Protein AF-A0A9W8CWB1-F1 (afdb_monomer)

Foldseek 3Di:
DKDKDWDWDQDPVRDIDIDIDIAAADALQAPQAPPQPDPSLVVQQVVQVVVDPPQDVPARLSHLADLQADAFPQQGAEAEEEALVCLVQQVVLCPPLNQARYEYEPLSLVVCVVVPPPSSVSVVVCSVPSSRSYHYGDQCRHNQLNFDDDPPHDPVRRSLSSSLSSQLVSCVSCVVSSYAYEYEDPPPVSQVVSVVVVHHYDYVLVVCVRVVVCCVSNVSSPCPPPPPDDPPPPVDPDADAFDDPVVLVVCVVVQQKWKFFWAADPVANQWIWGFTQHPVRDTAIAIQGGPRQCRPADHGFIFIWFWAPLLPAAQDPDDHDDPPCPVPDPDPPDDDDDDDDDDDDDDDDDDDDDDDDDDDDDDDDDDDDDDDDDDDDDDDPDDPDPDDDDRPTDRSVVDDPPPNSHHIYIGGNGTPGGPPDDDPPDDDPPVPDPVVDDDDDDDDDD

Organism: NCBI:txid1286918

Sequence (446 aa):
MLRNKSFVKRTRKGNVVRTVKEHYLRDDIACGYECCPHKVCAQARKDAEEQGPSAVNGICPAAPLSAAPRDSTAWGPHYLVPDTNAFVNQIDIFERPIIGNVVVLSTVLDELRGLSMAVYSRVRAVVRDSERRWFVFSNEHHRDTFVERAASESPNDRNDRAIRTAVKWLKNHLEAASIAPVLVTNDEGNLRRARDDGISACRMDECLNVYSEHPELLDMMGSVNITDRNADDPAWSGYPEHLSSVQVQAGLKGGALLQGTLQIAPFNYLEGSIFASFPDGKERRVLVLGRSDMNRAIQGDRVAVQLLPKSQWRKAPSEALVDEDEDAVPDVDKNPKAEAAPAVPDAGAGPAGGESPAGERARKRARTAGGQSAAPAGVAIETDAEGAEPAEYANPADIADEASDGEPTGRVVGIIRRNWKSYCAFLDPNFVSRSARASSAPTTVN

Secondary structure (DSSP, 8-state):
-EEEEEEEEE-TTS-EEEEEEEEE-BS-----BTT--SHHHHHHHHHHHHTSS--BTTB-TTS-B-SS----TTTSSEEEEE-HHHHHHHHHHHTSTT--SBEEEHHHHHHHHHH-HHHHHHHHHHTT-GGGT-EEE-GGGBTTT--PPPTT--HHHHHHHHHHHHHHHHHHHHGGGT-EEEEE---HHHHHHHHHTT--EE-HHHHHTT-TT-THHHHTT----TTSS-SS-SS---PPPPPPHHHHHHHHHTTSSEEEE-EEETTEEEEEEEEEE-TTS-EEEEEEEHHHHHTT--TT-EEEEEEPPGGGSB-SS------TTGGG---S---PPP-----------------------------------------------TT-----PBPGGG--S--TT-B-BEEEEEEEE------TT---GGGS-GGG----------

Structure (mmCIF, N/CA/C/O backbone):
data_AF-A0A9W8CWB1-F1
#
_entry.id   AF-A0A9W8CWB1-F1
#
loop_
_atom_site.group_PDB
_atom_site.id
_atom_site.type_symbol
_atom_site.label_atom_id
_atom_site.label_alt_id
_atom_site.label_comp_id
_atom_site.label_asym_id
_atom_site.label_entity_id
_atom_site.label_seq_id
_atom_site.pdbx_PDB_ins_code
_atom_site.Cartn_x
_atom_site.Cartn_y
_atom_site.Cartn_z
_atom_site.occupancy
_atom_site.B_iso_or_equiv
_atom_site.auth_seq_id
_atom_site.auth_comp_id
_atom_site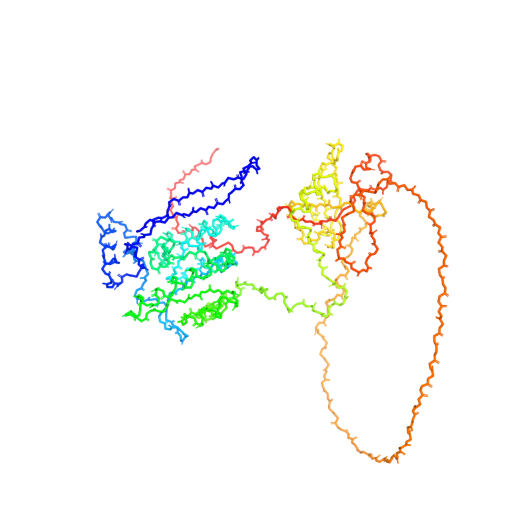.auth_asym_id
_atom_site.auth_atom_id
_atom_site.pdbx_PDB_model_num
ATOM 1 N N . MET A 1 1 ? -6.534 -4.845 -27.618 1.00 81.38 1 MET A N 1
ATOM 2 C CA . MET A 1 1 ? -7.455 -6.011 -27.532 1.00 81.38 1 MET A CA 1
ATOM 3 C C . MET A 1 1 ? -8.573 -5.710 -26.539 1.00 81.38 1 MET A C 1
ATOM 5 O O . MET A 1 1 ? -8.296 -5.067 -25.538 1.00 81.38 1 MET A O 1
ATOM 9 N N . LEU A 1 2 ? -9.807 -6.163 -26.783 1.00 83.81 2 LEU A N 1
ATOM 10 C CA . LEU A 1 2 ? -10.944 -5.968 -25.869 1.00 83.81 2 LEU A CA 1
ATOM 11 C C . LEU A 1 2 ? -11.206 -7.237 -25.036 1.00 83.81 2 LEU A C 1
ATOM 13 O O . LEU A 1 2 ? -11.209 -8.343 -25.575 1.00 83.81 2 LEU A O 1
ATOM 17 N N . ARG A 1 3 ? -11.433 -7.075 -23.729 1.00 83.12 3 ARG A N 1
ATOM 18 C CA . ARG A 1 3 ? -11.861 -8.115 -22.777 1.00 83.12 3 ARG A CA 1
ATOM 19 C C . ARG A 1 3 ? -13.087 -7.632 -21.996 1.00 83.12 3 ARG A C 1
ATOM 21 O O . ARG A 1 3 ? -13.289 -6.432 -21.848 1.00 83.12 3 ARG A O 1
ATOM 28 N N . ASN A 1 4 ? -13.883 -8.555 -21.455 1.00 84.56 4 ASN A N 1
ATOM 29 C CA . ASN A 1 4 ? -15.066 -8.229 -20.648 1.00 84.56 4 ASN A CA 1
ATOM 30 C C . ASN A 1 4 ? -14.866 -8.658 -19.187 1.00 84.56 4 ASN A C 1
ATOM 32 O O . ASN A 1 4 ? -14.896 -9.846 -18.869 1.00 84.56 4 ASN A O 1
ATOM 36 N N . LYS A 1 5 ? -14.716 -7.690 -18.276 1.00 80.12 5 LYS A N 1
ATOM 37 C CA . LYS A 1 5 ? -14.582 -7.921 -16.830 1.00 80.12 5 LYS A CA 1
ATOM 38 C C . LYS A 1 5 ? -15.974 -7.909 -16.193 1.00 80.12 5 LYS A C 1
ATOM 40 O O . LYS A 1 5 ? -16.562 -6.847 -15.983 1.00 80.12 5 LYS A O 1
ATOM 45 N N . SER A 1 6 ? -16.527 -9.090 -15.898 1.00 81.12 6 SER A N 1
ATOM 46 C CA . SER A 1 6 ? -17.810 -9.214 -15.185 1.00 81.12 6 SER A CA 1
ATOM 47 C C . SER A 1 6 ? -17.599 -9.482 -13.697 1.00 81.12 6 SER A C 1
ATOM 49 O O . SER A 1 6 ? -16.877 -10.410 -13.343 1.00 81.12 6 SER A O 1
ATOM 51 N N . PHE A 1 7 ? -18.251 -8.707 -12.834 1.00 82.31 7 PHE A N 1
ATOM 52 C CA . PHE A 1 7 ? -18.198 -8.870 -11.381 1.00 82.31 7 PHE A CA 1
ATOM 53 C C . PHE A 1 7 ? -19.568 -8.619 -10.748 1.00 82.31 7 PHE A C 1
ATOM 55 O O . PHE A 1 7 ? -20.420 -7.923 -11.302 1.00 82.31 7 PHE A O 1
ATOM 62 N N . VAL A 1 8 ? -19.792 -9.198 -9.573 1.00 84.00 8 VAL A N 1
ATOM 63 C CA . VAL A 1 8 ? -21.033 -9.037 -8.812 1.00 84.00 8 VAL A CA 1
ATOM 64 C C . VAL A 1 8 ? -20.818 -7.969 -7.745 1.00 84.00 8 VAL A C 1
ATOM 66 O O . VAL A 1 8 ? -19.825 -8.011 -7.025 1.00 84.00 8 VAL A O 1
ATOM 69 N N . LYS A 1 9 ? -21.739 -7.006 -7.635 1.00 83.88 9 LYS A N 1
ATOM 70 C CA . LYS A 1 9 ? -21.723 -5.981 -6.581 1.00 83.88 9 LYS A CA 1
ATOM 71 C C . LYS A 1 9 ? -23.039 -5.979 -5.814 1.00 83.88 9 LYS A C 1
ATOM 73 O O . LYS A 1 9 ? -24.111 -6.068 -6.416 1.00 83.88 9 LYS A O 1
ATOM 78 N N . ARG A 1 10 ? -22.969 -5.815 -4.493 1.00 84.25 10 ARG A N 1
ATOM 79 C CA . ARG A 1 10 ? -24.144 -5.518 -3.668 1.00 84.25 10 ARG A CA 1
ATOM 80 C C . ARG A 1 10 ? -24.383 -4.010 -3.687 1.00 84.25 10 ARG A C 1
ATOM 82 O O . ARG A 1 10 ? -23.470 -3.223 -3.459 1.00 84.25 10 ARG A O 1
ATOM 89 N N . THR A 1 11 ? -25.595 -3.594 -4.024 1.00 83.44 11 THR A N 1
ATOM 90 C CA . THR A 1 11 ? -25.987 -2.177 -4.041 1.00 83.44 11 THR A CA 1
ATOM 91 C C . THR A 1 11 ? -26.290 -1.674 -2.626 1.00 83.44 11 THR A C 1
ATOM 93 O O . THR A 1 11 ? -26.566 -2.469 -1.728 1.00 83.44 11 THR A O 1
ATOM 96 N N . ARG A 1 12 ? -26.334 -0.346 -2.427 1.00 80.50 12 ARG A N 1
ATOM 97 C CA . ARG A 1 12 ? -26.750 0.267 -1.144 1.00 80.50 12 ARG A CA 1
ATOM 98 C C . ARG A 1 12 ? -28.153 -0.163 -0.677 1.00 80.50 12 ARG A C 1
ATOM 100 O O . ARG A 1 12 ? -28.429 -0.094 0.510 1.00 80.50 12 ARG A O 1
ATOM 107 N N . LYS A 1 13 ? -29.018 -0.625 -1.592 1.00 82.56 13 LYS A N 1
ATOM 108 C CA . LYS A 1 13 ? -30.358 -1.168 -1.295 1.00 82.56 13 LYS A CA 1
ATOM 109 C C . LYS A 1 13 ? -30.359 -2.687 -1.041 1.00 82.56 13 LYS A C 1
ATOM 111 O O . LYS A 1 13 ? -31.410 -3.308 -1.062 1.00 82.56 13 LYS A O 1
ATOM 116 N N . GLY A 1 14 ? -29.194 -3.315 -0.873 1.00 81.88 14 GLY A N 1
ATOM 117 C CA . GLY A 1 14 ? -29.058 -4.752 -0.615 1.00 81.88 14 GLY A CA 1
ATOM 118 C C . GLY A 1 14 ? -29.092 -5.648 -1.859 1.00 81.88 14 GLY A C 1
ATOM 119 O O . GLY A 1 14 ? -28.521 -6.737 -1.800 1.00 81.88 14 GLY A O 1
ATOM 120 N N . ASN A 1 15 ? -29.671 -5.187 -2.977 1.00 84.62 15 ASN A N 1
ATOM 121 C CA . ASN A 1 15 ? -29.781 -5.947 -4.230 1.00 84.62 15 ASN A CA 1
ATOM 122 C C . ASN A 1 15 ? -28.410 -6.327 -4.801 1.00 84.62 15 ASN A C 1
ATOM 124 O O . ASN A 1 15 ? -27.502 -5.490 -4.854 1.00 84.62 15 ASN A O 1
ATOM 128 N N . VAL A 1 16 ? -28.299 -7.560 -5.289 1.00 87.38 16 VAL A N 1
ATOM 129 C CA . VAL A 1 16 ? -27.104 -8.123 -5.926 1.00 87.38 16 VAL A CA 1
ATOM 130 C C . VAL A 1 16 ? -27.187 -7.901 -7.439 1.00 87.38 16 VAL A C 1
ATOM 132 O O . VAL A 1 16 ? -28.149 -8.322 -8.073 1.00 87.38 16 VAL A O 1
ATOM 135 N N . VAL A 1 17 ? -26.199 -7.221 -8.026 1.00 88.25 17 VAL A N 1
ATOM 136 C CA . VAL A 1 17 ? -26.194 -6.847 -9.452 1.00 88.25 17 VAL A CA 1
ATOM 137 C C . VAL A 1 17 ? -24.902 -7.308 -10.119 1.00 88.25 17 VAL A C 1
ATOM 139 O O . VAL A 1 17 ? -23.807 -6.915 -9.707 1.00 88.25 17 VAL A O 1
ATOM 142 N N . ARG A 1 18 ? -25.018 -8.090 -11.198 1.00 88.19 18 ARG A N 1
ATOM 143 C CA . ARG A 1 18 ? -23.892 -8.399 -12.089 1.00 88.19 18 ARG A CA 1
ATOM 144 C C . ARG A 1 18 ? -23.591 -7.171 -12.948 1.00 88.19 18 ARG A C 1
ATOM 146 O O . ARG A 1 18 ? -24.434 -6.724 -13.715 1.00 88.19 18 ARG A O 1
ATOM 153 N N . THR A 1 19 ? -22.395 -6.615 -12.805 1.00 86.31 19 THR A N 1
ATOM 154 C CA . THR A 1 19 ? -21.881 -5.532 -13.651 1.00 86.31 19 THR A CA 1
ATOM 155 C C . THR A 1 19 ? -20.895 -6.131 -14.646 1.00 86.31 19 THR A C 1
ATOM 157 O O . THR A 1 19 ? -19.961 -6.819 -14.240 1.00 86.31 19 THR A O 1
ATOM 160 N N . VAL A 1 20 ? -21.085 -5.866 -15.936 1.00 87.56 20 VAL A N 1
ATOM 161 C CA . VAL A 1 20 ? -20.081 -6.130 -16.975 1.00 87.56 20 VAL A CA 1
ATOM 162 C C . VAL A 1 20 ? -19.433 -4.796 -17.327 1.00 87.56 20 VAL A C 1
ATOM 164 O O . VAL A 1 20 ? -20.137 -3.801 -17.493 1.00 87.56 20 VAL A O 1
ATOM 167 N N . LYS A 1 21 ? -18.103 -4.763 -17.395 1.00 87.50 21 LYS A N 1
ATOM 168 C CA . LYS A 1 21 ? -17.343 -3.637 -17.935 1.00 87.50 21 LYS A CA 1
ATOM 169 C C . LYS A 1 21 ? -16.436 -4.126 -19.052 1.00 87.50 21 LYS A C 1
ATOM 171 O O . LYS A 1 21 ? -15.788 -5.162 -18.911 1.00 87.50 21 LYS A O 1
ATOM 176 N N . GLU A 1 22 ? -16.364 -3.342 -20.113 1.00 90.62 22 GLU A N 1
ATOM 177 C CA . GLU A 1 22 ? -15.310 -3.460 -21.109 1.00 90.62 22 GLU A CA 1
ATOM 178 C C . GLU A 1 22 ? -13.955 -3.127 -20.478 1.00 90.62 22 GLU A C 1
ATOM 180 O O . GLU A 1 22 ? -13.839 -2.234 -19.633 1.00 90.62 22 GLU A O 1
ATOM 185 N N . HIS 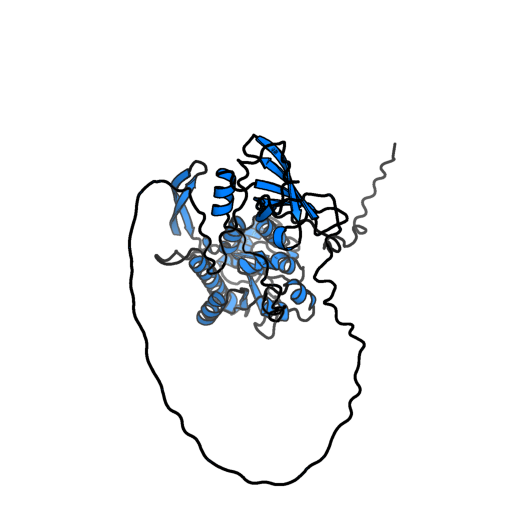A 1 23 ? -12.927 -3.866 -20.877 1.00 89.38 23 HIS A N 1
ATOM 186 C CA . HIS A 1 23 ? -11.556 -3.685 -20.433 1.00 89.38 23 HIS A CA 1
ATOM 187 C C . HIS A 1 23 ? -10.634 -3.742 -21.648 1.00 89.38 23 HIS A C 1
ATOM 189 O O . HIS A 1 23 ? -10.471 -4.777 -22.295 1.00 89.38 23 HIS A O 1
ATOM 195 N N . TYR A 1 24 ? -10.063 -2.589 -21.976 1.00 93.62 24 TYR A N 1
ATOM 196 C CA . TYR A 1 24 ? -9.176 -2.413 -23.114 1.00 93.62 24 TYR A CA 1
ATOM 197 C C . TYR A 1 24 ? -7.735 -2.716 -22.693 1.00 93.62 24 TYR A C 1
ATOM 199 O O . TYR A 1 24 ? -7.218 -2.111 -21.752 1.00 93.62 24 TYR A O 1
ATOM 207 N N . LEU A 1 25 ? -7.117 -3.661 -23.401 1.00 94.38 25 LEU A N 1
ATOM 208 C CA . LEU A 1 25 ? -5.702 -4.002 -23.308 1.00 94.38 25 LEU A CA 1
ATOM 209 C C . LEU A 1 25 ? -4.937 -3.311 -24.438 1.00 94.38 25 LEU A C 1
ATOM 211 O O . LEU A 1 25 ? -5.279 -3.474 -25.615 1.00 94.38 25 LEU A O 1
ATOM 215 N N . ARG A 1 26 ? -3.912 -2.568 -24.047 1.00 94.75 26 ARG A N 1
ATOM 216 C CA . ARG A 1 26 ? -3.082 -1.651 -24.822 1.00 94.75 26 ARG A CA 1
ATOM 217 C C . ARG A 1 26 ? -1.659 -2.187 -24.949 1.00 94.75 26 ARG A C 1
ATOM 219 O O . ARG A 1 26 ? -1.165 -2.861 -24.048 1.00 94.75 26 ARG A O 1
ATOM 226 N N . ASP A 1 27 ? -1.015 -1.872 -26.057 1.00 92.94 27 ASP A N 1
ATOM 227 C CA . ASP A 1 27 ? 0.387 -2.155 -26.383 1.00 92.94 27 ASP A CA 1
ATOM 228 C C . ASP A 1 27 ? 1.238 -0.871 -26.484 1.00 92.94 27 ASP A C 1
ATOM 230 O O . ASP A 1 27 ? 2.450 -0.942 -26.657 1.00 92.94 27 ASP A O 1
ATOM 234 N N . ASP A 1 28 ? 0.622 0.298 -26.295 1.00 92.69 28 ASP A N 1
ATOM 235 C CA . ASP A 1 28 ? 1.218 1.637 -26.346 1.00 92.69 28 ASP A CA 1
ATOM 236 C C . ASP A 1 28 ? 1.513 2.240 -24.950 1.00 92.69 28 ASP A C 1
ATOM 238 O O . ASP A 1 28 ? 1.604 3.455 -24.784 1.00 92.69 28 ASP A O 1
ATOM 242 N N . ILE A 1 29 ? 1.654 1.403 -23.915 1.00 94.50 29 ILE A N 1
ATOM 243 C CA . ILE A 1 29 ? 1.957 1.843 -22.542 1.00 94.50 29 ILE A CA 1
ATOM 244 C C . ILE A 1 29 ? 3.476 1.840 -22.312 1.00 94.50 29 ILE A C 1
ATOM 246 O O . ILE A 1 29 ? 4.130 0.803 -22.403 1.00 94.50 29 ILE A O 1
ATOM 250 N N . ALA A 1 30 ? 4.036 3.005 -21.979 1.00 95.31 30 ALA A N 1
ATOM 251 C CA . ALA A 1 30 ? 5.463 3.174 -21.706 1.00 95.31 30 ALA A CA 1
ATOM 252 C C . ALA A 1 30 ? 5.909 2.564 -20.361 1.00 95.31 30 ALA A C 1
ATOM 254 O O . ALA A 1 30 ? 5.133 2.469 -19.409 1.00 95.31 30 ALA A O 1
ATOM 255 N N . CYS A 1 31 ? 7.194 2.206 -20.270 1.00 94.75 31 CYS A N 1
ATOM 256 C CA . CYS A 1 31 ? 7.819 1.646 -19.065 1.00 94.75 31 CYS A CA 1
ATOM 257 C C . CYS A 1 31 ? 8.281 2.692 -18.031 1.00 94.75 31 CYS A C 1
ATOM 259 O O . CYS A 1 31 ? 8.624 2.319 -16.914 1.00 94.75 31 CYS A O 1
ATOM 261 N N . GLY A 1 32 ? 8.310 3.981 -18.389 1.00 94.69 32 GLY A N 1
ATOM 262 C CA . GLY A 1 32 ? 8.727 5.072 -17.501 1.00 94.69 32 GLY A CA 1
ATOM 263 C C . GLY A 1 32 ? 10.231 5.384 -17.479 1.00 94.69 32 GLY A C 1
ATOM 264 O O . GLY A 1 32 ? 10.621 6.348 -16.828 1.00 94.69 32 GLY A O 1
ATOM 265 N N . TYR A 1 33 ? 11.073 4.618 -18.181 1.00 96.12 33 TYR A N 1
ATOM 266 C CA . TYR A 1 33 ? 12.530 4.809 -18.205 1.00 96.12 33 TYR A CA 1
ATOM 267 C C . TYR A 1 33 ? 12.982 5.866 -19.233 1.00 96.12 33 TYR A C 1
ATOM 269 O O . TYR A 1 33 ? 12.713 5.733 -20.436 1.00 96.12 33 TYR A O 1
ATOM 277 N N . GLU A 1 34 ? 13.695 6.902 -18.766 1.00 93.81 34 GLU A N 1
ATOM 278 C CA . GLU A 1 34 ? 14.086 8.079 -19.563 1.00 93.81 34 GLU A CA 1
ATOM 279 C C . GLU A 1 34 ? 14.902 7.719 -20.820 1.00 93.81 34 GLU A C 1
ATOM 281 O O . GLU A 1 34 ? 14.581 8.191 -21.912 1.00 93.81 34 GLU A O 1
ATOM 286 N N . CYS A 1 35 ? 15.842 6.773 -20.722 1.00 93.75 35 CYS A N 1
ATOM 287 C CA . CYS A 1 35 ? 16.685 6.333 -21.845 1.00 93.75 35 CYS A CA 1
ATOM 288 C C . CYS A 1 35 ? 16.192 5.051 -22.550 1.00 93.75 35 CYS A C 1
ATOM 290 O O . CYS A 1 35 ? 16.938 4.446 -23.319 1.00 93.75 35 CYS A O 1
ATOM 292 N N . CYS A 1 36 ? 14.942 4.616 -22.337 1.00 94.69 36 CYS A N 1
ATOM 293 C CA . CYS A 1 36 ? 14.444 3.378 -22.946 1.00 94.69 36 CYS A CA 1
ATOM 294 C C . CYS A 1 36 ? 14.495 3.421 -24.496 1.00 94.69 36 CYS A C 1
ATOM 296 O O . CYS A 1 36 ? 13.895 4.334 -25.080 1.00 94.69 36 CYS A O 1
ATOM 298 N N . PRO A 1 37 ? 15.124 2.436 -25.175 1.00 91.94 37 PRO A N 1
ATOM 299 C CA . PRO A 1 37 ? 15.218 2.387 -26.638 1.00 91.94 37 PRO A CA 1
ATOM 300 C C . PRO A 1 37 ? 13.979 1.781 -27.322 1.00 91.94 37 PRO A C 1
ATOM 302 O O . PRO A 1 37 ? 13.870 1.814 -28.548 1.00 91.94 37 PRO A O 1
ATOM 305 N N . HIS A 1 38 ? 13.041 1.200 -26.564 1.00 94.06 38 HIS A N 1
ATOM 306 C CA . HIS A 1 38 ? 11.861 0.546 -27.128 1.00 94.06 38 HIS A CA 1
ATOM 307 C C . HIS A 1 38 ? 10.940 1.556 -27.832 1.00 94.06 38 HIS A C 1
ATOM 309 O O . HIS A 1 38 ? 10.630 2.612 -27.278 1.00 94.06 38 HIS A O 1
ATOM 315 N N . LYS A 1 39 ? 10.458 1.216 -29.038 1.00 94.12 39 LYS A N 1
ATOM 316 C CA . LYS A 1 39 ? 9.715 2.139 -29.923 1.00 94.12 39 LYS A CA 1
ATOM 317 C C . LYS A 1 39 ? 8.514 2.803 -29.244 1.00 94.12 39 LYS A C 1
ATOM 319 O O . LYS A 1 39 ? 8.335 4.005 -29.393 1.00 94.12 39 LYS A O 1
ATOM 324 N N . VAL A 1 40 ? 7.737 2.037 -28.476 1.00 93.75 40 VAL A N 1
ATOM 325 C CA . VAL A 1 40 ? 6.572 2.538 -27.720 1.00 93.75 40 VAL A CA 1
ATOM 326 C C . VAL A 1 40 ? 6.985 3.598 -26.699 1.00 93.75 40 VAL A C 1
ATOM 328 O O . VAL A 1 40 ? 6.388 4.665 -26.633 1.00 93.75 40 VAL A O 1
ATOM 331 N N . CYS A 1 41 ? 8.047 3.336 -25.939 1.00 94.69 41 CYS A N 1
ATOM 332 C CA . CYS A 1 41 ? 8.536 4.239 -24.902 1.00 94.69 41 CYS A CA 1
ATOM 333 C C . CYS A 1 41 ? 9.154 5.503 -25.517 1.00 94.69 41 CYS A C 1
ATOM 335 O O . CYS A 1 41 ? 8.932 6.603 -25.022 1.00 94.69 41 CYS A O 1
ATOM 337 N N . ALA A 1 42 ? 9.872 5.357 -26.634 1.00 92.69 42 ALA A N 1
ATOM 338 C CA . ALA A 1 42 ? 10.404 6.482 -27.394 1.00 92.69 42 ALA A CA 1
ATOM 339 C C . ALA A 1 42 ? 9.302 7.357 -28.017 1.00 92.69 42 ALA A C 1
ATOM 341 O O . ALA A 1 42 ? 9.453 8.575 -28.033 1.00 92.69 42 ALA A O 1
ATOM 342 N N . GLN A 1 43 ? 8.200 6.766 -28.495 1.00 92.88 43 GLN A N 1
ATOM 343 C CA . GLN A 1 43 ? 7.055 7.527 -28.998 1.00 92.88 43 GLN A CA 1
ATOM 344 C C . GLN A 1 43 ? 6.328 8.251 -27.860 1.00 92.88 43 GLN A C 1
ATOM 346 O O . GLN A 1 43 ? 6.136 9.454 -27.952 1.00 92.88 43 GLN A O 1
ATOM 351 N N . ALA A 1 44 ? 6.051 7.575 -26.742 1.00 91.44 44 ALA A N 1
ATOM 352 C CA . ALA A 1 44 ? 5.391 8.190 -25.590 1.00 91.44 44 ALA A CA 1
ATOM 353 C C . ALA A 1 44 ? 6.163 9.390 -25.001 1.00 91.44 44 ALA A C 1
ATOM 355 O O . ALA A 1 44 ? 5.542 10.324 -24.496 1.00 91.44 44 ALA A O 1
ATOM 356 N N . ARG A 1 45 ? 7.507 9.398 -25.079 1.00 90.69 45 ARG A N 1
ATOM 357 C CA . ARG A 1 45 ? 8.317 10.582 -24.733 1.00 90.69 45 ARG A CA 1
ATOM 358 C C . ARG A 1 45 ? 8.068 11.747 -25.697 1.00 90.69 45 ARG A C 1
ATOM 360 O O . ARG A 1 45 ? 7.789 12.844 -25.228 1.00 90.69 45 ARG A O 1
ATOM 367 N N . LYS A 1 46 ? 8.075 11.499 -27.013 1.00 89.88 46 LYS A N 1
ATOM 368 C CA . LYS A 1 46 ? 7.755 12.519 -28.032 1.00 89.88 46 LYS A CA 1
ATOM 369 C C . LYS A 1 46 ? 6.338 13.062 -27.875 1.00 89.88 46 LYS A C 1
ATOM 371 O O . LYS A 1 46 ? 6.156 14.270 -27.844 1.00 89.88 46 LYS A O 1
ATOM 376 N N . ASP A 1 47 ? 5.352 12.186 -27.689 1.00 89.50 47 ASP A N 1
ATOM 377 C CA . ASP A 1 47 ? 3.952 12.584 -27.504 1.00 89.50 47 ASP A CA 1
ATOM 378 C C . ASP A 1 47 ? 3.783 13.504 -26.276 1.00 89.50 47 ASP A C 1
ATOM 380 O O . ASP A 1 47 ? 2.940 14.401 -26.278 1.00 89.50 47 ASP A O 1
ATOM 384 N N . ALA A 1 48 ? 4.590 13.298 -25.226 1.00 85.94 48 ALA A N 1
ATOM 385 C CA . ALA A 1 48 ? 4.610 14.135 -24.025 1.00 85.94 48 ALA A CA 1
ATOM 386 C C . ALA A 1 48 ? 5.366 15.467 -24.206 1.00 85.94 48 ALA A C 1
ATOM 388 O O . ALA A 1 48 ? 5.034 16.436 -23.524 1.00 85.94 48 ALA A O 1
ATOM 389 N N . GLU A 1 49 ? 6.347 15.529 -25.111 1.00 83.56 49 GLU A N 1
ATOM 390 C CA . GLU A 1 49 ? 7.032 16.764 -25.529 1.00 83.56 49 GLU A CA 1
ATOM 391 C C . GLU A 1 49 ? 6.134 17.619 -26.448 1.00 83.56 49 GLU A C 1
ATOM 393 O O . GLU A 1 49 ? 6.047 18.836 -26.287 1.00 83.56 49 GLU A O 1
ATOM 398 N N . GLU A 1 50 ? 5.403 16.986 -27.373 1.00 82.81 50 GLU A N 1
ATOM 399 C CA . GLU A 1 50 ? 4.476 17.648 -28.304 1.00 82.81 50 GLU A CA 1
ATOM 400 C C . GLU A 1 50 ? 3.245 18.251 -27.600 1.00 82.81 50 GLU A C 1
ATOM 402 O O . GLU A 1 50 ? 2.698 19.258 -28.051 1.00 82.81 50 GLU A O 1
ATOM 407 N N . GLN A 1 51 ? 2.831 17.692 -26.457 1.00 76.12 51 GLN A N 1
ATOM 408 C CA . GLN A 1 51 ? 1.712 18.196 -25.643 1.00 76.12 51 GLN A CA 1
ATOM 409 C C . GLN A 1 51 ? 2.056 19.439 -24.790 1.00 76.12 51 GLN A C 1
ATOM 411 O O . GLN A 1 51 ? 1.231 19.888 -23.989 1.00 76.12 51 GLN A O 1
ATOM 416 N N . GLY A 1 52 ? 3.240 20.034 -24.980 1.00 60.94 52 GLY A N 1
ATOM 417 C CA . GLY A 1 52 ? 3.680 21.282 -24.350 1.00 60.94 52 GLY A CA 1
ATOM 418 C C . GLY A 1 52 ? 4.793 21.081 -23.313 1.00 60.94 52 GLY A C 1
ATOM 419 O O . GLY A 1 52 ? 5.326 19.981 -23.183 1.00 60.94 52 GLY A O 1
ATOM 420 N N . PRO A 1 53 ? 5.165 22.124 -22.540 1.00 55.22 53 PRO A N 1
ATOM 421 C CA . PRO A 1 53 ? 6.225 22.053 -21.530 1.00 55.22 53 PRO A CA 1
ATOM 422 C C . PRO A 1 53 ? 5.761 21.283 -20.279 1.00 55.22 53 PRO A C 1
ATOM 424 O O . PRO A 1 53 ? 5.641 21.827 -19.185 1.00 55.22 53 PRO A O 1
ATOM 427 N N . SER A 1 54 ? 5.492 19.991 -20.459 1.00 58.75 54 SER A N 1
ATOM 428 C CA . SER A 1 54 ? 5.106 19.032 -19.420 1.00 58.75 54 SER A CA 1
ATOM 429 C C . SER A 1 54 ? 6.310 18.523 -18.611 1.00 58.75 54 SER A C 1
ATOM 431 O O . SER A 1 54 ? 6.139 17.848 -17.598 1.00 58.75 54 SER A O 1
ATOM 433 N N . ALA A 1 55 ? 7.534 18.848 -19.045 1.00 64.38 55 ALA A N 1
ATOM 434 C CA . ALA A 1 55 ? 8.775 18.485 -18.372 1.00 64.38 55 ALA A CA 1
ATOM 435 C C . ALA A 1 55 ? 9.025 19.367 -17.135 1.00 64.38 55 ALA A C 1
ATOM 437 O O . ALA A 1 55 ? 9.758 20.359 -17.190 1.00 64.38 55 ALA A O 1
ATOM 438 N N . VAL A 1 56 ? 8.420 19.007 -16.001 1.00 67.75 56 VAL A N 1
ATOM 439 C CA . VAL A 1 56 ? 8.689 19.670 -14.717 1.00 67.75 56 VAL A CA 1
ATOM 440 C C . VAL A 1 56 ? 10.144 19.395 -14.327 1.00 67.75 56 VAL A C 1
ATOM 442 O O . VAL A 1 56 ? 10.580 18.247 -14.305 1.00 67.75 56 VAL A O 1
ATOM 445 N N . ASN A 1 57 ? 10.918 20.455 -14.085 1.00 72.88 57 ASN A N 1
ATOM 446 C CA . ASN A 1 57 ? 12.353 20.401 -13.768 1.00 72.88 57 ASN A CA 1
ATOM 447 C C . ASN A 1 57 ? 13.194 19.594 -14.788 1.00 72.88 57 ASN A C 1
ATOM 449 O O . ASN A 1 57 ? 14.211 19.002 -14.436 1.00 72.88 57 ASN A O 1
ATOM 453 N N . GLY A 1 58 ? 12.772 19.566 -16.061 1.00 79.12 58 GLY A N 1
ATOM 454 C CA . GLY A 1 58 ? 13.441 18.815 -17.133 1.00 79.12 58 GLY A CA 1
ATOM 455 C C . GLY A 1 58 ? 13.141 17.310 -17.157 1.00 79.12 58 GLY A C 1
ATOM 456 O O . GLY A 1 58 ? 13.723 16.591 -17.963 1.00 79.12 58 GLY A O 1
ATOM 457 N N . ILE A 1 59 ? 12.229 16.824 -16.309 1.00 84.88 59 ILE A N 1
ATOM 458 C CA . ILE A 1 59 ? 11.875 15.404 -16.190 1.00 84.88 59 ILE A CA 1
ATOM 459 C C . ILE A 1 59 ? 10.622 15.123 -17.029 1.00 84.88 59 ILE A C 1
ATOM 461 O O . ILE A 1 59 ? 9.554 15.674 -16.769 1.00 84.88 59 ILE A O 1
ATOM 465 N N . CYS A 1 60 ? 10.731 14.255 -18.040 1.00 86.31 60 CYS A N 1
ATOM 466 C CA . CYS A 1 60 ? 9.599 13.882 -18.893 1.00 86.31 60 CYS A CA 1
ATOM 467 C C . CYS A 1 60 ? 8.546 13.086 -18.089 1.00 86.31 60 CYS A C 1
ATOM 469 O O . CYS A 1 60 ? 8.879 12.030 -17.549 1.00 86.31 60 CYS A O 1
ATOM 471 N N . PRO A 1 61 ? 7.261 13.491 -18.039 1.00 86.12 61 PRO A N 1
ATOM 472 C CA . PRO A 1 61 ? 6.253 12.787 -17.238 1.00 86.12 61 PRO A CA 1
ATOM 473 C C . PRO A 1 61 ? 5.887 11.402 -17.797 1.00 86.12 61 PRO A C 1
ATOM 475 O O . PRO A 1 61 ? 5.402 10.549 -17.054 1.00 86.12 61 PRO A O 1
ATOM 478 N N . ALA A 1 62 ? 6.140 11.147 -19.086 1.00 88.56 62 ALA A N 1
ATOM 479 C CA . ALA A 1 62 ? 6.012 9.816 -19.685 1.00 88.56 62 ALA A CA 1
ATOM 480 C C . ALA A 1 62 ? 7.215 8.900 -19.385 1.00 88.56 62 ALA A C 1
ATOM 482 O O . ALA A 1 62 ? 7.117 7.684 -19.567 1.00 88.56 62 ALA A O 1
ATOM 483 N N . ALA A 1 63 ? 8.340 9.465 -18.933 1.00 92.19 63 ALA A N 1
ATOM 484 C CA . ALA A 1 63 ? 9.549 8.720 -18.613 1.00 92.19 63 ALA A CA 1
ATOM 485 C C . ALA A 1 63 ? 10.383 9.375 -17.485 1.00 92.19 63 ALA A C 1
ATOM 487 O O . ALA A 1 63 ? 11.469 9.887 -17.757 1.00 92.19 63 ALA A O 1
ATOM 488 N N . PRO A 1 64 ? 9.887 9.395 -16.229 1.00 93.69 64 PRO A N 1
ATOM 489 C CA . PRO A 1 64 ? 10.550 10.101 -15.133 1.00 93.69 64 PRO A CA 1
ATOM 490 C C . PRO A 1 64 ? 11.673 9.301 -14.444 1.00 93.69 64 PRO A C 1
ATOM 492 O O . PRO A 1 64 ? 12.467 9.887 -13.703 1.00 93.69 64 PRO A O 1
ATOM 495 N N . LEU A 1 65 ? 11.742 7.977 -14.644 1.00 95.94 65 LEU A N 1
ATOM 496 C CA . LEU A 1 65 ? 12.708 7.100 -13.972 1.00 95.94 65 LEU A CA 1
ATOM 497 C C . LEU A 1 65 ? 14.124 7.336 -14.522 1.00 95.94 65 LEU A C 1
ATOM 499 O O . LEU A 1 65 ? 14.347 7.238 -15.732 1.00 95.94 65 LEU A O 1
ATOM 503 N N . SER A 1 66 ? 15.065 7.605 -13.613 1.00 94.88 66 SER A N 1
ATOM 504 C CA . SER A 1 66 ? 16.467 7.937 -13.902 1.00 94.88 66 SER A CA 1
ATOM 505 C C . SER A 1 66 ? 17.222 6.793 -14.584 1.00 94.88 66 SER A C 1
ATOM 507 O O . SER A 1 66 ? 17.022 5.623 -14.246 1.00 94.88 66 SER A O 1
ATOM 509 N N . ALA A 1 67 ? 18.156 7.125 -15.476 1.00 94.12 67 ALA A N 1
ATOM 510 C CA . ALA A 1 67 ? 19.176 6.213 -15.996 1.00 94.12 67 ALA A CA 1
ATOM 511 C C . ALA A 1 67 ? 20.328 5.952 -15.019 1.00 94.12 67 ALA A C 1
ATOM 513 O O . ALA A 1 67 ? 21.031 4.958 -15.167 1.00 94.12 67 ALA A O 1
ATOM 514 N N . ALA A 1 68 ? 20.470 6.797 -14.000 1.00 93.56 68 ALA A N 1
ATOM 515 C CA . ALA A 1 68 ? 21.286 6.543 -12.821 1.00 93.56 68 ALA A CA 1
ATOM 516 C C . ALA A 1 68 ? 20.362 6.463 -11.589 1.00 93.56 68 ALA A C 1
ATOM 518 O O . ALA A 1 68 ? 20.177 7.469 -10.892 1.00 93.56 68 ALA A O 1
ATOM 519 N N . PRO A 1 69 ? 19.679 5.326 -11.354 1.00 94.44 69 PRO A N 1
ATOM 520 C CA . PRO A 1 69 ? 19.041 5.067 -10.070 1.00 94.44 69 PRO A CA 1
ATOM 521 C C . PRO A 1 69 ? 20.092 4.795 -8.984 1.00 94.44 69 PRO A C 1
ATOM 523 O O . PRO A 1 69 ? 21.293 4.772 -9.251 1.00 94.44 69 PRO A O 1
ATOM 526 N N . ARG A 1 70 ? 19.637 4.568 -7.746 1.00 92.75 70 ARG A N 1
ATOM 527 C CA . ARG A 1 70 ? 20.518 4.092 -6.674 1.00 92.75 70 ARG A CA 1
ATOM 528 C C . ARG A 1 70 ? 21.104 2.729 -7.057 1.00 92.75 70 ARG A C 1
ATOM 530 O O . ARG A 1 70 ? 20.393 1.864 -7.564 1.00 92.75 70 ARG A O 1
ATOM 537 N N . ASP A 1 71 ? 22.392 2.567 -6.786 1.00 93.12 71 ASP A N 1
ATOM 538 C CA . ASP A 1 71 ? 23.128 1.312 -6.912 1.00 93.12 71 ASP A CA 1
ATOM 539 C C . ASP A 1 71 ? 23.230 0.628 -5.535 1.00 93.12 71 ASP A C 1
ATOM 541 O O . ASP A 1 71 ? 23.180 1.297 -4.498 1.00 93.12 71 ASP A O 1
ATOM 545 N N . SER A 1 72 ? 23.324 -0.699 -5.504 1.00 92.19 72 SER A N 1
ATOM 546 C CA . SER A 1 72 ? 23.472 -1.487 -4.280 1.00 92.19 72 SER A CA 1
ATOM 547 C C . SER A 1 72 ? 24.221 -2.790 -4.532 1.00 92.19 72 SER A C 1
ATOM 549 O O . SER A 1 72 ? 24.055 -3.440 -5.562 1.00 92.19 72 SER A O 1
ATOM 551 N N . THR A 1 73 ? 24.978 -3.254 -3.537 1.00 89.88 73 THR A N 1
ATOM 552 C CA . THR A 1 73 ? 25.697 -4.539 -3.603 1.00 89.88 73 THR A CA 1
ATOM 553 C C . THR A 1 73 ? 24.765 -5.741 -3.821 1.00 89.88 73 THR A C 1
ATOM 555 O O . THR A 1 73 ? 25.207 -6.777 -4.309 1.00 89.88 73 THR A O 1
ATOM 558 N N . ALA A 1 74 ? 23.482 -5.622 -3.458 1.00 89.19 74 ALA A N 1
ATOM 559 C CA . ALA A 1 74 ? 22.500 -6.700 -3.562 1.00 89.19 74 ALA A CA 1
ATOM 560 C C . ALA A 1 74 ? 21.847 -6.814 -4.952 1.00 89.19 74 ALA A C 1
ATOM 562 O O . ALA A 1 74 ? 21.555 -7.928 -5.390 1.00 89.19 74 ALA A O 1
ATOM 563 N N . TRP A 1 75 ? 21.593 -5.688 -5.634 1.00 94.19 75 TRP A N 1
ATOM 564 C CA . TRP A 1 75 ? 20.768 -5.654 -6.856 1.00 94.19 75 TRP A CA 1
ATOM 565 C C . TRP A 1 75 ? 21.371 -4.858 -8.019 1.00 94.19 75 TRP A C 1
ATOM 567 O O . TRP A 1 75 ? 20.796 -4.872 -9.107 1.00 94.19 75 TRP A O 1
ATOM 577 N N . GLY A 1 76 ? 22.508 -4.188 -7.818 1.00 95.06 76 GLY A N 1
ATOM 578 C CA . GLY A 1 76 ? 23.042 -3.216 -8.766 1.00 95.06 76 GLY A CA 1
ATOM 579 C C . GLY A 1 76 ? 22.185 -1.939 -8.822 1.00 95.06 76 GLY A C 1
ATOM 580 O O . GLY A 1 76 ? 21.430 -1.650 -7.882 1.00 95.06 76 GLY A O 1
ATOM 581 N N . PRO A 1 77 ? 22.237 -1.185 -9.934 1.00 96.75 77 PRO A N 1
ATOM 582 C CA . PRO A 1 77 ? 21.294 -0.109 -10.228 1.00 96.75 77 PRO A CA 1
ATOM 583 C C . PRO A 1 77 ? 19.854 -0.642 -10.232 1.00 96.75 77 PRO A C 1
ATOM 585 O O . PRO A 1 77 ? 19.540 -1.568 -10.982 1.00 96.75 77 PRO A O 1
ATOM 588 N N . HIS A 1 78 ? 18.959 -0.085 -9.410 1.00 96.81 78 HIS A N 1
ATOM 589 C CA . HIS A 1 78 ? 17.628 -0.675 -9.213 1.00 96.81 78 HIS A CA 1
ATOM 590 C C . HIS A 1 78 ? 16.472 0.326 -9.095 1.00 96.81 78 HIS A C 1
ATOM 592 O O . HIS A 1 78 ? 16.623 1.456 -8.636 1.00 96.81 78 HIS A O 1
ATOM 598 N N . TYR A 1 79 ? 15.278 -0.125 -9.483 1.00 97.81 79 TYR A N 1
ATOM 599 C CA . TYR A 1 79 ? 14.005 0.557 -9.236 1.00 97.81 79 TYR A CA 1
ATOM 600 C C . TYR A 1 79 ? 13.195 -0.224 -8.204 1.00 97.81 79 TYR A C 1
ATOM 602 O O . TYR A 1 79 ? 13.129 -1.451 -8.275 1.00 97.81 79 TYR A O 1
ATOM 610 N N . LEU A 1 80 ? 12.527 0.468 -7.284 1.00 97.94 80 LEU A N 1
ATOM 611 C CA . LEU A 1 80 ? 11.659 -0.184 -6.300 1.00 97.94 80 LEU A CA 1
ATOM 612 C C . LEU A 1 80 ? 10.251 -0.370 -6.872 1.00 97.94 80 LEU A C 1
ATOM 614 O O . LEU A 1 80 ? 9.685 0.559 -7.449 1.00 97.94 80 LEU A O 1
ATOM 618 N N . VAL A 1 81 ? 9.662 -1.547 -6.672 1.00 98.38 81 VAL A N 1
ATOM 619 C CA . VAL A 1 81 ? 8.271 -1.860 -7.032 1.00 98.38 81 VAL A CA 1
ATOM 620 C C . VAL A 1 81 ? 7.542 -2.369 -5.783 1.00 98.38 81 VAL A C 1
ATOM 622 O O . VAL A 1 81 ? 7.517 -3.577 -5.547 1.00 98.38 81 VAL A O 1
ATOM 625 N N . PRO A 1 82 ? 6.995 -1.484 -4.931 1.00 97.81 82 PRO A N 1
ATOM 626 C CA . PRO A 1 82 ? 6.352 -1.900 -3.691 1.00 97.81 82 PRO A CA 1
ATOM 627 C C . PRO A 1 82 ? 4.979 -2.531 -3.935 1.00 97.81 82 PRO A C 1
ATOM 629 O O . PRO A 1 82 ? 4.236 -2.120 -4.834 1.00 97.81 82 PRO A O 1
ATOM 632 N N . ASP A 1 83 ? 4.636 -3.512 -3.105 1.00 96.12 83 ASP A N 1
ATOM 633 C CA . ASP A 1 83 ? 3.289 -4.067 -3.032 1.00 96.12 83 ASP A CA 1
ATOM 634 C C . ASP A 1 83 ? 2.307 -3.137 -2.287 1.00 96.12 83 ASP A C 1
ATOM 636 O O . ASP A 1 83 ? 2.637 -2.036 -1.835 1.00 96.12 83 ASP A O 1
ATOM 640 N N . THR A 1 84 ? 1.055 -3.577 -2.162 1.00 94.31 84 THR A N 1
ATOM 641 C CA . THR A 1 84 ? 0.020 -2.832 -1.436 1.00 94.31 84 THR A CA 1
ATOM 642 C C . THR A 1 84 ? 0.337 -2.690 0.053 1.00 94.31 84 THR A C 1
ATOM 644 O O . THR A 1 84 ? 0.110 -1.622 0.624 1.00 94.31 84 THR A O 1
ATOM 647 N N . ASN A 1 85 ? 0.876 -3.732 0.690 1.00 91.06 85 ASN A N 1
ATOM 648 C CA . ASN A 1 85 ? 1.105 -3.766 2.135 1.00 91.06 85 ASN A CA 1
ATOM 649 C C . ASN A 1 85 ? 2.259 -2.850 2.565 1.00 91.06 85 ASN A C 1
ATOM 651 O O . ASN A 1 85 ? 2.156 -2.195 3.602 1.00 91.06 85 ASN A O 1
ATOM 655 N N . ALA A 1 86 ? 3.308 -2.731 1.750 1.00 93.38 86 ALA A N 1
ATOM 656 C CA . ALA A 1 86 ? 4.396 -1.779 1.935 1.00 93.38 86 ALA A CA 1
ATOM 657 C C . ALA A 1 86 ? 3.858 -0.337 1.988 1.00 93.38 86 ALA A C 1
ATOM 659 O O . ALA A 1 86 ? 4.194 0.421 2.896 1.00 93.38 86 ALA A O 1
ATOM 660 N N . PHE A 1 87 ? 2.936 0.040 1.096 1.00 94.69 87 PHE A N 1
ATOM 661 C CA . PHE A 1 87 ? 2.291 1.355 1.184 1.00 94.69 87 PHE A CA 1
ATOM 662 C C . PHE A 1 87 ? 1.320 1.477 2.365 1.00 94.69 87 PHE A C 1
ATOM 664 O O . PHE A 1 87 ? 1.309 2.515 3.020 1.00 94.69 87 PHE A O 1
ATOM 671 N N . VAL A 1 88 ? 0.497 0.463 2.657 1.00 90.25 88 VAL A N 1
ATOM 672 C CA . VAL A 1 88 ? -0.470 0.531 3.773 1.00 90.25 88 VAL A CA 1
ATOM 673 C C . VAL A 1 88 ? 0.235 0.723 5.116 1.00 90.25 88 VAL A C 1
ATOM 675 O O . VAL A 1 88 ? -0.220 1.539 5.916 1.00 90.25 88 VAL A O 1
ATOM 678 N N . ASN A 1 89 ? 1.342 0.014 5.340 1.00 87.81 89 ASN A N 1
ATOM 679 C CA . ASN A 1 89 ? 2.035 -0.003 6.626 1.00 87.81 89 ASN A CA 1
ATOM 680 C C . ASN A 1 89 ? 3.132 1.069 6.740 1.00 87.81 89 ASN A C 1
ATOM 682 O O . ASN A 1 89 ? 3.388 1.548 7.837 1.00 87.81 89 ASN A O 1
ATOM 686 N N . GLN A 1 90 ? 3.804 1.425 5.637 1.00 90.38 90 GLN A N 1
ATOM 687 C CA . GLN A 1 90 ? 5.086 2.152 5.666 1.00 90.38 90 GLN A CA 1
ATOM 688 C C . GLN A 1 90 ? 5.123 3.380 4.728 1.00 90.38 90 GLN A C 1
ATOM 690 O O . GLN A 1 90 ? 6.200 3.861 4.370 1.00 90.38 90 GLN A O 1
ATOM 695 N N . ILE A 1 91 ? 3.966 3.948 4.349 1.00 92.44 91 ILE A N 1
ATOM 696 C CA . ILE A 1 91 ? 3.886 5.180 3.528 1.00 92.44 91 ILE A CA 1
ATOM 697 C C . ILE A 1 91 ? 4.714 6.351 4.089 1.00 92.44 91 ILE A C 1
ATOM 699 O O . ILE A 1 91 ? 5.286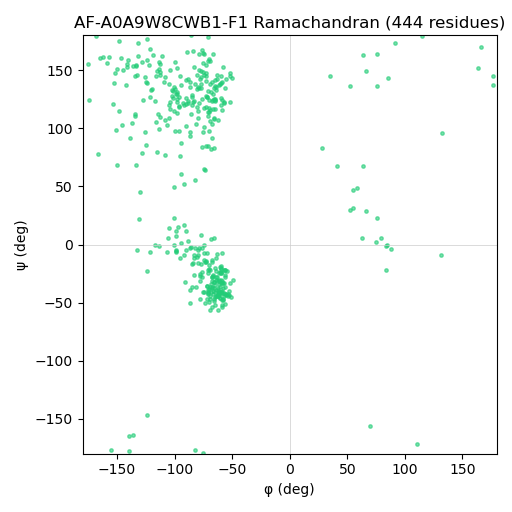 7.111 3.312 1.00 92.44 91 ILE A O 1
ATOM 703 N N . ASP A 1 92 ? 4.838 6.471 5.414 1.00 91.44 92 ASP A N 1
ATOM 704 C CA . ASP A 1 92 ? 5.626 7.528 6.067 1.00 91.44 92 ASP A CA 1
ATOM 705 C C . ASP A 1 92 ? 7.125 7.437 5.721 1.00 91.44 92 ASP A C 1
ATOM 707 O O . ASP A 1 92 ? 7.804 8.460 5.615 1.00 91.44 92 ASP A O 1
ATOM 711 N N . ILE A 1 93 ? 7.630 6.217 5.494 1.00 92.56 93 ILE A N 1
ATOM 712 C CA . ILE A 1 93 ? 8.997 5.954 5.026 1.00 92.56 93 ILE A CA 1
ATOM 713 C C . ILE A 1 93 ? 9.106 6.335 3.553 1.00 92.56 93 ILE A C 1
ATOM 715 O O . ILE A 1 93 ? 9.975 7.117 3.180 1.00 92.56 93 ILE A O 1
ATOM 719 N N . PHE A 1 94 ? 8.180 5.856 2.716 1.00 93.75 94 PHE A N 1
ATOM 720 C CA . PHE A 1 94 ? 8.154 6.175 1.286 1.00 93.75 94 PHE A CA 1
ATOM 721 C C . PHE A 1 94 ? 8.017 7.678 0.988 1.00 93.75 94 PHE A C 1
ATOM 723 O O . PHE A 1 94 ? 8.458 8.138 -0.065 1.00 93.75 94 PHE A O 1
ATOM 730 N N . GLU A 1 95 ? 7.455 8.478 1.895 1.00 93.12 95 GLU A N 1
ATOM 731 C CA . GLU A 1 95 ? 7.419 9.937 1.762 1.00 93.12 95 GLU A CA 1
ATOM 732 C C . GLU A 1 95 ? 8.779 10.622 1.986 1.00 93.12 95 GLU A C 1
ATOM 734 O O . GLU A 1 95 ? 8.936 11.771 1.570 1.00 93.12 95 GLU A O 1
ATOM 739 N N . ARG A 1 96 ? 9.797 9.949 2.542 1.00 92.00 96 ARG A N 1
ATOM 740 C CA . ARG A 1 96 ? 11.146 10.520 2.727 1.00 92.00 96 ARG A CA 1
ATOM 741 C C . ARG A 1 96 ? 11.825 10.801 1.374 1.00 92.00 96 ARG A C 1
ATOM 743 O O . ARG A 1 96 ? 11.960 9.866 0.586 1.00 92.00 96 ARG A O 1
ATOM 750 N N . PRO A 1 97 ? 12.301 12.038 1.094 1.00 90.00 97 PRO A N 1
ATOM 751 C CA . PRO A 1 97 ? 12.825 12.450 -0.219 1.00 90.00 97 PRO A CA 1
ATOM 752 C C . PRO A 1 97 ? 13.862 11.521 -0.861 1.00 90.00 97 PRO A C 1
ATOM 754 O O . PRO A 1 97 ? 13.900 11.403 -2.082 1.00 90.00 97 PRO A O 1
ATOM 757 N N . ILE A 1 98 ? 14.660 10.831 -0.045 1.00 91.88 98 ILE A N 1
ATOM 758 C CA . ILE A 1 98 ? 15.705 9.905 -0.490 1.00 91.88 98 ILE A CA 1
ATOM 759 C C . ILE A 1 98 ? 15.188 8.667 -1.248 1.00 91.88 98 ILE A C 1
ATOM 761 O O . ILE A 1 98 ? 15.926 8.076 -2.041 1.00 91.88 98 ILE A O 1
ATOM 765 N N . ILE A 1 99 ? 13.922 8.281 -1.055 1.00 92.94 99 ILE A N 1
ATOM 766 C CA . ILE A 1 99 ? 13.304 7.176 -1.795 1.00 92.94 99 ILE A CA 1
ATOM 767 C C . ILE A 1 99 ? 12.727 7.716 -3.111 1.00 92.94 99 ILE A C 1
ATOM 769 O O . ILE A 1 99 ? 11.616 8.259 -3.169 1.00 92.94 99 ILE A O 1
ATOM 773 N N . GLY A 1 100 ? 13.505 7.570 -4.181 1.00 93.69 100 GLY A N 1
ATOM 774 C CA . GLY A 1 100 ? 13.119 7.904 -5.553 1.00 93.69 100 GLY A CA 1
ATOM 775 C C . GLY A 1 100 ? 13.252 6.722 -6.515 1.00 93.69 100 GLY A C 1
ATOM 776 O O . GLY A 1 100 ? 13.725 5.656 -6.130 1.00 93.69 100 GLY A O 1
ATOM 777 N N . ASN A 1 101 ? 12.852 6.917 -7.776 1.00 95.88 101 ASN A N 1
ATOM 778 C CA . ASN A 1 101 ? 12.823 5.870 -8.815 1.00 95.88 101 ASN A CA 1
ATOM 779 C C . ASN A 1 101 ? 11.940 4.660 -8.437 1.00 95.88 101 ASN A C 1
ATOM 781 O O . ASN A 1 101 ? 12.346 3.500 -8.532 1.00 95.88 101 ASN A O 1
ATOM 785 N N . VAL A 1 102 ? 10.715 4.953 -7.992 1.00 97.75 102 VAL A N 1
ATOM 786 C CA . VAL A 1 102 ? 9.717 3.955 -7.579 1.00 97.75 102 VAL A CA 1
ATOM 787 C C . VAL A 1 102 ? 8.681 3.757 -8.686 1.00 97.75 102 VAL A C 1
ATOM 789 O O . VAL A 1 102 ? 8.113 4.725 -9.199 1.00 97.75 102 VAL A O 1
ATOM 792 N N . VAL A 1 103 ? 8.386 2.503 -9.026 1.00 98.38 103 VAL A N 1
ATOM 793 C CA . VAL A 1 103 ? 7.308 2.132 -9.949 1.00 98.38 103 VAL A CA 1
ATOM 794 C C . VAL A 1 103 ? 6.098 1.665 -9.149 1.00 98.38 103 VAL A C 1
ATOM 796 O O . VAL A 1 103 ? 6.125 0.630 -8.491 1.00 98.38 103 VAL A O 1
ATOM 799 N N . VAL A 1 104 ? 5.001 2.412 -9.237 1.00 98.19 104 VAL A N 1
ATOM 800 C CA . VAL A 1 104 ? 3.726 2.064 -8.606 1.00 98.19 104 VAL A CA 1
ATOM 801 C C . VAL A 1 104 ? 2.821 1.399 -9.640 1.00 98.19 104 VAL A C 1
ATOM 803 O O . VAL A 1 104 ? 2.510 1.977 -10.683 1.00 98.19 104 VAL A O 1
ATOM 806 N N . LEU A 1 105 ? 2.373 0.178 -9.362 1.00 98.50 105 LEU A N 1
ATOM 807 C CA . LEU A 1 105 ? 1.513 -0.574 -10.277 1.00 98.50 105 LEU A CA 1
ATOM 808 C C . LEU A 1 105 ? 0.044 -0.140 -10.166 1.00 98.50 105 LEU A C 1
ATOM 810 O O . LEU A 1 105 ? -0.455 0.170 -9.082 1.00 98.50 105 LEU A O 1
ATOM 814 N N . SER A 1 106 ? -0.687 -0.162 -11.283 1.00 96.62 106 SER A N 1
ATOM 815 C CA . SER A 1 106 ? -2.122 0.165 -11.285 1.00 96.62 106 SER A CA 1
ATOM 816 C C . SER A 1 106 ? -2.971 -0.781 -10.426 1.00 96.62 106 SER A C 1
ATOM 818 O O . SER A 1 106 ? -3.904 -0.309 -9.779 1.00 96.62 106 SER A O 1
ATOM 820 N N . THR A 1 107 ? -2.614 -2.069 -10.334 1.00 96.75 107 THR A N 1
ATOM 821 C CA . THR A 1 107 ? -3.255 -3.026 -9.409 1.00 96.75 107 THR A CA 1
ATOM 822 C C . THR A 1 107 ? -3.147 -2.555 -7.952 1.00 96.75 107 THR A C 1
ATOM 824 O O . THR A 1 107 ? -4.159 -2.472 -7.259 1.00 96.75 107 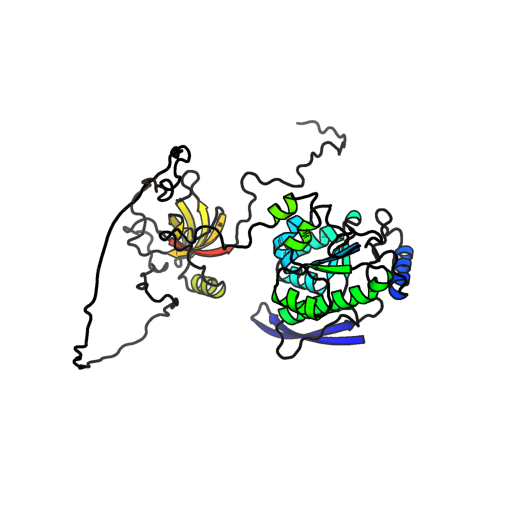THR A O 1
ATOM 827 N N . VAL A 1 108 ? -1.947 -2.137 -7.531 1.00 97.56 108 VAL A N 1
ATOM 828 C CA . VAL A 1 108 ? -1.662 -1.627 -6.178 1.00 97.56 108 VAL A CA 1
ATOM 829 C C . VAL A 1 108 ? -2.434 -0.331 -5.898 1.00 97.56 108 VAL A C 1
ATOM 831 O O . VAL A 1 108 ? -3.064 -0.192 -4.854 1.00 97.56 108 VAL A O 1
ATOM 834 N N . LEU A 1 109 ? -2.478 0.612 -6.848 1.00 97.25 109 LEU A N 1
ATOM 835 C CA . LEU A 1 109 ? -3.278 1.838 -6.698 1.00 97.25 109 LEU A CA 1
ATOM 836 C C . LEU A 1 109 ? -4.785 1.569 -6.575 1.00 97.25 109 LEU A C 1
ATOM 838 O O . LEU A 1 109 ? -5.474 2.281 -5.840 1.00 97.25 109 LEU A O 1
ATOM 842 N N . ASP A 1 110 ? -5.312 0.582 -7.298 1.00 95.12 110 ASP A N 1
ATOM 843 C CA . ASP A 1 110 ? -6.726 0.217 -7.231 1.00 95.12 110 ASP A CA 1
ATOM 844 C C . ASP A 1 110 ? -7.079 -0.483 -5.907 1.00 95.12 110 ASP A C 1
ATOM 846 O O . ASP A 1 110 ? -8.147 -0.209 -5.350 1.00 95.12 110 ASP A O 1
ATOM 850 N N . GLU A 1 111 ? -6.177 -1.299 -5.354 1.00 94.75 111 GLU A N 1
ATOM 851 C CA . GLU A 1 111 ? -6.306 -1.857 -4.001 1.00 94.75 111 GLU A CA 1
ATOM 852 C C . GLU A 1 111 ? -6.234 -0.787 -2.916 1.00 94.75 111 GLU A C 1
ATOM 854 O O . GLU A 1 111 ? -7.125 -0.722 -2.069 1.00 94.75 111 GLU A O 1
ATOM 859 N N . LEU A 1 112 ? -5.241 0.107 -2.970 1.00 94.94 112 LEU A N 1
ATOM 860 C CA . LEU A 1 112 ? -5.123 1.225 -2.030 1.00 94.94 112 LEU A CA 1
ATOM 861 C C . LEU A 1 112 ? -6.387 2.091 -2.029 1.00 94.94 112 LEU A C 1
ATOM 863 O O . LEU A 1 112 ? -6.831 2.524 -0.968 1.00 94.94 112 LEU A O 1
ATOM 867 N N . ARG A 1 113 ? -7.028 2.295 -3.188 1.00 94.00 113 ARG A N 1
ATOM 868 C CA . ARG A 1 113 ? -8.316 3.005 -3.275 1.00 94.00 113 ARG A CA 1
ATOM 869 C C . ARG A 1 113 ? -9.454 2.272 -2.548 1.00 94.00 113 ARG A C 1
ATOM 871 O O . ARG A 1 113 ? -10.380 2.924 -2.070 1.00 94.00 113 ARG A O 1
ATOM 878 N N . GLY A 1 114 ? -9.407 0.941 -2.487 1.00 87.94 114 GLY A N 1
ATOM 879 C CA . GLY A 1 114 ? -10.365 0.104 -1.761 1.00 87.94 114 GLY A CA 1
ATOM 880 C C . GLY A 1 114 ? -10.085 -0.012 -0.258 1.00 87.94 114 GLY A C 1
ATOM 881 O O . GLY A 1 114 ? -11.032 -0.029 0.524 1.00 87.94 114 GLY A O 1
ATOM 882 N N . LEU A 1 115 ? -8.808 -0.065 0.135 1.00 88.06 115 LEU A N 1
ATOM 883 C CA . LEU A 1 115 ? -8.357 -0.250 1.520 1.00 88.06 115 LEU A CA 1
ATOM 884 C C . LEU A 1 115 ? -8.249 1.071 2.296 1.00 88.06 115 LEU A C 1
ATOM 886 O O . LEU A 1 115 ? -8.787 1.193 3.393 1.00 88.06 115 LEU A O 1
ATOM 890 N N . SER A 1 116 ? -7.566 2.076 1.738 1.00 88.62 116 SER A N 1
ATOM 891 C CA . SER A 1 116 ? -7.322 3.362 2.398 1.00 88.62 116 SER A CA 1
ATOM 892 C C . SER A 1 116 ? -7.178 4.507 1.394 1.00 88.62 116 SER A C 1
ATOM 894 O O . SER A 1 116 ? -6.100 4.798 0.869 1.00 88.62 116 SER A O 1
ATOM 896 N N . MET A 1 117 ? -8.272 5.250 1.198 1.00 90.25 117 MET A N 1
ATOM 897 C CA . MET A 1 117 ? -8.280 6.484 0.400 1.00 90.25 117 MET A CA 1
ATOM 898 C C . MET A 1 117 ? -7.259 7.531 0.880 1.00 90.25 117 MET A C 1
ATOM 900 O O . MET A 1 117 ? -6.813 8.347 0.072 1.00 90.25 117 MET A O 1
ATOM 904 N N . ALA A 1 118 ? -6.876 7.513 2.162 1.00 89.88 118 ALA A N 1
ATOM 905 C CA . ALA A 1 118 ? -5.834 8.383 2.700 1.00 89.88 118 ALA A CA 1
ATOM 906 C C . ALA A 1 118 ? -4.455 8.012 2.130 1.00 89.88 118 ALA A C 1
ATOM 908 O O . ALA A 1 118 ? -3.809 8.858 1.514 1.00 89.88 118 ALA A O 1
ATOM 909 N N . VAL A 1 119 ? -4.050 6.739 2.237 1.00 92.94 119 VAL A N 1
ATOM 910 C CA . VAL A 1 119 ? -2.775 6.239 1.683 1.00 92.94 119 VAL A CA 1
ATOM 911 C C . VAL A 1 119 ? -2.744 6.395 0.161 1.00 92.94 119 VAL A C 1
ATOM 913 O O . VAL A 1 119 ? -1.772 6.916 -0.378 1.00 92.94 119 VAL A O 1
ATOM 916 N N . TYR A 1 120 ? -3.838 6.068 -0.538 1.00 96.25 120 TYR A N 1
ATOM 917 C CA . TYR A 1 120 ? -3.971 6.325 -1.978 1.00 96.25 120 TYR A CA 1
ATOM 918 C C . TYR A 1 120 ? -3.706 7.796 -2.342 1.00 96.25 120 TYR A C 1
ATOM 920 O O . TYR A 1 120 ? -3.003 8.085 -3.311 1.00 96.25 120 TYR A O 1
ATOM 928 N N . SER A 1 121 ? -4.256 8.738 -1.569 1.00 95.50 121 SER A N 1
ATOM 929 C CA . SER A 1 121 ? -4.087 10.173 -1.828 1.00 95.50 121 SER A CA 1
ATOM 930 C C . SER A 1 121 ? -2.650 10.636 -1.576 1.00 95.50 121 SER A C 1
ATOM 932 O O . SER A 1 121 ? -2.143 11.443 -2.353 1.00 95.50 121 SER A O 1
ATOM 934 N N . ARG A 1 122 ? -1.985 10.081 -0.552 1.00 96.06 122 ARG A N 1
ATOM 935 C CA . ARG A 1 122 ? -0.565 10.310 -0.234 1.00 96.06 122 ARG A CA 1
ATOM 936 C C . ARG A 1 122 ? 0.357 9.786 -1.336 1.00 96.06 122 ARG A C 1
ATOM 938 O O . ARG A 1 122 ? 1.097 10.566 -1.926 1.00 96.06 122 ARG A O 1
ATOM 945 N N . VAL A 1 123 ? 0.207 8.522 -1.744 1.00 96.62 123 VAL A N 1
ATOM 946 C CA . VAL A 1 123 ? 0.942 7.938 -2.886 1.00 96.62 123 VAL A CA 1
ATOM 947 C C . VAL A 1 123 ? 0.743 8.770 -4.160 1.00 96.62 123 VAL A C 1
ATOM 949 O O . VAL A 1 123 ? 1.700 9.079 -4.866 1.00 96.62 123 VAL A O 1
ATOM 952 N N . ARG A 1 124 ? -0.491 9.208 -4.451 1.00 95.75 124 ARG A N 1
ATOM 953 C CA . ARG A 1 124 ? -0.777 10.084 -5.603 1.00 95.75 124 ARG A CA 1
ATOM 954 C C . ARG A 1 124 ? -0.233 11.510 -5.460 1.00 95.75 124 ARG A C 1
ATOM 956 O O . ARG A 1 124 ? -0.143 12.186 -6.483 1.00 95.75 124 ARG A O 1
ATOM 963 N N . ALA A 1 125 ? 0.105 11.972 -4.256 1.00 94.94 125 ALA A N 1
ATOM 964 C CA . ALA A 1 125 ? 0.823 13.225 -4.044 1.00 94.94 125 ALA A CA 1
ATOM 965 C C . ALA A 1 125 ? 2.319 13.050 -4.345 1.00 94.94 125 ALA A C 1
ATOM 967 O O . ALA A 1 125 ? 2.844 13.817 -5.145 1.00 94.94 125 ALA A O 1
ATOM 968 N N . VAL A 1 126 ? 2.961 11.991 -3.832 1.00 93.94 126 VAL A N 1
ATOM 969 C CA . VAL A 1 126 ? 4.376 11.676 -4.127 1.00 93.94 126 VAL A CA 1
ATOM 970 C C . VAL A 1 126 ? 4.601 11.444 -5.628 1.00 93.94 126 VAL A C 1
ATOM 972 O O . VAL A 1 126 ? 5.542 11.977 -6.197 1.00 93.94 126 VAL A O 1
ATOM 975 N N . VAL A 1 127 ? 3.683 10.755 -6.317 1.00 93.31 127 VAL A N 1
ATOM 976 C CA . VAL A 1 127 ? 3.725 10.567 -7.787 1.00 93.31 127 VAL A CA 1
ATOM 977 C C . VAL A 1 127 ? 3.654 11.882 -8.584 1.00 93.31 127 VAL A C 1
ATOM 979 O O . VAL A 1 127 ? 4.071 11.916 -9.738 1.00 93.31 127 VAL A O 1
ATOM 982 N N . ARG A 1 128 ? 3.091 12.959 -8.021 1.00 91.12 128 ARG A N 1
ATOM 983 C CA . ARG A 1 128 ? 3.036 14.277 -8.687 1.00 91.12 128 ARG A CA 1
ATOM 984 C C . ARG A 1 128 ? 4.304 15.099 -8.483 1.00 91.12 128 ARG A C 1
ATOM 986 O O . ARG A 1 128 ? 4.488 16.077 -9.200 1.00 91.12 128 ARG A O 1
ATOM 993 N N . ASP A 1 129 ? 5.132 14.732 -7.512 1.00 89.88 129 ASP A N 1
ATOM 994 C CA . ASP A 1 129 ? 6.427 15.351 -7.288 1.00 89.88 129 ASP A CA 1
ATOM 995 C C . ASP A 1 129 ? 7.447 14.737 -8.258 1.00 89.88 129 ASP A C 1
ATOM 997 O O . ASP A 1 129 ? 7.904 13.602 -8.102 1.00 89.88 129 ASP A O 1
ATOM 1001 N N . SER A 1 130 ? 7.775 15.493 -9.306 1.00 85.25 130 SER A N 1
ATOM 1002 C CA . SER A 1 130 ? 8.696 15.062 -10.358 1.00 85.25 130 SER A CA 1
ATOM 1003 C C . SER A 1 130 ? 10.102 14.775 -9.834 1.00 85.25 130 SER A C 1
ATOM 1005 O O . SER A 1 130 ? 10.767 13.892 -10.373 1.00 85.25 130 SER A O 1
ATOM 1007 N N . GLU A 1 131 ? 10.553 15.461 -8.777 1.00 87.69 131 GLU A N 1
ATOM 1008 C CA . GLU A 1 131 ? 11.910 15.289 -8.233 1.00 87.69 131 GLU A CA 1
ATOM 1009 C C . GLU A 1 131 ? 12.097 13.903 -7.611 1.00 87.69 131 GLU A C 1
ATOM 1011 O O . GLU A 1 131 ? 13.185 13.330 -7.659 1.00 87.69 131 GLU A O 1
ATOM 1016 N N . ARG A 1 132 ? 11.005 13.306 -7.118 1.00 90.25 132 ARG A N 1
ATOM 1017 C CA . ARG A 1 132 ? 10.987 11.935 -6.592 1.00 90.25 132 ARG A CA 1
ATOM 1018 C C . ARG A 1 132 ? 11.179 10.888 -7.682 1.00 90.25 132 ARG A C 1
ATOM 1020 O O . ARG A 1 132 ? 11.593 9.771 -7.373 1.00 90.25 132 ARG A O 1
ATOM 1027 N N . ARG A 1 133 ? 10.894 11.217 -8.948 1.00 93.81 133 ARG A N 1
ATOM 1028 C CA . ARG A 1 133 ? 10.979 10.289 -10.089 1.00 93.81 133 ARG A CA 1
ATOM 1029 C C . ARG A 1 133 ? 10.145 9.024 -9.875 1.00 93.81 133 ARG A C 1
ATOM 1031 O O . ARG A 1 133 ? 10.622 7.909 -10.048 1.00 93.81 133 ARG A O 1
ATOM 1038 N N . TRP A 1 134 ? 8.901 9.188 -9.435 1.00 96.06 134 TRP A N 1
ATOM 1039 C CA . TRP A 1 134 ? 7.955 8.078 -9.307 1.00 96.06 134 TRP A CA 1
ATOM 1040 C C . TRP A 1 134 ? 7.155 7.907 -10.601 1.00 96.06 134 TRP A C 1
ATOM 1042 O O . TRP A 1 134 ? 6.752 8.887 -11.226 1.00 96.06 134 TRP A O 1
ATOM 1052 N N . PHE A 1 135 ? 6.885 6.663 -10.993 1.00 96.88 135 PHE A N 1
ATOM 1053 C CA . PHE A 1 135 ? 6.130 6.342 -12.205 1.00 96.88 135 PHE A CA 1
ATOM 1054 C C . PHE A 1 135 ? 4.941 5.430 -11.903 1.00 96.88 135 PHE A C 1
ATOM 1056 O O . PHE A 1 135 ? 5.034 4.542 -11.061 1.00 96.88 135 PHE A O 1
ATOM 1063 N N . VAL A 1 136 ? 3.821 5.616 -12.610 1.00 97.50 136 VAL A N 1
ATOM 1064 C CA . VAL A 1 136 ? 2.643 4.742 -12.485 1.00 97.50 136 VAL A CA 1
ATOM 1065 C C . VAL A 1 136 ? 2.518 3.858 -13.716 1.00 97.50 136 VAL A C 1
ATOM 1067 O O . VAL A 1 136 ? 2.032 4.294 -14.761 1.00 97.50 136 VAL A O 1
ATOM 1070 N N . PHE A 1 137 ? 2.910 2.593 -13.582 1.00 97.94 137 PHE A N 1
ATOM 1071 C CA . PHE A 1 137 ? 2.809 1.627 -14.669 1.00 97.94 137 PHE A CA 1
ATOM 1072 C C . PHE A 1 137 ? 1.409 0.997 -14.707 1.00 97.94 137 PHE A C 1
ATOM 1074 O O . PHE A 1 137 ? 0.948 0.354 -13.760 1.00 97.94 137 PHE A O 1
ATOM 1081 N N . SER A 1 138 ? 0.716 1.186 -15.832 1.00 97.19 138 SER A N 1
ATOM 1082 C CA . SER A 1 138 ? -0.682 0.775 -16.026 1.00 97.19 138 SER A CA 1
ATOM 1083 C C . SER A 1 138 ? -0.819 -0.708 -16.401 1.00 97.19 138 SER A C 1
ATOM 1085 O O . SER A 1 138 ? -1.406 -1.046 -17.428 1.00 97.19 138 SER A O 1
ATOM 1087 N N . ASN A 1 139 ? -0.270 -1.597 -15.568 1.00 97.19 139 ASN A N 1
ATOM 1088 C CA . ASN A 1 139 ? -0.205 -3.043 -15.803 1.00 97.19 139 ASN A CA 1
ATOM 1089 C C . ASN A 1 139 ? -1.573 -3.720 -16.039 1.00 97.19 139 ASN A C 1
ATOM 1091 O O . ASN A 1 139 ? -1.666 -4.623 -16.862 1.00 97.19 139 ASN A O 1
ATOM 1095 N N . GLU A 1 140 ? -2.663 -3.256 -15.413 1.00 95.19 140 GLU A N 1
ATOM 1096 C CA . GLU A 1 140 ? -4.012 -3.779 -15.701 1.00 95.19 140 GLU A CA 1
ATOM 1097 C C . GLU A 1 140 ? -4.443 -3.517 -17.150 1.00 95.19 140 GLU A C 1
ATOM 1099 O O . GLU A 1 140 ? -5.254 -4.258 -17.697 1.00 95.19 140 GLU A O 1
ATOM 1104 N N . HIS A 1 141 ? -3.939 -2.453 -17.774 1.00 95.38 141 HIS A N 1
ATOM 1105 C CA . HIS A 1 141 ? -4.261 -2.079 -19.148 1.00 95.38 141 HIS A CA 1
ATOM 1106 C C . HIS A 1 141 ? -3.200 -2.521 -20.155 1.00 95.38 141 HIS A C 1
ATOM 1108 O O . HIS A 1 141 ? -3.437 -2.382 -21.348 1.00 95.38 141 HIS A O 1
ATOM 1114 N N . HIS A 1 142 ? -2.059 -3.059 -19.726 1.00 96.31 142 HIS A N 1
ATOM 1115 C CA . HIS A 1 142 ? -0.967 -3.446 -20.615 1.00 96.31 142 HIS A CA 1
ATOM 1116 C C . HIS A 1 142 ? -1.127 -4.901 -21.076 1.00 96.31 142 HIS A C 1
ATOM 1118 O O . HIS A 1 142 ? -1.234 -5.821 -20.266 1.00 96.31 142 HIS A O 1
ATOM 1124 N N . ARG A 1 143 ? -1.111 -5.126 -22.395 1.00 94.56 143 ARG A N 1
ATOM 1125 C CA . ARG A 1 143 ? -1.408 -6.416 -23.041 1.00 94.56 143 ARG A CA 1
ATOM 1126 C C . ARG A 1 143 ? -0.621 -7.590 -22.462 1.00 94.56 143 ARG A C 1
ATOM 1128 O O . ARG A 1 143 ? -1.219 -8.628 -22.203 1.00 94.56 143 ARG A O 1
ATOM 1135 N N . ASP A 1 144 ? 0.680 -7.409 -22.251 1.00 94.69 144 ASP A N 1
ATOM 1136 C CA . ASP A 1 144 ? 1.575 -8.499 -21.836 1.00 94.69 144 ASP A CA 1
ATOM 1137 C C . ASP A 1 144 ? 1.705 -8.662 -20.307 1.00 94.69 144 ASP A C 1
ATOM 1139 O O . ASP A 1 144 ? 2.359 -9.597 -19.854 1.00 94.69 144 ASP A O 1
ATOM 1143 N N . THR A 1 145 ? 1.104 -7.772 -19.502 1.00 96.62 145 THR A N 1
ATOM 1144 C CA . THR A 1 145 ? 1.159 -7.841 -18.022 1.00 96.62 145 THR A CA 1
ATOM 1145 C C . THR A 1 145 ? -0.212 -7.946 -17.357 1.00 96.62 145 THR A C 1
ATOM 1147 O O . THR A 1 145 ? -0.297 -8.208 -16.157 1.00 96.62 145 THR A O 1
ATOM 1150 N N . PHE A 1 146 ? -1.295 -7.825 -18.129 1.00 95.75 146 PHE A N 1
ATOM 1151 C CA . PHE A 1 146 ? -2.643 -8.107 -17.661 1.00 95.75 146 PHE A CA 1
ATOM 1152 C C . PHE A 1 146 ? -2.839 -9.597 -17.350 1.00 95.75 146 PHE A C 1
ATOM 1154 O O . PHE A 1 146 ? -2.603 -10.473 -18.183 1.00 95.75 146 PHE A O 1
ATOM 1161 N N . VAL A 1 147 ? -3.359 -9.873 -16.153 1.00 93.69 147 VAL A N 1
ATOM 1162 C CA . VAL A 1 147 ? -3.597 -11.227 -15.647 1.00 93.69 147 VAL A CA 1
ATOM 1163 C C . VAL A 1 147 ? -5.090 -11.473 -15.414 1.00 93.69 147 VAL A C 1
ATOM 1165 O O . VAL A 1 147 ? -5.728 -10.777 -14.618 1.00 93.69 147 VAL A O 1
ATOM 1168 N N . GLU A 1 148 ? -5.647 -12.505 -16.051 1.00 90.12 148 GLU A N 1
ATOM 1169 C CA . GLU A 1 148 ? -6.996 -13.005 -15.751 1.00 90.12 148 GLU A CA 1
ATOM 1170 C C . GLU A 1 148 ? -6.992 -13.868 -14.474 1.00 90.12 148 GLU A C 1
ATOM 1172 O O . GLU A 1 148 ? -6.041 -14.608 -14.200 1.00 90.12 148 GLU A O 1
ATOM 1177 N N . ARG A 1 149 ? -8.062 -13.753 -13.674 1.00 88.44 149 ARG A N 1
ATOM 1178 C CA . ARG A 1 149 ? -8.249 -14.512 -12.427 1.00 88.44 149 ARG A CA 1
ATOM 1179 C C . ARG A 1 149 ? -8.549 -15.978 -12.742 1.00 88.44 149 ARG A C 1
ATOM 1181 O O . ARG A 1 149 ? -9.496 -16.252 -13.479 1.00 88.44 149 ARG A O 1
ATOM 1188 N N . ALA A 1 150 ? -7.793 -16.903 -12.158 1.00 88.62 150 ALA A N 1
ATOM 1189 C CA . ALA A 1 150 ? -8.058 -18.333 -12.289 1.00 88.62 150 ALA A CA 1
ATOM 1190 C C . ALA A 1 150 ? -9.263 -18.770 -11.428 1.00 88.62 150 ALA A C 1
ATOM 1192 O O . ALA A 1 150 ? -9.622 -18.118 -10.448 1.00 88.62 150 ALA A O 1
ATOM 1193 N N . ALA A 1 151 ? -9.909 -19.881 -11.798 1.00 82.00 151 ALA A N 1
ATOM 1194 C CA . ALA A 1 151 ? -11.213 -20.277 -11.250 1.00 82.00 151 ALA A CA 1
ATOM 1195 C C . ALA A 1 151 ? -11.238 -20.483 -9.720 1.00 82.00 151 ALA A C 1
ATOM 1197 O O . ALA A 1 151 ? -12.248 -20.189 -9.084 1.00 82.00 151 ALA A O 1
ATOM 1198 N N . SER A 1 152 ? -10.133 -20.956 -9.138 1.00 86.62 152 SER A N 1
ATOM 1199 C CA . SER A 1 152 ? -9.966 -21.234 -7.702 1.00 86.62 152 SER A CA 1
ATOM 1200 C C . SER A 1 152 ? -9.097 -20.206 -6.963 1.00 86.62 152 SER A C 1
ATOM 1202 O O . SER A 1 152 ? -8.771 -20.401 -5.798 1.00 86.62 152 SER A O 1
ATOM 1204 N N . GLU A 1 153 ? -8.683 -19.129 -7.628 1.00 91.06 153 GLU A N 1
ATOM 1205 C CA . GLU A 1 153 ? -7.709 -18.164 -7.107 1.00 91.06 153 GLU A CA 1
ATOM 1206 C C . GLU A 1 153 ? -8.393 -17.074 -6.271 1.00 91.06 153 GLU A C 1
ATOM 1208 O O . GLU A 1 153 ? -9.463 -16.576 -6.649 1.00 91.06 153 GLU A O 1
ATOM 1213 N N . SER A 1 154 ? -7.798 -16.663 -5.148 1.00 90.12 154 SER A N 1
ATOM 1214 C CA . SER A 1 154 ? -8.307 -15.526 -4.372 1.00 90.12 154 SER A CA 1
ATOM 1215 C C . SER A 1 154 ? -8.085 -14.196 -5.123 1.00 90.12 154 SER A C 1
ATOM 1217 O O . SER A 1 154 ? -7.253 -14.120 -6.030 1.00 90.12 154 SER A O 1
ATOM 1219 N N . PRO A 1 155 ? -8.818 -13.113 -4.800 1.00 89.25 155 PRO A N 1
ATOM 1220 C CA . PRO A 1 155 ? -8.506 -11.795 -5.351 1.00 89.25 155 PRO A CA 1
ATOM 1221 C C . PRO A 1 155 ? -7.077 -11.331 -5.022 1.00 89.25 155 PRO A C 1
ATOM 1223 O O . PRO A 1 155 ? -6.476 -10.672 -5.864 1.00 89.25 155 PRO A O 1
ATOM 1226 N N . ASN A 1 156 ? -6.543 -11.713 -3.853 1.00 91.00 156 ASN A N 1
ATOM 1227 C CA . ASN A 1 156 ? -5.187 -11.374 -3.415 1.00 91.00 156 ASN A CA 1
ATOM 1228 C C . ASN A 1 156 ? -4.136 -12.104 -4.257 1.00 91.00 156 ASN A C 1
ATOM 1230 O O . ASN A 1 156 ? -3.376 -11.450 -4.958 1.00 91.00 156 ASN A O 1
ATOM 1234 N N . ASP A 1 157 ? -4.199 -13.443 -4.324 1.00 91.69 157 ASP A N 1
ATOM 1235 C CA . ASP A 1 157 ? -3.269 -14.268 -5.116 1.00 91.69 157 ASP A CA 1
ATOM 1236 C C . ASP A 1 157 ? -3.190 -13.807 -6.579 1.00 91.69 157 ASP A C 1
ATOM 1238 O O . ASP A 1 157 ? -2.110 -13.761 -7.175 1.00 91.69 157 ASP A O 1
ATOM 1242 N N . ARG A 1 158 ? -4.341 -13.434 -7.164 1.00 94.12 158 ARG A N 1
ATOM 1243 C CA . ARG A 1 158 ? -4.405 -12.891 -8.525 1.00 94.12 158 ARG A CA 1
ATOM 1244 C C . ARG A 1 158 ? -3.618 -11.593 -8.642 1.00 94.12 158 ARG A C 1
ATOM 1246 O O . ARG A 1 158 ? -2.980 -11.366 -9.670 1.00 94.12 158 ARG A O 1
ATOM 1253 N N . ASN A 1 159 ? -3.726 -10.716 -7.652 1.00 94.94 159 ASN A N 1
ATOM 1254 C CA . ASN A 1 159 ? -3.071 -9.420 -7.669 1.00 94.94 159 ASN A CA 1
ATOM 1255 C C . ASN A 1 159 ? -1.572 -9.556 -7.381 1.00 94.94 159 ASN A C 1
ATOM 1257 O O . ASN A 1 159 ? -0.788 -8.999 -8.141 1.00 94.94 159 ASN A O 1
ATOM 1261 N N . ASP A 1 160 ? -1.162 -10.409 -6.439 1.00 94.69 160 ASP A N 1
ATOM 1262 C CA . ASP A 1 160 ? 0.243 -10.792 -6.226 1.00 94.69 160 ASP A CA 1
ATOM 1263 C C . ASP A 1 160 ? 0.870 -11.341 -7.517 1.00 94.69 160 ASP A C 1
ATOM 1265 O O . ASP A 1 160 ? 1.983 -10.986 -7.910 1.00 94.69 160 ASP A O 1
ATOM 1269 N N . ARG A 1 161 ? 0.122 -12.183 -8.244 1.00 95.38 161 ARG A N 1
ATOM 1270 C CA . ARG A 1 161 ? 0.532 -12.703 -9.555 1.00 95.38 161 ARG A CA 1
ATOM 1271 C C . ARG A 1 161 ? 0.573 -11.613 -10.629 1.00 95.38 161 ARG A C 1
ATOM 1273 O O . ARG A 1 161 ? 1.477 -11.643 -11.462 1.00 95.38 161 ARG A O 1
ATOM 1280 N N . ALA A 1 162 ? -0.342 -10.642 -10.618 1.00 96.94 162 ALA A N 1
ATOM 1281 C CA . ALA A 1 162 ? -0.316 -9.493 -11.530 1.00 96.94 162 ALA A CA 1
ATOM 1282 C C . ALA A 1 162 ? 0.880 -8.562 -11.254 1.00 96.94 162 ALA A C 1
ATOM 1284 O O . ALA A 1 162 ? 1.510 -8.083 -12.198 1.00 96.94 162 ALA A O 1
ATOM 1285 N N . ILE A 1 163 ? 1.232 -8.369 -9.978 1.00 97.81 163 ILE A N 1
ATOM 1286 C CA . ILE A 1 163 ? 2.422 -7.640 -9.526 1.00 97.81 163 ILE A CA 1
ATOM 1287 C C . ILE A 1 163 ? 3.683 -8.353 -10.026 1.00 97.81 163 ILE A C 1
ATOM 1289 O O . ILE A 1 163 ? 4.442 -7.765 -10.796 1.00 97.81 163 ILE A O 1
ATOM 1293 N N . ARG A 1 164 ? 3.865 -9.644 -9.707 1.00 97.50 164 ARG A N 1
ATOM 1294 C CA . ARG A 1 164 ? 5.008 -10.440 -10.197 1.00 97.50 164 ARG A CA 1
ATOM 1295 C C . ARG A 1 164 ? 5.112 -10.451 -11.724 1.00 97.50 164 ARG A C 1
ATOM 1297 O O . ARG A 1 164 ? 6.200 -10.260 -12.258 1.00 97.50 164 ARG A O 1
ATOM 1304 N N . THR A 1 165 ? 3.995 -10.593 -12.441 1.00 97.81 165 THR A N 1
ATOM 1305 C CA . THR A 1 165 ? 3.981 -10.553 -13.918 1.00 97.81 165 THR A CA 1
ATOM 1306 C C . THR A 1 165 ? 4.463 -9.198 -14.453 1.00 97.81 165 THR A C 1
ATOM 1308 O O . THR A 1 165 ? 5.261 -9.157 -15.389 1.00 97.81 165 THR A O 1
ATOM 1311 N N . ALA A 1 166 ? 4.043 -8.086 -13.839 1.00 98.12 166 ALA A N 1
ATOM 1312 C CA . ALA A 1 166 ? 4.503 -6.751 -14.212 1.00 98.12 166 ALA A CA 1
ATOM 1313 C C . ALA A 1 166 ? 5.997 -6.532 -13.913 1.00 98.12 166 ALA A C 1
ATOM 1315 O O . ALA A 1 166 ? 6.712 -6.016 -14.770 1.00 98.12 166 ALA A O 1
ATOM 1316 N N . VAL A 1 167 ? 6.494 -6.974 -12.750 1.00 98.19 167 VAL A N 1
ATOM 1317 C CA . VAL A 1 167 ? 7.925 -6.883 -12.401 1.00 98.19 167 VAL A CA 1
ATOM 1318 C C . VAL A 1 167 ? 8.781 -7.747 -13.338 1.00 98.19 167 VAL A C 1
ATOM 1320 O O . VAL A 1 167 ? 9.816 -7.291 -13.815 1.00 98.19 167 VAL A O 1
ATOM 1323 N N . LYS A 1 168 ? 8.326 -8.957 -13.686 1.00 98.19 168 LYS A N 1
ATOM 1324 C CA . LYS A 1 168 ? 8.993 -9.847 -14.655 1.00 98.19 168 LYS A CA 1
ATOM 1325 C C . LYS A 1 168 ? 9.080 -9.231 -16.052 1.00 98.19 168 LYS A C 1
ATOM 1327 O O . LYS A 1 168 ? 10.121 -9.321 -16.697 1.00 98.19 168 LYS A O 1
ATOM 1332 N N . TRP A 1 169 ? 8.021 -8.556 -16.501 1.00 97.81 169 TRP A N 1
ATOM 1333 C CA . TRP A 1 169 ? 8.043 -7.797 -17.754 1.00 97.81 169 TRP A CA 1
ATOM 1334 C C . TRP A 1 169 ? 9.016 -6.615 -17.685 1.00 97.81 169 TRP A C 1
ATOM 1336 O O . TRP A 1 169 ? 9.828 -6.461 -18.593 1.00 97.81 169 TRP A O 1
ATOM 1346 N N . LEU A 1 170 ? 9.001 -5.835 -16.595 1.00 97.69 170 LEU A N 1
ATOM 1347 C CA . LEU A 1 170 ? 9.952 -4.737 -16.386 1.00 97.69 170 LEU A CA 1
ATOM 1348 C C . LEU A 1 170 ? 11.401 -5.241 -16.398 1.00 97.69 170 LEU A C 1
ATOM 1350 O O . LEU A 1 170 ? 12.239 -4.613 -17.035 1.00 97.69 170 LEU A O 1
ATOM 1354 N N . LYS A 1 171 ? 11.687 -6.390 -15.771 1.00 97.19 171 LYS A N 1
ATOM 1355 C CA . LYS A 1 171 ? 13.030 -6.990 -15.739 1.00 97.19 171 LYS A CA 1
ATOM 1356 C C . LYS A 1 171 ? 13.535 -7.262 -17.155 1.00 97.19 171 LYS A C 1
ATOM 1358 O O . LYS A 1 171 ? 14.607 -6.800 -17.522 1.00 97.19 171 LYS A O 1
ATOM 1363 N N . ASN A 1 172 ? 12.730 -7.950 -17.963 1.00 96.62 172 ASN A N 1
ATOM 1364 C CA . ASN A 1 172 ? 13.080 -8.271 -19.347 1.00 96.62 172 ASN A CA 1
ATOM 1365 C C . ASN A 1 172 ? 13.169 -7.007 -20.227 1.00 96.62 172 ASN A C 1
ATOM 1367 O O . ASN A 1 172 ? 13.959 -6.947 -21.162 1.00 96.62 172 ASN A O 1
ATOM 1371 N N . HIS A 1 173 ? 12.362 -5.981 -19.940 1.00 96.19 173 HIS A N 1
ATOM 1372 C CA . HIS A 1 173 ? 12.347 -4.723 -20.691 1.00 96.19 173 HIS A CA 1
ATOM 1373 C C . HIS A 1 173 ? 13.536 -3.800 -20.360 1.00 96.19 173 HIS A C 1
ATOM 1375 O O . HIS A 1 173 ? 13.950 -3.004 -21.204 1.00 96.19 173 HIS A O 1
ATOM 1381 N N . LEU A 1 174 ? 14.076 -3.890 -19.140 1.00 96.00 174 LEU A N 1
ATOM 1382 C CA . LEU A 1 174 ? 15.195 -3.083 -18.637 1.00 96.00 174 LEU A CA 1
ATOM 1383 C C . LEU A 1 174 ? 16.545 -3.820 -18.666 1.00 96.00 174 LEU A C 1
ATOM 1385 O O . LEU A 1 174 ? 17.564 -3.223 -18.328 1.00 96.00 174 LEU A O 1
ATOM 1389 N N . GLU A 1 175 ? 16.581 -5.077 -19.121 1.00 94.31 175 GLU A N 1
ATOM 1390 C CA . GLU A 1 175 ? 17.792 -5.907 -19.203 1.00 94.31 175 GLU A CA 1
ATOM 1391 C C . GLU A 1 175 ? 18.934 -5.210 -19.964 1.00 94.31 175 GLU A C 1
ATOM 1393 O O . GLU A 1 175 ? 20.061 -5.159 -19.482 1.00 94.31 175 GLU A O 1
ATOM 1398 N N . ALA A 1 176 ? 18.631 -4.565 -21.096 1.00 92.38 176 ALA A N 1
ATOM 1399 C CA . ALA A 1 176 ? 19.609 -3.812 -21.890 1.00 92.38 176 ALA A CA 1
ATOM 1400 C C . ALA A 1 176 ? 20.149 -2.535 -21.206 1.00 92.38 176 ALA A C 1
ATOM 1402 O O . ALA A 1 176 ? 21.122 -1.957 -21.685 1.00 92.38 176 ALA A O 1
ATOM 1403 N N . ALA A 1 177 ? 19.515 -2.080 -20.122 1.00 93.56 177 ALA A N 1
ATOM 1404 C CA . ALA A 1 177 ? 19.968 -0.959 -19.297 1.00 93.56 177 ALA A CA 1
ATOM 1405 C C . ALA A 1 177 ? 20.707 -1.415 -18.026 1.00 93.56 177 ALA A C 1
ATOM 1407 O O . ALA A 1 177 ? 21.207 -0.569 -17.290 1.00 93.56 177 ALA A O 1
ATOM 1408 N N . SER A 1 178 ? 20.760 -2.725 -17.751 1.00 95.06 178 SER A N 1
ATOM 1409 C CA . SER A 1 178 ? 21.289 -3.299 -16.506 1.00 95.06 178 SER A CA 1
ATOM 1410 C C . SER A 1 178 ? 20.626 -2.752 -15.229 1.00 95.06 178 SER A C 1
ATOM 1412 O O . SER A 1 178 ? 21.274 -2.677 -14.188 1.00 95.06 178 SER A O 1
ATOM 1414 N N . ILE A 1 179 ? 19.338 -2.378 -15.296 1.00 96.56 179 ILE A N 1
ATOM 1415 C CA . ILE A 1 179 ? 18.567 -1.886 -14.141 1.00 96.56 179 ILE A CA 1
ATOM 1416 C C . ILE A 1 179 ? 17.615 -2.978 -13.641 1.00 96.56 179 ILE A C 1
ATOM 1418 O O . ILE A 1 179 ? 16.751 -3.451 -14.384 1.00 96.56 179 ILE A O 1
ATOM 1422 N N . ALA A 1 180 ? 17.732 -3.353 -12.367 1.00 96.81 180 ALA A N 1
ATOM 1423 C CA . ALA A 1 180 ? 16.890 -4.365 -11.737 1.00 96.81 180 ALA A CA 1
ATOM 1424 C C . ALA A 1 180 ? 15.605 -3.755 -11.132 1.00 96.81 180 ALA A C 1
ATOM 1426 O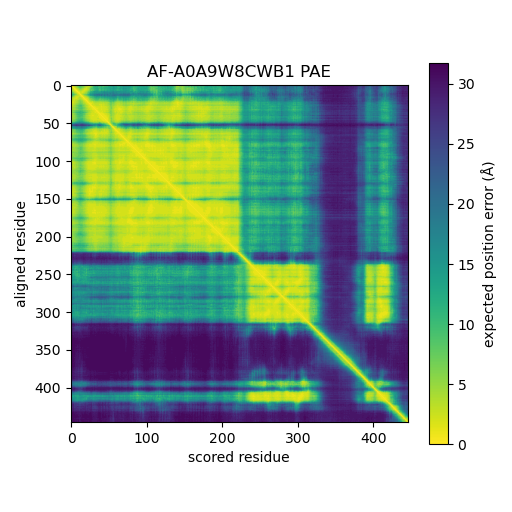 O . ALA A 1 180 ? 15.691 -2.918 -10.234 1.00 96.81 180 ALA A O 1
ATOM 1427 N N . PRO A 1 181 ? 14.392 -4.176 -11.536 1.00 97.56 181 PRO A N 1
ATOM 1428 C CA . PRO A 1 181 ? 13.183 -3.857 -10.787 1.00 97.56 181 PRO A CA 1
ATOM 1429 C C . PRO A 1 181 ? 13.053 -4.820 -9.598 1.00 97.56 181 PRO A C 1
ATOM 1431 O O . PRO A 1 181 ? 12.946 -6.035 -9.777 1.00 97.56 181 PRO A O 1
ATOM 1434 N N . VAL A 1 182 ? 13.073 -4.271 -8.385 1.00 98.12 182 VAL A N 1
ATOM 1435 C CA . VAL A 1 182 ? 13.047 -5.013 -7.121 1.00 98.12 182 VAL A CA 1
ATOM 1436 C C . VAL A 1 182 ? 11.651 -4.929 -6.510 1.00 98.12 182 VAL A C 1
ATOM 1438 O O . VAL A 1 182 ? 11.180 -3.846 -6.165 1.00 98.12 182 VAL A O 1
ATOM 1441 N N . LEU A 1 183 ? 10.981 -6.074 -6.378 1.00 98.25 183 LEU A N 1
ATOM 1442 C CA . LEU A 1 183 ? 9.695 -6.183 -5.689 1.00 98.25 183 LEU A CA 1
ATOM 1443 C C . LEU A 1 183 ? 9.904 -6.045 -4.176 1.00 98.25 183 LEU A C 1
ATOM 1445 O O . LEU A 1 183 ? 10.563 -6.891 -3.576 1.00 98.25 183 LEU A O 1
ATOM 1449 N N . VAL A 1 184 ? 9.310 -5.018 -3.566 1.00 97.31 184 VAL A N 1
ATOM 1450 C CA . VAL A 1 184 ? 9.330 -4.833 -2.106 1.00 97.31 184 VAL A CA 1
ATOM 1451 C C . VAL A 1 184 ? 8.021 -5.363 -1.530 1.00 97.31 184 VAL A C 1
ATOM 1453 O O . VAL A 1 184 ? 6.952 -4.819 -1.812 1.00 97.31 184 VAL A O 1
ATOM 1456 N N . THR A 1 185 ? 8.091 -6.446 -0.758 1.00 95.00 185 THR A N 1
ATOM 1457 C CA . THR A 1 185 ? 6.922 -7.096 -0.148 1.00 95.00 185 THR A CA 1
ATOM 1458 C C . THR A 1 185 ? 7.314 -7.817 1.137 1.00 95.00 185 THR A C 1
ATOM 1460 O O . THR A 1 185 ? 8.348 -8.475 1.205 1.00 95.00 185 THR A O 1
ATOM 1463 N N . ASN A 1 186 ? 6.471 -7.707 2.166 1.00 91.31 186 ASN A N 1
ATOM 1464 C CA . ASN A 1 186 ? 6.647 -8.439 3.425 1.00 91.31 186 ASN A CA 1
ATOM 1465 C C . ASN A 1 186 ? 5.846 -9.760 3.449 1.00 91.31 186 ASN A C 1
ATOM 1467 O O . ASN A 1 186 ? 5.871 -10.468 4.454 1.00 91.31 186 ASN A O 1
ATOM 1471 N N . ASP A 1 187 ? 5.138 -10.101 2.363 1.00 90.62 187 ASP A N 1
ATOM 1472 C CA . ASP A 1 187 ? 4.464 -11.393 2.222 1.00 90.62 187 ASP A CA 1
ATOM 1473 C C . ASP A 1 187 ? 5.480 -12.473 1.819 1.00 90.62 187 ASP A C 1
ATOM 1475 O O . ASP A 1 187 ? 5.976 -12.526 0.691 1.00 90.62 187 ASP A O 1
ATOM 1479 N N . GLU A 1 188 ? 5.778 -13.362 2.763 1.00 90.25 188 GLU A N 1
ATOM 1480 C CA . GLU A 1 188 ? 6.724 -14.468 2.603 1.00 90.25 188 GLU A CA 1
ATOM 1481 C C . GLU A 1 188 ? 6.330 -15.447 1.474 1.00 90.25 188 GLU A C 1
ATOM 1483 O O . GLU A 1 188 ? 7.192 -16.032 0.813 1.00 90.25 188 GLU A O 1
ATOM 1488 N N . GLY A 1 189 ? 5.032 -15.612 1.204 1.00 91.12 189 GLY A N 1
ATOM 1489 C CA . GLY A 1 189 ? 4.536 -16.408 0.084 1.00 91.12 189 GLY A CA 1
ATOM 1490 C C . GLY A 1 189 ? 4.796 -15.731 -1.262 1.00 91.12 189 GLY A C 1
ATOM 1491 O O . GLY A 1 189 ? 5.211 -16.395 -2.217 1.00 91.12 189 GLY A O 1
ATOM 1492 N N . ASN A 1 190 ? 4.606 -14.414 -1.343 1.00 92.94 190 ASN A N 1
ATOM 1493 C CA . ASN A 1 190 ? 4.900 -13.627 -2.536 1.00 92.94 190 ASN A CA 1
ATOM 1494 C C . ASN A 1 190 ? 6.414 -13.544 -2.801 1.00 92.94 190 ASN A C 1
ATOM 1496 O O . ASN A 1 190 ? 6.830 -13.741 -3.942 1.00 92.94 190 ASN A O 1
ATOM 1500 N N . LEU A 1 191 ? 7.243 -13.372 -1.759 1.00 93.12 191 LEU A N 1
ATOM 1501 C CA . LEU A 1 191 ? 8.712 -13.411 -1.853 1.00 93.12 191 LEU A CA 1
ATOM 1502 C C . LEU A 1 191 ? 9.219 -14.720 -2.463 1.00 93.12 191 LEU A C 1
ATOM 1504 O O . LEU A 1 191 ? 9.991 -14.692 -3.423 1.00 93.12 191 LEU A O 1
ATOM 1508 N N . ARG A 1 192 ? 8.769 -15.869 -1.940 1.00 95.69 192 ARG A N 1
ATOM 1509 C CA . ARG A 1 192 ? 9.155 -17.195 -2.457 1.00 95.69 192 ARG A CA 1
ATOM 1510 C C . ARG A 1 192 ? 8.766 -17.346 -3.924 1.00 95.69 192 ARG A C 1
ATOM 1512 O O . ARG A 1 192 ? 9.633 -17.565 -4.764 1.00 95.69 192 ARG A O 1
ATOM 1519 N N . ARG A 1 193 ? 7.490 -17.100 -4.248 1.00 95.50 193 ARG A N 1
ATOM 1520 C CA . ARG A 1 193 ? 6.974 -17.196 -5.624 1.00 95.50 193 ARG A CA 1
ATOM 1521 C C . ARG A 1 193 ? 7.666 -16.218 -6.588 1.00 95.50 193 ARG A C 1
ATOM 1523 O O . ARG A 1 193 ? 7.787 -16.524 -7.769 1.00 95.50 193 ARG A O 1
ATOM 1530 N N . ALA A 1 194 ? 8.111 -15.048 -6.122 1.00 95.44 194 ALA A N 1
ATOM 1531 C CA . ALA A 1 194 ? 8.874 -14.094 -6.928 1.00 95.44 194 ALA A CA 1
ATOM 1532 C C . ALA A 1 194 ? 10.300 -14.595 -7.212 1.00 95.44 194 ALA A C 1
ATOM 1534 O O . ALA A 1 194 ? 10.753 -14.527 -8.356 1.00 95.44 194 ALA A O 1
ATOM 1535 N N . ARG A 1 195 ? 10.978 -15.161 -6.204 1.00 94.31 195 ARG A N 1
ATOM 1536 C CA . ARG A 1 195 ? 12.298 -15.793 -6.365 1.00 94.31 195 ARG A CA 1
ATOM 1537 C C . ARG A 1 195 ? 12.224 -16.991 -7.324 1.00 94.31 195 ARG A C 1
ATOM 1539 O O . ARG A 1 195 ? 13.048 -17.068 -8.232 1.00 94.31 195 ARG A O 1
ATOM 1546 N N . ASP A 1 196 ? 11.189 -17.829 -7.216 1.00 95.56 196 ASP A N 1
ATOM 1547 C CA . ASP A 1 196 ? 10.915 -18.938 -8.151 1.00 95.56 196 ASP A CA 1
ATOM 1548 C C . ASP A 1 196 ? 10.682 -18.446 -9.595 1.00 95.56 196 ASP A C 1
ATOM 1550 O O . ASP A 1 196 ? 11.112 -19.073 -10.564 1.00 95.56 196 ASP A O 1
ATOM 1554 N N . ASP A 1 197 ? 10.037 -17.286 -9.759 1.00 93.81 197 ASP A N 1
ATOM 1555 C CA . ASP A 1 197 ? 9.844 -16.621 -11.052 1.00 93.81 197 ASP A CA 1
ATOM 1556 C C . ASP A 1 197 ? 11.129 -16.000 -11.639 1.00 93.81 197 ASP A C 1
ATOM 1558 O O . ASP A 1 197 ? 11.098 -15.518 -12.780 1.00 93.81 197 ASP A O 1
ATOM 1562 N N . GLY A 1 198 ? 12.236 -15.989 -10.887 1.00 94.88 198 GLY A N 1
ATOM 1563 C CA . GLY A 1 198 ? 13.493 -15.328 -11.243 1.00 94.88 198 GLY A CA 1
ATOM 1564 C C . GLY A 1 198 ? 13.465 -13.804 -11.072 1.00 94.88 198 GLY A C 1
ATOM 1565 O O . GLY A 1 198 ? 14.219 -13.100 -11.752 1.00 94.88 198 GLY A O 1
ATOM 1566 N N . ILE A 1 199 ? 12.579 -13.278 -10.224 1.00 95.56 199 ILE A N 1
ATOM 1567 C CA . ILE A 1 199 ? 12.408 -11.846 -9.945 1.00 95.56 199 ILE A CA 1
ATOM 1568 C C . ILE A 1 199 ? 13.222 -11.458 -8.702 1.00 95.56 199 ILE A C 1
ATOM 1570 O O . ILE A 1 199 ? 13.194 -12.160 -7.692 1.00 95.56 199 ILE A O 1
ATOM 1574 N N . SER A 1 200 ? 13.906 -10.311 -8.751 1.00 96.00 200 SER A N 1
ATOM 1575 C CA . SER A 1 200 ? 14.517 -9.705 -7.563 1.00 96.00 200 SER A CA 1
ATOM 1576 C C . SER A 1 200 ? 13.416 -9.244 -6.608 1.00 96.00 200 SER A C 1
ATOM 1578 O O . SER A 1 200 ? 12.613 -8.383 -6.964 1.00 96.00 200 SER A O 1
ATOM 1580 N N . ALA A 1 201 ? 13.360 -9.821 -5.409 1.00 96.88 201 ALA A N 1
ATOM 1581 C CA . ALA A 1 201 ? 12.354 -9.491 -4.406 1.00 96.88 201 ALA A CA 1
ATOM 1582 C C . ALA A 1 201 ? 12.950 -9.508 -2.995 1.00 96.88 201 ALA A C 1
ATOM 1584 O O . ALA A 1 201 ? 13.714 -10.421 -2.651 1.00 96.88 201 ALA A O 1
ATOM 1585 N N . CYS A 1 202 ? 12.581 -8.507 -2.199 1.00 95.56 202 CYS A N 1
ATOM 1586 C CA . CYS A 1 202 ? 13.093 -8.281 -0.856 1.00 95.56 202 CYS A CA 1
ATOM 1587 C C . CYS A 1 202 ? 11.999 -7.811 0.111 1.00 95.56 202 CYS A C 1
ATOM 1589 O O . CYS A 1 202 ? 10.955 -7.288 -0.296 1.00 95.56 202 CYS A O 1
ATOM 1591 N N . ARG A 1 203 ? 12.255 -8.005 1.404 1.00 94.50 203 ARG A N 1
ATOM 1592 C CA . ARG A 1 203 ? 11.448 -7.422 2.483 1.00 94.50 203 ARG A CA 1
ATOM 1593 C C . ARG A 1 203 ? 11.739 -5.926 2.621 1.00 94.50 203 ARG A C 1
ATOM 1595 O O . ARG A 1 203 ? 12.761 -5.438 2.137 1.00 94.50 203 ARG A O 1
ATOM 1602 N N . MET A 1 204 ? 10.878 -5.185 3.318 1.00 92.56 204 MET A N 1
ATOM 1603 C CA . MET A 1 204 ? 11.129 -3.759 3.563 1.00 92.56 204 MET A CA 1
ATOM 1604 C C . MET A 1 204 ? 12.407 -3.533 4.385 1.00 92.56 204 MET A C 1
ATOM 1606 O O . MET A 1 204 ? 13.173 -2.633 4.065 1.00 92.56 204 MET A O 1
ATOM 1610 N N . ASP A 1 205 ? 12.689 -4.369 5.387 1.00 91.75 205 ASP A N 1
ATOM 1611 C CA . ASP A 1 205 ? 13.911 -4.278 6.194 1.00 91.75 205 ASP A CA 1
ATOM 1612 C C . ASP A 1 205 ? 15.176 -4.501 5.346 1.00 91.75 205 ASP A C 1
ATOM 1614 O O . ASP A 1 205 ? 16.110 -3.699 5.388 1.00 91.75 205 ASP A O 1
ATOM 1618 N N . GLU A 1 206 ? 15.164 -5.512 4.473 1.00 92.62 206 GLU A N 1
ATOM 1619 C CA . GLU A 1 206 ? 16.211 -5.742 3.467 1.00 92.62 206 GLU A CA 1
ATOM 1620 C C . GLU A 1 206 ? 16.369 -4.543 2.508 1.00 92.62 206 GLU A C 1
ATOM 1622 O O . GLU A 1 206 ? 17.492 -4.165 2.171 1.00 92.62 206 GLU A O 1
ATOM 1627 N N . CYS A 1 207 ? 15.263 -3.918 2.086 1.00 92.88 207 CYS A N 1
ATOM 1628 C CA . CYS A 1 207 ? 15.266 -2.732 1.226 1.00 92.88 207 CYS A CA 1
ATOM 1629 C C . CYS A 1 207 ? 15.862 -1.495 1.917 1.00 92.88 207 CYS A C 1
ATOM 1631 O O . CYS A 1 207 ? 16.585 -0.728 1.281 1.00 92.88 207 CYS A O 1
ATOM 1633 N N . LEU A 1 208 ? 15.567 -1.276 3.200 1.00 91.81 208 LEU A N 1
ATOM 1634 C CA . LEU A 1 208 ? 16.039 -0.099 3.934 1.00 91.81 208 LEU A CA 1
ATOM 1635 C C . LEU A 1 208 ? 17.504 -0.216 4.366 1.00 91.81 208 LEU A C 1
ATOM 1637 O O . LEU A 1 208 ? 18.188 0.801 4.421 1.00 91.81 208 LEU A O 1
ATOM 1641 N N . ASN A 1 209 ? 18.035 -1.431 4.526 1.00 90.38 209 ASN A N 1
ATOM 1642 C CA . ASN A 1 209 ? 19.471 -1.659 4.736 1.00 90.38 209 ASN A CA 1
ATOM 1643 C C . ASN A 1 209 ? 20.363 -1.131 3.583 1.00 90.38 209 ASN A C 1
ATOM 1645 O O . ASN A 1 209 ? 21.549 -0.880 3.790 1.00 90.38 209 ASN A O 1
ATOM 1649 N N . VAL A 1 210 ? 19.812 -0.913 2.379 1.00 91.19 210 VAL A N 1
ATOM 1650 C CA . VAL A 1 210 ? 20.513 -0.263 1.246 1.00 91.19 210 VAL A CA 1
ATOM 1651 C C . VAL A 1 210 ? 20.677 1.256 1.437 1.00 91.19 210 VAL A C 1
ATOM 1653 O O . VAL A 1 210 ? 21.504 1.888 0.776 1.00 91.19 210 VAL A O 1
ATOM 1656 N N . TYR A 1 211 ? 19.936 1.847 2.372 1.00 90.31 211 TYR A N 1
ATOM 1657 C CA . TYR A 1 211 ? 20.055 3.240 2.801 1.00 90.31 211 TYR A CA 1
ATOM 1658 C C . TYR A 1 211 ? 20.845 3.317 4.116 1.00 90.31 211 TYR A C 1
ATOM 1660 O O . TYR A 1 211 ? 20.413 3.935 5.084 1.00 90.31 211 TYR A O 1
ATOM 1668 N N . SER A 1 212 ? 22.007 2.656 4.160 1.00 87.25 212 SER A N 1
ATOM 1669 C CA . SER A 1 212 ? 22.880 2.566 5.345 1.00 87.25 212 SER A CA 1
ATOM 1670 C C . SER A 1 212 ? 23.311 3.920 5.927 1.00 87.25 212 SER A C 1
ATOM 1672 O O . SER A 1 212 ? 23.672 4.009 7.097 1.00 87.25 212 SER A O 1
ATOM 1674 N N . GLU A 1 213 ? 23.266 4.976 5.117 1.00 90.56 213 GLU A N 1
ATOM 1675 C CA . GLU A 1 213 ? 23.547 6.353 5.509 1.00 90.56 213 GLU A CA 1
ATOM 1676 C C . GLU A 1 213 ? 22.348 7.068 6.171 1.00 90.56 213 GLU A C 1
ATOM 1678 O O . GLU A 1 213 ? 22.501 8.192 6.642 1.00 90.56 213 GLU A O 1
ATOM 1683 N N . HIS A 1 214 ? 21.194 6.393 6.256 1.00 88.25 214 HIS A N 1
ATOM 1684 C CA . HIS A 1 214 ? 19.962 6.822 6.929 1.00 88.25 214 HIS A CA 1
ATOM 1685 C C . HIS A 1 214 ? 19.367 5.705 7.816 1.00 88.25 214 HIS A C 1
ATOM 1687 O O . HIS A 1 214 ? 18.299 5.158 7.508 1.00 88.25 214 HIS A O 1
ATOM 1693 N N . PRO A 1 215 ? 20.040 5.334 8.926 1.00 86.75 215 PRO A N 1
ATOM 1694 C CA . PRO A 1 215 ? 19.567 4.285 9.833 1.00 86.75 215 PRO A CA 1
ATOM 1695 C C . PRO A 1 215 ? 18.185 4.584 10.437 1.00 86.75 215 PRO A C 1
ATOM 1697 O O . PRO A 1 215 ? 17.443 3.650 10.737 1.00 86.75 215 PRO A O 1
ATOM 1700 N N . GLU A 1 216 ? 17.780 5.856 10.530 1.00 86.00 216 GLU A N 1
ATOM 1701 C CA . GLU A 1 216 ? 16.467 6.265 11.038 1.00 86.00 216 GLU A CA 1
ATOM 1702 C C . GLU A 1 216 ? 15.288 5.708 10.217 1.00 86.00 216 GLU A C 1
ATOM 1704 O O . GLU A 1 216 ? 14.159 5.652 10.706 1.00 86.00 216 GLU A O 1
ATOM 1709 N N . LEU A 1 217 ? 15.523 5.274 8.972 1.00 87.81 217 LEU A N 1
ATOM 1710 C CA . LEU A 1 217 ? 14.496 4.627 8.153 1.00 87.81 217 LEU A CA 1
ATOM 1711 C C . LEU A 1 217 ? 14.110 3.247 8.706 1.00 87.81 217 LEU A C 1
ATOM 1713 O O . LEU A 1 217 ? 12.942 2.870 8.614 1.00 87.81 217 LEU A O 1
ATOM 1717 N N . LEU A 1 218 ? 15.057 2.510 9.301 1.00 86.38 218 LEU A N 1
ATOM 1718 C CA . LEU A 1 218 ? 14.782 1.217 9.933 1.00 86.38 218 LEU A CA 1
ATOM 1719 C C . LEU A 1 218 ? 13.943 1.406 11.203 1.00 86.38 218 LEU A C 1
ATOM 1721 O O . LEU A 1 218 ? 12.936 0.717 11.371 1.00 86.38 218 LEU A O 1
ATOM 1725 N N . ASP A 1 219 ? 14.291 2.396 12.031 1.00 83.75 219 ASP A N 1
ATOM 1726 C CA . ASP A 1 219 ? 13.530 2.759 13.235 1.00 83.75 219 ASP A CA 1
ATOM 1727 C C . ASP A 1 219 ? 12.074 3.132 12.895 1.00 83.75 219 ASP A C 1
ATOM 1729 O O . ASP A 1 219 ? 11.136 2.766 13.608 1.00 83.75 219 ASP A O 1
ATOM 1733 N N . MET A 1 220 ? 11.864 3.808 11.758 1.00 83.31 220 MET A N 1
ATOM 1734 C CA . MET A 1 220 ? 10.535 4.178 11.263 1.00 83.31 220 MET A CA 1
ATOM 1735 C C . MET A 1 220 ? 9.651 3.002 10.822 1.00 83.31 220 MET A C 1
ATOM 1737 O O . MET A 1 220 ? 8.446 3.206 10.671 1.00 83.31 220 MET A O 1
ATOM 1741 N N . MET A 1 221 ? 10.178 1.789 10.604 1.00 78.06 221 MET A N 1
ATOM 1742 C CA . MET A 1 221 ? 9.320 0.641 10.262 1.00 78.06 221 MET A CA 1
ATOM 1743 C C . MET A 1 221 ? 8.395 0.235 11.408 1.00 78.06 221 MET A C 1
ATOM 1745 O O . MET A 1 221 ? 7.337 -0.339 11.148 1.00 78.06 221 MET A O 1
ATOM 1749 N N . GLY A 1 222 ? 8.805 0.513 12.650 1.00 63.22 222 GLY A N 1
ATOM 1750 C CA . GLY A 1 222 ? 8.210 -0.066 13.846 1.00 63.22 222 GLY A CA 1
ATOM 1751 C C . GLY A 1 222 ? 8.447 -1.578 13.933 1.00 63.22 222 GLY A C 1
ATOM 1752 O O . GLY A 1 222 ? 8.514 -2.297 12.934 1.00 63.22 222 GLY A O 1
ATOM 1753 N N . SER A 1 223 ? 8.547 -2.106 15.150 1.00 51.84 223 SER A N 1
ATOM 1754 C CA . SER A 1 223 ? 8.585 -3.551 15.373 1.00 51.84 223 SER A CA 1
ATOM 1755 C C . SER A 1 223 ? 7.198 -4.167 15.141 1.00 51.84 223 SER A C 1
ATOM 1757 O O . SER A 1 223 ? 6.428 -4.387 16.071 1.00 51.84 223 SER A O 1
ATOM 1759 N N . VAL A 1 224 ? 6.884 -4.477 13.876 1.00 46.22 224 VAL A N 1
ATOM 1760 C CA . VAL A 1 224 ? 5.691 -5.262 13.485 1.00 46.22 224 VAL A CA 1
ATOM 1761 C C . VAL A 1 224 ? 5.774 -6.704 14.017 1.00 46.22 224 VAL A C 1
ATOM 1763 O O . VAL A 1 224 ? 4.755 -7.372 14.185 1.00 46.22 224 VAL A O 1
ATOM 1766 N N . ASN A 1 225 ? 6.981 -7.166 14.357 1.00 40.75 225 ASN A N 1
ATOM 1767 C CA . ASN A 1 225 ? 7.206 -8.400 15.101 1.00 40.75 225 ASN A CA 1
ATOM 1768 C C . ASN A 1 225 ? 6.768 -8.225 16.568 1.00 40.75 225 ASN A C 1
ATOM 1770 O O . ASN A 1 225 ? 7.576 -7.948 17.456 1.00 40.75 225 ASN A O 1
ATOM 1774 N N . ILE A 1 226 ? 5.472 -8.422 16.821 1.00 46.03 226 ILE A N 1
ATOM 1775 C CA . ILE A 1 226 ? 4.906 -8.655 18.158 1.00 46.03 226 ILE A CA 1
ATOM 1776 C C . ILE A 1 226 ? 5.270 -10.091 18.586 1.00 46.03 226 ILE A C 1
ATOM 1778 O O . ILE A 1 226 ? 4.411 -10.960 18.702 1.00 46.03 226 ILE A O 1
ATOM 1782 N N . THR A 1 227 ? 6.568 -10.358 18.740 1.00 42.72 227 THR A N 1
ATOM 1783 C CA . THR A 1 227 ? 7.109 -11.658 19.179 1.00 42.72 227 THR A CA 1
ATOM 1784 C C . THR A 1 227 ? 7.995 -11.550 20.416 1.00 42.72 227 THR A C 1
ATOM 1786 O O . THR A 1 227 ? 8.103 -12.524 21.147 1.00 42.72 227 THR A O 1
ATOM 1789 N N . ASP A 1 228 ? 8.566 -10.372 20.697 1.00 41.69 228 ASP A N 1
ATOM 1790 C CA . ASP A 1 228 ? 9.657 -10.220 21.675 1.00 41.69 228 ASP A CA 1
ATOM 1791 C C . ASP A 1 228 ? 9.408 -9.105 22.708 1.00 41.69 228 ASP A C 1
ATOM 1793 O O . ASP A 1 228 ? 10.289 -8.298 23.010 1.00 41.69 228 ASP A O 1
ATOM 1797 N N . ARG A 1 229 ? 8.189 -9.041 23.264 1.00 45.72 229 ARG A N 1
ATOM 1798 C CA . ARG A 1 229 ? 7.914 -8.324 24.526 1.00 45.72 229 ARG A CA 1
ATOM 1799 C C . ARG A 1 229 ? 6.993 -9.151 25.426 1.00 45.72 229 ARG A C 1
ATOM 1801 O O . ARG A 1 229 ? 5.791 -9.206 25.193 1.00 45.72 229 ARG A O 1
ATOM 1808 N N . ASN A 1 230 ? 7.605 -9.736 26.455 1.00 43.81 230 ASN A N 1
ATOM 1809 C CA . ASN A 1 230 ? 6.999 -10.398 27.614 1.00 43.81 230 ASN A CA 1
ATOM 1810 C C . ASN A 1 230 ? 6.154 -11.650 27.312 1.00 43.81 230 ASN A C 1
ATOM 1812 O O . ASN A 1 230 ? 4.958 -11.685 27.578 1.00 43.81 230 ASN A O 1
ATOM 1816 N N . ALA A 1 231 ? 6.810 -12.723 26.855 1.00 48.31 231 ALA A N 1
ATOM 1817 C CA . ALA A 1 231 ? 6.285 -14.084 27.042 1.00 48.31 231 ALA A CA 1
ATOM 1818 C C . ALA A 1 231 ? 6.409 -14.571 28.508 1.00 48.31 231 ALA A C 1
ATOM 1820 O O . ALA A 1 231 ? 5.772 -15.551 28.885 1.00 48.31 231 ALA A O 1
ATOM 1821 N N . ASP A 1 232 ? 7.214 -13.875 29.321 1.00 49.56 232 ASP A N 1
ATOM 1822 C CA . ASP A 1 232 ? 7.580 -14.250 30.694 1.00 49.56 232 ASP A CA 1
ATOM 1823 C C . ASP A 1 232 ? 6.769 -13.525 31.789 1.00 49.56 232 ASP A C 1
ATOM 1825 O O . ASP A 1 232 ? 7.122 -13.608 32.965 1.00 49.56 232 ASP A O 1
ATOM 1829 N N . ASP A 1 233 ? 5.686 -12.822 31.433 1.00 52.78 233 ASP A N 1
ATOM 1830 C CA . ASP A 1 233 ? 4.711 -12.305 32.403 1.00 52.78 233 ASP A CA 1
ATOM 1831 C C . ASP A 1 233 ? 3.481 -13.237 32.463 1.00 52.78 233 ASP A C 1
ATOM 1833 O O . ASP A 1 233 ? 2.584 -13.136 31.621 1.00 52.78 233 ASP A O 1
ATOM 1837 N N . PRO A 1 234 ? 3.411 -14.164 33.438 1.00 58.50 234 PRO A N 1
ATOM 1838 C CA . PRO A 1 234 ? 2.277 -15.072 33.580 1.00 58.50 234 PRO A CA 1
ATOM 1839 C C . PRO A 1 234 ? 1.010 -14.405 34.145 1.00 58.50 234 PRO A C 1
ATOM 1841 O O . PRO A 1 234 ? -0.026 -15.070 34.199 1.00 58.50 234 PRO A O 1
ATOM 1844 N N . ALA A 1 235 ? 1.060 -13.142 34.587 1.00 62.50 235 ALA A N 1
ATOM 1845 C CA . ALA A 1 235 ? -0.109 -12.422 35.094 1.00 62.50 235 ALA A CA 1
ATOM 1846 C C . ALA A 1 235 ? -0.894 -11.737 33.961 1.00 62.50 235 ALA A C 1
ATOM 1848 O O . ALA A 1 235 ? -2.129 -11.777 33.948 1.00 62.50 235 ALA A O 1
ATOM 1849 N N . TRP A 1 236 ? -0.205 -11.158 32.972 1.00 66.06 236 TRP A N 1
ATOM 1850 C CA . TRP A 1 236 ? -0.851 -10.429 31.877 1.00 66.06 236 TRP A CA 1
ATOM 1851 C C . TRP A 1 236 ? -1.102 -11.296 30.629 1.00 66.06 236 TRP A C 1
ATOM 1853 O O . TRP A 1 236 ? -0.356 -11.276 29.652 1.00 66.06 236 TRP A O 1
ATOM 1863 N N . SER A 1 237 ? -2.247 -11.988 30.598 1.00 68.12 237 SER A N 1
ATOM 1864 C CA . SER A 1 237 ? -2.703 -12.798 29.442 1.00 68.12 237 SER A CA 1
ATOM 1865 C C . SER A 1 237 ? -3.043 -12.014 28.153 1.00 68.12 237 SER A C 1
ATOM 1867 O O . SER A 1 237 ? -3.509 -12.593 27.170 1.00 68.12 237 SER A O 1
ATOM 1869 N N . GLY A 1 238 ? -2.802 -10.700 28.123 1.00 77.19 238 GLY A N 1
ATOM 1870 C CA . GLY A 1 238 ? -3.126 -9.827 26.999 1.00 77.19 238 GLY A CA 1
ATOM 1871 C C . GLY A 1 238 ? -4.517 -9.190 27.087 1.00 77.19 238 GLY A C 1
ATOM 1872 O O . GLY A 1 238 ? -5.333 -9.473 27.959 1.00 77.19 238 GLY A O 1
ATOM 1873 N N . TYR A 1 239 ? -4.797 -8.286 26.147 1.00 86.12 239 TYR A N 1
ATOM 1874 C CA . TYR A 1 239 ? -6.115 -7.660 26.027 1.00 86.12 239 TYR A CA 1
ATOM 1875 C C . TYR A 1 239 ? -7.099 -8.584 25.286 1.00 86.12 239 TYR A C 1
ATOM 1877 O O . TYR A 1 239 ? -6.751 -9.032 24.188 1.00 86.12 239 TYR A O 1
ATOM 1885 N N . PRO A 1 240 ? -8.344 -8.778 25.773 1.00 87.75 240 PRO A N 1
ATOM 1886 C CA . PRO A 1 240 ? -9.348 -9.607 25.102 1.00 87.75 240 PRO A CA 1
ATOM 1887 C C . PRO A 1 240 ? -9.554 -9.242 23.627 1.00 87.75 240 PRO A C 1
ATOM 1889 O O . PRO A 1 240 ? -9.485 -8.065 23.249 1.00 87.75 240 PRO A O 1
ATOM 1892 N N . GLU A 1 241 ? -9.827 -10.229 22.774 1.00 91.00 241 GLU A N 1
ATOM 1893 C CA . GLU A 1 241 ? -10.118 -9.975 21.360 1.00 91.00 241 GLU A CA 1
ATOM 1894 C C . GLU A 1 241 ? -11.347 -9.056 21.208 1.00 91.00 241 GLU A C 1
ATOM 1896 O O . GLU A 1 241 ? -12.272 -9.067 22.022 1.00 91.00 241 GLU A O 1
ATOM 1901 N N . HIS A 1 242 ? -11.340 -8.190 20.190 1.00 94.88 242 HIS A N 1
ATOM 1902 C CA . HIS A 1 242 ? -12.514 -7.378 19.866 1.00 94.88 242 HIS A CA 1
ATOM 1903 C C . HIS A 1 242 ? -13.495 -8.197 19.028 1.00 94.88 242 HIS A C 1
ATOM 1905 O O . HIS A 1 242 ? -13.099 -8.867 18.079 1.00 94.88 242 HIS A O 1
ATOM 1911 N N . LEU A 1 243 ? -14.790 -8.074 19.324 1.00 93.31 243 LEU A N 1
ATOM 1912 C CA . LEU A 1 243 ? -15.851 -8.685 18.528 1.00 93.31 243 LEU A CA 1
ATOM 1913 C C . LEU A 1 243 ? -15.745 -8.248 17.060 1.00 93.31 243 LEU A C 1
ATOM 1915 O O . LEU A 1 243 ? -15.474 -7.081 16.754 1.00 93.31 243 LEU A O 1
ATOM 1919 N N . SER A 1 244 ? -16.032 -9.169 16.136 1.00 93.69 244 SER A N 1
ATOM 1920 C CA . SER A 1 244 ? -16.000 -8.864 14.704 1.00 93.69 244 SER A CA 1
ATOM 1921 C C . SER A 1 244 ? -16.958 -7.719 14.353 1.00 93.69 244 SER A C 1
ATOM 1923 O O . SER A 1 244 ? -18.003 -7.531 14.982 1.00 93.69 244 SER A O 1
ATOM 1925 N N . SER A 1 245 ? -16.666 -6.972 13.281 1.00 89.44 245 SER A N 1
ATOM 1926 C CA . SER A 1 245 ? -17.521 -5.847 12.857 1.00 89.44 245 SER A CA 1
ATOM 1927 C C . SER A 1 245 ? -18.985 -6.259 12.614 1.00 89.44 245 SER A C 1
ATOM 1929 O O . SER A 1 245 ? -19.897 -5.456 12.812 1.00 89.44 245 SER A O 1
ATOM 1931 N N . VAL A 1 246 ? -19.229 -7.522 12.236 1.00 91.81 246 VAL A N 1
ATOM 1932 C CA . VAL A 1 246 ? -20.578 -8.085 12.073 1.00 91.81 246 VAL A CA 1
ATOM 1933 C C . VAL A 1 246 ? -21.259 -8.297 13.429 1.00 91.81 246 VAL A C 1
ATOM 1935 O O . VAL A 1 246 ? -22.396 -7.858 13.593 1.00 91.81 246 VAL A O 1
ATOM 1938 N N . GLN A 1 247 ? -20.570 -8.898 14.407 1.00 93.31 247 GLN A N 1
ATOM 1939 C CA . GLN A 1 247 ? -21.084 -9.078 15.773 1.00 93.31 247 GLN A CA 1
ATOM 1940 C C . GLN A 1 247 ? -21.346 -7.731 16.458 1.00 93.31 247 GLN A C 1
ATOM 1942 O O . GLN A 1 247 ? -22.428 -7.535 17.004 1.00 93.31 247 GLN A O 1
ATOM 1947 N N . VAL A 1 248 ? -20.426 -6.763 16.349 1.00 94.19 248 VAL A N 1
ATOM 1948 C CA . VAL A 1 248 ? -20.618 -5.402 16.884 1.00 94.19 248 VAL A CA 1
ATOM 1949 C C . VAL A 1 248 ? -21.854 -4.740 16.266 1.00 94.19 248 VAL A C 1
ATOM 1951 O O . VAL A 1 248 ? -22.703 -4.218 16.984 1.00 94.19 248 VAL A O 1
ATOM 1954 N N . GLN A 1 249 ? -22.017 -4.794 14.939 1.00 92.31 249 GLN A N 1
ATOM 1955 C CA . GLN A 1 249 ? -23.201 -4.232 14.278 1.00 92.31 249 GLN A CA 1
ATOM 1956 C C . GLN A 1 249 ? -24.503 -4.961 14.636 1.00 92.31 249 GLN A C 1
ATOM 1958 O O . GLN A 1 249 ? -25.556 -4.322 14.661 1.00 92.31 249 GLN A O 1
ATOM 1963 N N . ALA A 1 250 ? -24.457 -6.271 14.884 1.00 92.44 250 ALA A N 1
ATOM 1964 C CA . ALA A 1 250 ? -25.611 -7.042 15.333 1.00 92.44 250 ALA A CA 1
ATOM 1965 C C . ALA A 1 250 ? -25.994 -6.674 16.776 1.00 92.44 250 ALA A C 1
ATOM 1967 O O . ALA A 1 250 ? -27.146 -6.321 17.015 1.00 92.44 250 ALA A O 1
ATOM 1968 N N . GLY A 1 251 ? -25.029 -6.649 17.701 1.00 92.12 251 GLY A N 1
ATOM 1969 C CA . GLY A 1 251 ? -25.239 -6.285 19.105 1.00 92.12 251 GLY A CA 1
ATOM 1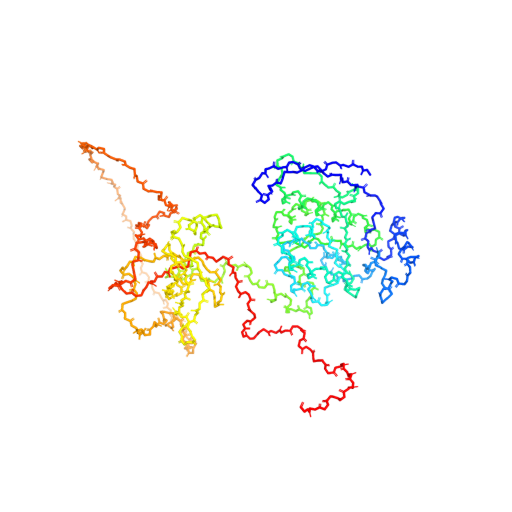970 C C . GLY A 1 251 ? -25.748 -4.853 19.289 1.00 92.12 251 GLY A C 1
ATOM 1971 O O . GLY A 1 251 ? -26.688 -4.636 20.048 1.00 92.12 251 GLY A O 1
ATOM 1972 N N . LEU A 1 252 ? -25.217 -3.891 18.523 1.00 92.81 252 LEU A N 1
ATOM 1973 C CA . LEU A 1 252 ? -25.704 -2.502 18.521 1.00 92.81 252 LEU A CA 1
ATOM 1974 C C . LEU A 1 252 ? -27.141 -2.375 17.985 1.00 92.81 252 LEU A C 1
ATOM 1976 O O . LEU A 1 252 ? -27.899 -1.536 18.458 1.00 92.81 252 LEU A O 1
ATOM 1980 N N . LYS A 1 253 ? -27.536 -3.189 16.995 1.00 90.25 253 LYS A N 1
ATOM 1981 C CA . LYS A 1 253 ? -28.917 -3.199 16.467 1.00 90.25 253 LYS A CA 1
ATOM 1982 C C . LYS A 1 253 ? -29.895 -3.945 17.368 1.00 90.25 253 LYS A C 1
ATOM 1984 O O . LYS A 1 253 ? -31.068 -3.596 17.384 1.00 90.25 253 LYS A O 1
ATOM 1989 N N . GLY A 1 254 ? -29.422 -4.970 18.073 1.00 87.94 254 GLY A N 1
ATOM 1990 C CA . GLY A 1 254 ? -30.200 -5.723 19.056 1.00 87.94 254 GLY A CA 1
ATOM 1991 C C . GLY A 1 254 ? -30.329 -5.025 20.412 1.00 87.94 254 GLY A C 1
ATOM 1992 O O . GLY A 1 254 ? -31.016 -5.549 21.276 1.00 87.94 254 GLY A O 1
ATOM 1993 N N . GLY A 1 255 ? -29.664 -3.881 20.619 1.00 88.38 255 GLY A N 1
ATOM 1994 C CA . GLY A 1 255 ? -29.659 -3.159 21.897 1.00 88.38 255 GLY A CA 1
ATOM 1995 C C . GLY A 1 255 ? -28.799 -3.797 22.995 1.00 88.38 255 GLY A C 1
ATOM 1996 O O . GLY A 1 255 ? -28.744 -3.259 24.094 1.00 88.38 255 GLY A O 1
ATOM 1997 N N . ALA A 1 256 ? -28.105 -4.903 22.705 1.00 90.25 256 ALA A N 1
ATOM 1998 C CA . ALA A 1 256 ? -27.230 -5.605 23.648 1.00 90.25 256 ALA A CA 1
ATOM 1999 C C . ALA A 1 256 ? -25.885 -4.888 23.872 1.00 90.25 256 ALA A C 1
ATOM 2001 O O . ALA A 1 256 ? -25.240 -5.081 24.899 1.00 90.25 256 ALA A O 1
ATOM 2002 N N . LEU A 1 257 ? -25.461 -4.063 22.909 1.00 95.00 257 LEU A N 1
ATOM 2003 C CA . LEU A 1 257 ? -24.279 -3.209 23.014 1.00 95.00 257 LEU A CA 1
ATOM 2004 C C . LEU A 1 257 ? -24.680 -1.739 22.954 1.00 95.00 257 LEU A C 1
ATOM 2006 O O . LEU A 1 257 ? -25.560 -1.351 22.183 1.00 95.00 257 LEU A O 1
ATOM 2010 N N . LEU A 1 258 ? -23.957 -0.916 23.705 1.00 95.31 258 LEU A N 1
ATOM 2011 C CA . LEU A 1 258 ? -24.029 0.538 23.649 1.00 95.31 258 LEU A CA 1
ATOM 2012 C C . LEU A 1 258 ? -22.875 1.090 22.806 1.00 95.31 258 LEU A C 1
ATOM 2014 O O . LEU A 1 258 ? -21.841 0.445 22.641 1.00 95.31 258 LEU A O 1
ATOM 2018 N N . GLN A 1 259 ? -23.032 2.301 22.273 1.00 95.56 259 GLN A N 1
ATOM 2019 C CA . GLN A 1 259 ? -21.951 3.016 21.592 1.00 95.56 259 GLN A CA 1
ATOM 2020 C C . GLN A 1 259 ? -21.847 4.455 22.077 1.00 95.56 259 GLN A C 1
ATOM 2022 O O . GLN A 1 259 ? -22.857 5.109 22.326 1.00 95.56 259 GLN A O 1
ATOM 2027 N N . GLY A 1 260 ? -20.620 4.961 22.120 1.00 95.88 260 GLY A N 1
ATOM 2028 C CA . GLY A 1 260 ? -20.331 6.344 22.472 1.00 95.88 260 GLY A CA 1
ATOM 2029 C C . GLY A 1 260 ? -18.882 6.708 22.169 1.00 95.88 260 GLY A C 1
ATOM 2030 O O . GLY A 1 260 ? -18.112 5.887 21.666 1.00 95.88 260 GLY A O 1
ATOM 2031 N N . THR A 1 261 ? -18.520 7.954 22.453 1.00 96.75 261 THR A N 1
ATOM 2032 C CA . THR A 1 261 ? -17.145 8.453 22.322 1.00 96.75 261 THR A CA 1
ATOM 2033 C C . THR A 1 261 ? -16.466 8.383 23.685 1.00 96.75 261 THR A C 1
ATOM 2035 O O . THR A 1 261 ? -16.931 9.036 24.618 1.00 96.75 261 THR A O 1
ATOM 2038 N N . LEU A 1 262 ? -15.377 7.621 23.810 1.00 96.06 262 LEU A N 1
ATOM 2039 C CA . LEU A 1 262 ? -14.647 7.450 25.067 1.00 96.06 262 LEU A CA 1
ATOM 2040 C C . LEU A 1 262 ? -14.026 8.776 25.517 1.00 96.06 262 LEU A C 1
ATOM 2042 O O . LEU A 1 262 ? -13.304 9.414 24.752 1.00 96.06 262 LEU A O 1
ATOM 2046 N N . GLN A 1 263 ? -14.329 9.187 26.746 1.00 95.00 263 GLN A N 1
ATOM 2047 C CA . GLN A 1 263 ? -13.725 10.315 27.448 1.00 95.00 263 GLN A CA 1
ATOM 2048 C C . GLN A 1 263 ? -12.976 9.797 28.677 1.00 95.00 263 GLN A C 1
ATOM 2050 O O . GLN A 1 263 ? -13.603 9.407 29.662 1.00 95.00 263 GLN A O 1
ATOM 2055 N N . ILE A 1 264 ? -11.647 9.778 28.595 1.00 92.88 264 ILE A N 1
ATOM 2056 C CA . ILE A 1 264 ? -10.727 9.465 29.694 1.00 92.88 264 ILE A CA 1
ATOM 2057 C C . ILE A 1 264 ? -10.629 10.687 30.620 1.00 92.88 264 ILE A C 1
ATOM 2059 O O . ILE A 1 264 ? -10.585 11.827 30.146 1.00 92.88 264 ILE A O 1
ATOM 2063 N N . ALA A 1 265 ? -10.627 10.464 31.933 1.00 90.00 265 ALA A N 1
ATOM 2064 C CA . ALA A 1 265 ? -10.578 11.520 32.933 1.00 90.00 265 ALA A CA 1
ATOM 2065 C C . ALA A 1 265 ? -9.202 12.225 32.930 1.00 90.00 265 ALA A C 1
ATOM 2067 O O . ALA A 1 265 ? -8.174 11.551 32.876 1.00 90.00 265 ALA A O 1
ATOM 2068 N N . PRO A 1 266 ? -9.135 13.570 33.047 1.00 86.75 266 PRO A N 1
ATOM 2069 C CA . PRO A 1 266 ? -7.866 14.305 32.943 1.00 86.75 266 PRO A CA 1
ATOM 2070 C C . PRO A 1 266 ? -6.805 13.943 33.991 1.00 86.75 266 PRO A C 1
ATOM 2072 O O . PRO A 1 266 ? -5.623 14.171 33.756 1.00 86.75 266 PRO A O 1
ATOM 2075 N N . PHE A 1 267 ? -7.231 13.414 35.142 1.00 84.69 267 PHE A N 1
ATOM 2076 C CA . PHE A 1 267 ? -6.379 13.113 36.298 1.00 84.69 267 PHE A CA 1
ATOM 2077 C C . PHE A 1 267 ? -6.321 11.619 36.645 1.00 84.69 267 PHE A C 1
ATOM 2079 O O . PHE A 1 267 ? -5.647 11.245 37.596 1.00 84.69 267 PHE A O 1
ATOM 2086 N N . ASN A 1 268 ? -7.035 10.767 35.902 1.00 86.56 268 ASN A N 1
ATOM 2087 C CA . ASN A 1 268 ? -7.006 9.320 36.083 1.00 86.56 268 ASN A CA 1
ATOM 2088 C C . ASN A 1 268 ? -7.171 8.646 34.718 1.00 86.56 268 ASN A C 1
ATOM 2090 O O . ASN A 1 268 ? -8.273 8.570 34.176 1.00 86.56 268 ASN A O 1
ATOM 2094 N N . TYR A 1 269 ? -6.069 8.149 34.163 1.00 87.25 269 TYR A N 1
ATOM 2095 C CA . TYR A 1 269 ? -6.074 7.507 32.852 1.00 87.25 269 TYR A CA 1
ATOM 2096 C C . TYR A 1 269 ? -6.693 6.099 32.867 1.00 87.25 269 TYR A C 1
ATOM 2098 O O . TYR A 1 269 ? -7.028 5.584 31.803 1.00 87.25 269 TYR A O 1
ATOM 2106 N N . LEU A 1 270 ? -6.896 5.514 34.055 1.00 89.56 270 LEU A N 1
ATOM 2107 C CA . LEU A 1 270 ? -7.663 4.287 34.281 1.00 89.56 270 LEU A CA 1
ATOM 2108 C C . LEU A 1 270 ? -9.166 4.548 34.454 1.00 89.56 270 LEU A C 1
ATOM 2110 O O . LEU A 1 270 ? -9.932 3.599 34.601 1.00 89.56 270 LEU A O 1
ATOM 2114 N N . GLU A 1 271 ? -9.626 5.800 34.430 1.00 91.44 271 GLU A N 1
ATOM 2115 C CA . GLU A 1 271 ? -11.049 6.127 34.506 1.00 91.44 271 GLU A CA 1
ATOM 2116 C C . GLU A 1 271 ? -11.529 6.767 33.204 1.00 91.44 271 GLU A C 1
ATOM 2118 O O . GLU A 1 271 ? -11.161 7.883 32.845 1.00 91.44 271 GLU A O 1
ATOM 2123 N N . GLY A 1 272 ? -12.386 6.048 32.487 1.00 93.50 272 GLY A N 1
ATOM 2124 C CA . GLY A 1 272 ? -13.041 6.507 31.274 1.00 93.50 272 GLY A CA 1
ATOM 2125 C C . GLY A 1 272 ? -14.552 6.529 31.430 1.00 93.50 272 GLY A C 1
ATOM 2126 O O . GLY A 1 272 ? -15.134 5.901 32.313 1.00 93.50 272 GLY A O 1
ATOM 2127 N N . SER A 1 273 ? -15.220 7.250 30.539 1.00 95.19 273 SER A N 1
ATOM 2128 C CA . SER A 1 273 ? -16.669 7.167 30.402 1.00 95.19 273 SER A CA 1
ATOM 2129 C C . SER A 1 273 ? -17.126 7.447 28.978 1.00 95.19 273 SER A C 1
ATOM 2131 O O . SER A 1 273 ? -16.480 8.194 28.244 1.00 95.19 273 SER A O 1
ATOM 2133 N N . ILE A 1 274 ? -18.252 6.858 28.590 1.00 96.19 274 ILE A N 1
ATOM 2134 C CA . ILE A 1 274 ? -18.989 7.213 27.377 1.00 96.19 274 ILE A CA 1
ATOM 2135 C C . ILE A 1 274 ? -20.337 7.819 27.757 1.00 96.19 274 ILE A C 1
ATOM 2137 O O . ILE A 1 274 ? -20.928 7.453 28.771 1.00 96.19 274 ILE A O 1
ATOM 2141 N N . PHE A 1 275 ? -20.851 8.700 26.906 1.00 94.69 275 PHE A N 1
ATOM 2142 C CA . PHE A 1 275 ? -22.283 8.981 26.847 1.00 94.69 275 PHE A CA 1
ATOM 2143 C C . PHE A 1 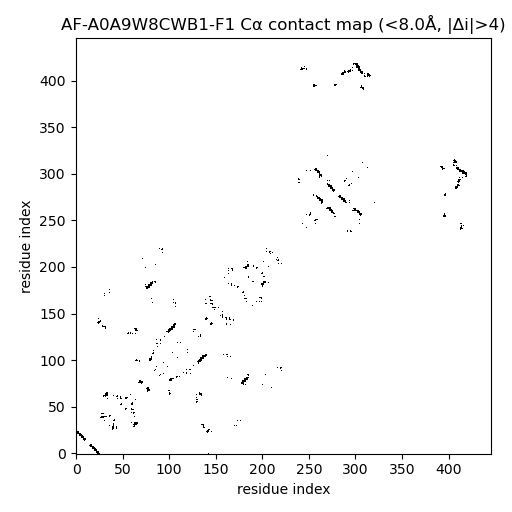275 ? -22.877 8.119 25.736 1.00 94.69 275 PHE A C 1
ATOM 2145 O O . PHE A 1 275 ? -22.360 8.116 24.614 1.00 94.69 275 PHE A O 1
ATOM 2152 N N . ALA A 1 276 ? -23.914 7.355 26.069 1.00 92.81 276 ALA A N 1
ATOM 2153 C CA . ALA A 1 276 ? -24.587 6.443 25.155 1.00 92.81 276 ALA A CA 1
ATOM 2154 C C . ALA A 1 276 ? -26.105 6.580 25.281 1.00 92.81 276 ALA A C 1
ATOM 2156 O O . ALA A 1 276 ? -26.626 6.783 26.376 1.00 92.81 276 ALA A O 1
ATOM 2157 N N . SER A 1 277 ? -26.808 6.431 24.157 1.00 91.31 277 SER A N 1
ATOM 2158 C CA . SER A 1 277 ? -28.268 6.338 24.130 1.00 91.31 277 SER A CA 1
ATOM 2159 C C . SER A 1 277 ? -28.691 4.896 24.421 1.00 91.31 277 SER A C 1
ATOM 2161 O O . SER A 1 277 ? -28.228 3.967 23.754 1.00 91.31 277 SER A O 1
ATOM 2163 N N . PHE A 1 278 ? -29.519 4.718 25.448 1.00 90.06 278 PHE A N 1
ATOM 2164 C CA . PHE A 1 278 ? -30.055 3.434 25.896 1.00 90.06 278 PHE A CA 1
ATOM 2165 C C . PHE A 1 278 ? -31.309 3.047 25.081 1.00 90.06 278 PHE A C 1
ATOM 2167 O O . PHE A 1 278 ? -31.866 3.889 24.370 1.00 90.06 278 PHE A O 1
ATOM 2174 N N . PRO A 1 279 ? -31.788 1.787 25.153 1.00 85.00 279 PRO A N 1
ATOM 2175 C CA . PRO A 1 279 ? -32.970 1.338 24.404 1.00 85.00 279 PRO A CA 1
ATOM 2176 C C . PRO A 1 279 ? -34.275 2.093 24.720 1.00 85.00 279 PRO A C 1
ATOM 2178 O O . PRO A 1 279 ? -35.202 2.063 23.914 1.00 85.00 279 PRO A O 1
ATOM 2181 N N . ASP A 1 280 ? -34.346 2.791 25.857 1.00 83.44 280 ASP A N 1
ATOM 2182 C CA . ASP A 1 280 ? -35.445 3.691 26.242 1.00 83.44 280 ASP A CA 1
ATOM 2183 C C . ASP A 1 280 ? -35.386 5.074 25.554 1.00 83.44 280 ASP A C 1
ATOM 2185 O O . ASP A 1 280 ? -36.275 5.906 25.741 1.00 83.44 280 ASP A O 1
ATOM 2189 N N . GLY A 1 281 ? -34.340 5.329 24.762 1.00 82.44 281 GLY A N 1
ATOM 2190 C CA . GLY A 1 281 ? -34.084 6.586 24.066 1.00 82.44 281 GLY A CA 1
ATOM 2191 C C . GLY A 1 281 ? -33.361 7.648 24.899 1.00 82.4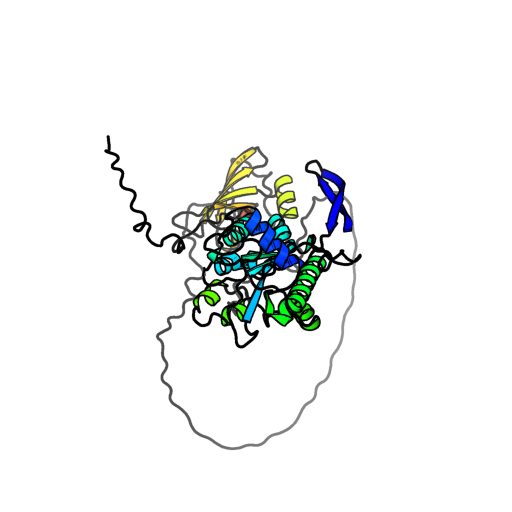4 281 GLY A C 1
ATOM 2192 O O . GLY A 1 281 ? -33.091 8.729 24.372 1.00 82.44 281 GLY A O 1
ATOM 2193 N N . LYS A 1 282 ? -33.019 7.382 26.167 1.00 86.25 282 LYS A N 1
ATOM 2194 C CA . LYS A 1 282 ? -32.327 8.349 27.031 1.00 86.25 282 LYS A CA 1
ATOM 2195 C C . LYS A 1 282 ? -30.816 8.235 26.888 1.00 86.25 282 LYS A C 1
ATOM 2197 O O . LYS A 1 282 ? -30.270 7.140 26.771 1.00 86.25 282 LYS A O 1
ATOM 2202 N N . GLU A 1 283 ? -30.120 9.366 26.923 1.00 90.19 283 GLU A N 1
ATOM 2203 C CA . GLU A 1 283 ? -28.660 9.369 27.029 1.00 90.19 283 GLU A CA 1
ATOM 2204 C C . GLU A 1 283 ? -28.240 9.261 28.493 1.00 90.19 283 GLU A C 1
ATOM 2206 O O . GLU A 1 283 ? -28.698 10.030 29.338 1.00 90.19 283 GLU A O 1
ATOM 2211 N N . ARG A 1 284 ? -27.357 8.306 28.794 1.00 90.00 284 ARG A N 1
ATOM 2212 C CA . ARG A 1 284 ? -26.786 8.120 30.131 1.00 90.00 284 ARG A CA 1
ATOM 2213 C C . ARG A 1 284 ? -25.275 7.929 30.039 1.00 90.00 284 ARG A C 1
ATOM 2215 O O . ARG A 1 284 ? -24.742 7.509 29.007 1.00 90.00 284 ARG A O 1
ATOM 2222 N N . ARG A 1 285 ? -24.580 8.264 31.127 1.00 93.06 285 ARG A N 1
ATOM 2223 C CA . ARG A 1 285 ? -23.140 8.034 31.273 1.00 93.06 285 ARG A CA 1
ATOM 2224 C C . ARG A 1 285 ? -22.898 6.570 31.642 1.00 93.06 285 ARG A C 1
ATOM 2226 O O . ARG A 1 285 ? -23.579 6.037 32.511 1.00 93.06 285 ARG A O 1
ATOM 2233 N N . VAL A 1 286 ? -21.920 5.947 30.994 1.00 94.00 286 VAL A N 1
ATOM 2234 C CA . VAL A 1 286 ? -21.410 4.612 31.327 1.00 94.00 286 VAL A CA 1
ATOM 2235 C C . VAL A 1 286 ? -19.923 4.747 31.621 1.00 94.00 286 VAL A C 1
ATOM 2237 O O . VAL A 1 286 ? -19.189 5.311 30.806 1.00 94.00 286 VAL A O 1
ATOM 2240 N N . LEU A 1 287 ? -19.481 4.264 32.778 1.00 94.56 287 LEU A N 1
ATOM 2241 C CA . LEU A 1 287 ? -18.074 4.225 33.165 1.00 94.56 287 LEU A CA 1
ATOM 2242 C C . LEU A 1 287 ? -17.348 3.052 32.497 1.00 94.56 287 LEU A C 1
ATOM 2244 O O . LEU A 1 287 ? -17.938 2.006 32.237 1.00 94.56 287 LEU A O 1
ATOM 2248 N N . VAL A 1 288 ? -16.053 3.224 32.257 1.00 94.19 288 VAL A N 1
ATOM 2249 C CA . VAL A 1 288 ? -15.129 2.200 31.760 1.00 94.19 288 VAL A CA 1
ATOM 2250 C C . VAL A 1 288 ? -13.873 2.305 32.623 1.00 94.19 288 VAL A C 1
ATOM 2252 O O . VAL A 1 288 ? -13.210 3.342 32.594 1.00 94.19 288 VAL A O 1
ATOM 2255 N N . LEU A 1 289 ? -13.593 1.292 33.445 1.00 91.81 289 LEU A N 1
ATOM 2256 C CA . LEU A 1 289 ? -12.637 1.387 34.555 1.00 91.81 289 LEU A CA 1
ATOM 2257 C C . LEU A 1 289 ? -11.492 0.376 34.405 1.00 91.81 289 LEU A C 1
ATOM 2259 O O . LEU A 1 289 ? -11.719 -0.803 34.166 1.00 91.81 289 LEU A O 1
ATOM 2263 N N . GLY A 1 290 ? -10.255 0.832 34.581 1.00 89.31 290 GLY A N 1
ATOM 2264 C CA . GLY A 1 290 ? -9.057 0.009 34.437 1.00 89.31 290 GLY A CA 1
ATOM 2265 C C . GLY A 1 290 ? -8.671 -0.288 32.983 1.00 89.31 290 GLY A C 1
ATOM 2266 O O . GLY A 1 290 ? -9.453 -0.140 32.038 1.00 89.31 290 GLY A O 1
ATOM 2267 N N . ARG A 1 291 ? -7.424 -0.742 32.803 1.00 88.44 291 ARG A N 1
ATOM 2268 C CA . ARG A 1 291 ? -6.837 -1.060 31.488 1.00 88.44 291 ARG A CA 1
ATOM 2269 C C . ARG A 1 291 ? -7.671 -2.123 30.760 1.00 88.44 291 ARG A C 1
ATOM 2271 O O . ARG A 1 291 ? -8.041 -1.942 29.597 1.00 88.44 291 ARG A O 1
ATOM 2278 N N . SER A 1 292 ? -8.029 -3.195 31.466 1.00 89.31 292 SER A N 1
ATOM 2279 C CA . SER A 1 292 ? -8.743 -4.360 30.932 1.00 89.31 292 SER A CA 1
ATOM 2280 C C . SER A 1 292 ? -10.111 -4.022 30.331 1.00 89.31 292 SER A C 1
ATOM 2282 O O . SER A 1 292 ? -10.431 -4.521 29.251 1.00 89.31 292 SER A O 1
ATOM 2284 N N . ASP A 1 293 ? -10.893 -3.134 30.957 1.00 93.25 293 ASP A N 1
ATOM 2285 C CA . ASP A 1 293 ? -12.204 -2.741 30.425 1.00 93.25 293 ASP A CA 1
ATOM 2286 C C . ASP A 1 293 ? -12.112 -1.648 29.357 1.00 93.25 293 ASP A C 1
ATOM 2288 O O . ASP A 1 293 ? -12.956 -1.610 28.460 1.00 93.25 293 ASP A O 1
ATOM 2292 N N . MET A 1 294 ? -11.070 -0.807 29.370 1.00 93.06 294 MET A N 1
ATOM 2293 C CA . MET A 1 294 ? -10.778 0.091 28.243 1.00 93.06 294 MET A CA 1
ATOM 2294 C C . MET A 1 294 ? -10.364 -0.664 26.975 1.00 93.06 294 MET A C 1
ATOM 2296 O O . MET A 1 294 ? -10.565 -0.150 25.875 1.00 93.06 294 MET A O 1
ATOM 2300 N N . ASN A 1 295 ? -9.800 -1.869 27.111 1.00 93.44 295 ASN A N 1
ATOM 2301 C CA . ASN A 1 295 ? -9.484 -2.807 26.030 1.00 93.44 295 ASN A CA 1
ATOM 2302 C C . ASN A 1 295 ? -8.906 -2.136 24.766 1.00 93.44 295 ASN A C 1
ATOM 2304 O O . ASN A 1 295 ? -9.527 -2.101 23.694 1.00 93.44 295 ASN A O 1
ATOM 2308 N N . ARG A 1 296 ? -7.690 -1.591 24.903 1.00 92.06 296 ARG A N 1
ATOM 2309 C CA . ARG A 1 296 ? -6.921 -0.915 23.839 1.00 92.06 296 ARG A CA 1
ATOM 2310 C C . ARG A 1 296 ? -7.566 0.359 23.262 1.00 92.06 296 ARG A C 1
ATOM 2312 O O . ARG A 1 296 ? -7.036 0.873 22.271 1.00 92.06 296 ARG A O 1
ATOM 2319 N N . ALA A 1 297 ? -8.684 0.859 23.792 1.00 93.06 297 ALA A N 1
ATOM 2320 C CA . ALA A 1 297 ? -9.290 2.119 23.355 1.00 93.06 297 ALA A CA 1
ATOM 2321 C C . ALA A 1 297 ? -8.544 3.338 23.914 1.00 93.06 297 ALA A C 1
ATOM 2323 O O . ALA A 1 297 ? -7.973 3.284 24.999 1.00 93.06 297 ALA A O 1
ATOM 2324 N N . ILE A 1 298 ? -8.554 4.442 23.164 1.00 91.62 298 ILE A N 1
ATOM 2325 C CA . ILE A 1 298 ? -7.886 5.696 23.541 1.00 91.62 298 ILE A CA 1
ATOM 2326 C C . ILE A 1 298 ? -8.865 6.873 23.610 1.00 91.62 298 ILE A C 1
ATOM 2328 O O . ILE A 1 298 ? -10.004 6.798 23.144 1.00 91.62 298 ILE A O 1
ATOM 2332 N N . GLN A 1 299 ? -8.403 7.989 24.178 1.00 92.19 299 GLN A N 1
ATOM 2333 C CA . GLN A 1 299 ? -9.188 9.211 24.335 1.00 92.19 299 GLN A CA 1
ATOM 2334 C C . GLN A 1 299 ? -9.827 9.655 23.008 1.00 92.19 299 GLN A C 1
ATOM 2336 O O . GLN A 1 299 ? -9.145 9.920 22.021 1.00 92.19 299 GLN A O 1
ATOM 2341 N N . GLY A 1 300 ? -11.152 9.783 22.990 1.00 92.44 300 GLY A N 1
ATOM 2342 C CA . GLY A 1 300 ? -11.937 10.162 21.818 1.00 92.44 300 GLY A CA 1
ATOM 2343 C C . GLY A 1 300 ? -12.289 9.032 20.841 1.00 92.44 300 GLY A C 1
ATOM 2344 O O . GLY A 1 300 ? -12.975 9.319 19.860 1.00 92.44 300 GLY A O 1
ATOM 2345 N N . ASP A 1 301 ? -11.865 7.781 21.061 1.00 94.94 301 ASP A N 1
ATOM 2346 C CA . ASP A 1 301 ? -12.305 6.648 20.233 1.00 94.94 301 ASP A CA 1
ATOM 2347 C C . ASP A 1 301 ? -13.831 6.485 20.298 1.00 94.94 301 ASP A C 1
ATOM 2349 O O . ASP A 1 301 ? -14.437 6.573 21.367 1.00 94.94 301 ASP A O 1
ATOM 2353 N N . ARG A 1 302 ? -14.472 6.186 19.161 1.00 95.31 302 ARG A N 1
ATOM 2354 C CA . ARG A 1 302 ? -15.870 5.734 19.157 1.00 95.31 302 ARG A CA 1
ATOM 2355 C C . ARG A 1 302 ? -15.883 4.228 19.378 1.00 95.31 302 ARG A C 1
ATOM 2357 O O . ARG A 1 302 ? -15.452 3.473 18.504 1.00 95.31 302 ARG A O 1
ATOM 2364 N N . VAL A 1 303 ? -16.388 3.808 20.527 1.00 97.19 303 VAL A N 1
ATOM 2365 C CA . VAL A 1 303 ? -16.327 2.429 21.024 1.00 97.19 303 VAL A CA 1
ATOM 2366 C C . VAL A 1 303 ? -17.710 1.783 21.075 1.00 97.19 303 VAL A C 1
ATOM 2368 O O . VAL A 1 303 ? -18.725 2.476 21.159 1.00 97.19 303 VAL A O 1
ATOM 2371 N N . ALA A 1 304 ? -17.731 0.453 21.016 1.00 97.25 304 ALA A N 1
ATOM 2372 C CA . ALA A 1 304 ? -18.857 -0.386 21.397 1.00 97.25 304 ALA A CA 1
ATOM 2373 C C . ALA A 1 304 ? -18.577 -0.968 22.790 1.00 97.25 304 ALA A C 1
ATOM 2375 O O . ALA A 1 304 ? -17.520 -1.565 23.012 1.00 97.25 304 ALA A O 1
ATOM 2376 N N . VAL A 1 305 ? -19.515 -0.777 23.714 1.00 96.69 305 VAL A N 1
ATOM 2377 C CA . VAL A 1 305 ? -19.400 -1.163 25.123 1.00 96.69 305 VAL A CA 1
ATOM 2378 C C . VAL A 1 305 ? -20.495 -2.162 25.477 1.00 96.69 305 VAL A C 1
ATOM 2380 O O . VAL A 1 305 ? -21.664 -1.957 25.144 1.00 96.69 305 VAL A O 1
ATOM 2383 N N . GLN A 1 306 ? -20.104 -3.230 26.163 1.00 95.75 306 GLN A N 1
ATOM 2384 C CA . GLN A 1 306 ? -21.002 -4.182 26.807 1.00 95.75 306 GLN A CA 1
ATOM 2385 C C . GLN A 1 306 ? -21.076 -3.843 28.297 1.00 95.75 306 GLN A C 1
ATOM 2387 O O . GLN A 1 306 ? -20.045 -3.577 28.917 1.00 95.75 306 GLN A O 1
ATOM 2392 N N . LEU A 1 307 ? -22.277 -3.814 28.874 1.00 94.25 307 LEU A N 1
ATOM 2393 C CA . LEU A 1 307 ? -22.433 -3.502 30.293 1.00 94.25 307 LEU A CA 1
ATOM 2394 C C . LEU A 1 307 ? -22.062 -4.706 31.157 1.00 94.25 307 LEU A C 1
ATOM 2396 O O . LEU A 1 307 ? -22.471 -5.838 30.894 1.00 94.25 307 LEU A O 1
ATOM 2400 N N . LEU A 1 308 ? -21.289 -4.439 32.205 1.00 92.81 308 LEU A N 1
ATOM 2401 C CA . LEU A 1 308 ? -20.941 -5.434 33.210 1.00 92.81 308 LEU A CA 1
ATOM 2402 C C . LEU A 1 308 ? -22.171 -5.763 34.076 1.00 92.81 308 LEU A C 1
ATOM 2404 O O . LEU A 1 308 ? -23.093 -4.941 34.152 1.00 92.81 308 LEU A O 1
ATOM 2408 N N . PRO A 1 309 ? -22.215 -6.930 34.744 1.00 90.50 309 PRO A N 1
ATOM 2409 C CA . PRO A 1 309 ? -23.239 -7.216 35.745 1.00 90.50 309 PRO A CA 1
ATOM 2410 C C . PRO A 1 309 ? -23.342 -6.104 36.798 1.00 90.50 309 PRO A C 1
ATOM 2412 O O . PRO A 1 309 ? -22.341 -5.511 37.199 1.00 90.50 309 PRO A O 1
ATOM 2415 N N . LYS A 1 310 ? -24.556 -5.874 37.316 1.00 86.81 310 LYS A N 1
ATOM 2416 C CA . LYS A 1 310 ? -24.852 -4.846 38.337 1.00 86.81 310 LYS A CA 1
ATOM 2417 C C . LYS A 1 310 ? -23.994 -4.945 39.607 1.00 86.81 310 LYS A C 1
ATOM 2419 O O . LYS A 1 310 ? -23.828 -3.965 40.327 1.00 86.81 310 LYS A O 1
ATOM 2424 N N . SER A 1 311 ? -23.440 -6.119 39.907 1.00 85.44 311 SER A N 1
ATOM 2425 C CA . SER A 1 311 ? -22.498 -6.314 41.015 1.00 85.44 311 SER A CA 1
ATOM 2426 C C . SER A 1 311 ? -21.183 -5.542 40.836 1.00 85.44 311 SER A C 1
ATOM 2428 O O . SER A 1 311 ? -20.592 -5.150 41.838 1.00 85.44 311 SER A O 1
ATOM 2430 N N . GLN A 1 312 ? -20.771 -5.290 39.589 1.00 86.50 312 GLN A N 1
ATOM 2431 C CA . GLN A 1 312 ? -19.538 -4.598 39.186 1.00 86.50 312 GLN A CA 1
ATOM 2432 C C . GLN A 1 312 ? -19.771 -3.111 38.839 1.00 86.50 312 GLN A C 1
ATOM 2434 O O . GLN A 1 312 ? -18.877 -2.426 38.338 1.00 86.50 312 GLN A O 1
ATOM 2439 N N . TRP A 1 313 ? -20.978 -2.588 39.079 1.00 89.81 313 TRP A N 1
ATOM 2440 C CA . TRP A 1 313 ? -21.283 -1.166 38.898 1.00 89.81 313 TRP A CA 1
ATOM 2441 C C . TRP A 1 313 ? -20.700 -0.328 40.035 1.00 89.81 313 TRP A C 1
ATOM 2443 O O . TRP A 1 313 ? -20.573 -0.791 41.172 1.00 89.81 313 TRP A O 1
ATOM 2453 N N . ARG A 1 314 ? -20.318 0.919 39.737 1.00 82.38 314 ARG A N 1
ATOM 2454 C CA . ARG A 1 314 ? -19.598 1.759 40.701 1.00 82.38 314 ARG A CA 1
ATOM 2455 C C . ARG A 1 314 ? -20.572 2.370 41.707 1.00 82.38 314 ARG A C 1
ATOM 2457 O O . ARG A 1 314 ? -21.415 3.186 41.349 1.00 82.38 314 ARG A O 1
ATOM 2464 N N . LYS A 1 315 ? -20.440 1.994 42.980 1.00 77.19 315 LYS A N 1
ATOM 2465 C CA . LYS A 1 315 ? -21.376 2.390 44.054 1.00 77.19 315 LYS A CA 1
ATOM 2466 C C . LYS A 1 315 ? -20.952 3.625 44.856 1.00 77.19 315 LYS A C 1
ATOM 2468 O O . LYS A 1 315 ? -21.765 4.147 45.610 1.00 77.19 315 LYS A O 1
ATOM 2473 N N . ALA A 1 316 ? -19.710 4.093 44.707 1.00 62.50 316 ALA A N 1
ATOM 2474 C CA . ALA A 1 316 ? -19.183 5.259 45.418 1.00 62.50 316 ALA A CA 1
ATOM 2475 C C . ALA A 1 316 ? -18.195 6.075 44.551 1.00 62.50 316 ALA A C 1
ATOM 2477 O O . ALA A 1 316 ? -17.509 5.486 43.706 1.00 62.50 316 ALA A O 1
ATOM 2478 N N . PRO A 1 317 ? -18.086 7.407 44.746 1.00 55.56 317 PRO A N 1
ATOM 2479 C CA . PRO A 1 317 ? -17.113 8.239 44.035 1.00 55.56 317 PRO A CA 1
ATOM 2480 C C . PRO A 1 317 ? -15.667 7.984 44.488 1.00 55.56 317 PRO A C 1
ATOM 2482 O O . PRO A 1 317 ? -15.384 7.994 45.681 1.00 55.56 317 PRO A O 1
ATOM 2485 N N . SER A 1 318 ? -14.773 7.805 43.510 1.00 52.84 318 SER A N 1
ATOM 2486 C CA . SER A 1 318 ? -13.301 7.889 43.588 1.00 52.84 318 SER A CA 1
ATOM 2487 C C . SER A 1 318 ? -12.616 7.567 44.931 1.00 52.84 318 SER A C 1
ATOM 2489 O O . SER A 1 318 ? -12.143 8.466 45.629 1.00 52.84 318 SER A O 1
ATOM 2491 N N . GLU A 1 319 ? -12.403 6.280 45.195 1.00 49.56 319 GLU A N 1
ATOM 2492 C CA . GLU A 1 319 ? -11.079 5.847 45.659 1.00 49.56 319 GLU A CA 1
ATOM 2493 C C . GLU A 1 319 ? -10.149 5.799 44.431 1.00 49.56 319 GLU A C 1
ATOM 2495 O O . GLU A 1 319 ? -10.612 5.533 43.313 1.00 49.56 319 GLU A O 1
ATOM 2500 N N . ALA A 1 320 ? -8.870 6.148 44.593 1.00 54.78 320 ALA A N 1
ATOM 2501 C CA . ALA A 1 320 ? -7.926 6.154 43.478 1.00 54.78 320 ALA A CA 1
ATOM 2502 C C . ALA A 1 320 ? -7.630 4.709 43.050 1.00 54.78 320 ALA A C 1
ATOM 2504 O O . ALA A 1 320 ? -7.199 3.902 43.870 1.00 54.78 320 ALA A O 1
ATOM 2505 N N . LEU A 1 321 ? -7.851 4.390 41.772 1.00 57.44 321 LEU A N 1
ATOM 2506 C CA . LEU A 1 321 ? -7.388 3.125 41.203 1.00 57.44 321 LEU A CA 1
ATOM 2507 C C . LEU A 1 321 ? -5.860 3.189 41.136 1.00 57.44 321 LEU A C 1
ATOM 2509 O O . LEU A 1 321 ? -5.316 3.948 40.336 1.00 57.44 321 LEU A O 1
ATOM 2513 N N . VAL A 1 322 ? -5.199 2.450 42.025 1.00 52.53 322 VAL A N 1
ATOM 2514 C CA . VAL A 1 322 ? -3.740 2.314 42.059 1.00 52.53 322 VAL A CA 1
ATOM 2515 C C . VAL A 1 322 ? -3.309 1.439 40.882 1.00 52.53 322 VAL A C 1
ATOM 2517 O O . VAL A 1 322 ? -3.992 0.469 40.551 1.00 52.53 322 VAL A O 1
ATOM 2520 N N . ASP A 1 323 ? -2.197 1.784 40.238 1.00 50.00 323 ASP A N 1
ATOM 2521 C CA . ASP A 1 323 ? -1.606 0.944 39.201 1.00 50.00 323 ASP A CA 1
ATOM 2522 C C . ASP A 1 323 ? -1.009 -0.324 39.829 1.00 50.00 323 ASP A C 1
ATOM 2524 O O . ASP A 1 323 ? -0.012 -0.258 40.541 1.00 50.00 323 ASP A O 1
ATOM 2528 N N . GLU A 1 324 ? -1.582 -1.489 39.514 1.00 51.81 324 GLU A N 1
ATOM 2529 C CA . GLU A 1 324 ? -1.045 -2.804 39.919 1.00 51.81 324 GLU A CA 1
ATOM 2530 C C . GLU A 1 324 ? 0.340 -3.099 39.289 1.00 51.81 324 GLU A C 1
ATOM 2532 O O . GLU A 1 324 ? 1.030 -4.022 39.711 1.00 51.81 324 GLU A O 1
ATOM 2537 N N . ASP A 1 325 ? 0.761 -2.286 38.310 1.00 51.59 325 ASP A N 1
ATOM 2538 C CA . ASP A 1 325 ? 1.999 -2.434 37.535 1.00 51.59 325 ASP A CA 1
ATOM 2539 C C . ASP A 1 325 ? 3.175 -1.540 38.018 1.00 51.59 325 ASP A C 1
ATOM 2541 O O . ASP A 1 325 ? 4.274 -1.649 37.469 1.00 51.59 325 ASP A O 1
ATOM 2545 N N . GLU A 1 326 ? 3.001 -0.636 39.001 1.00 46.53 326 GLU A N 1
ATOM 2546 C CA . GLU A 1 326 ? 4.114 0.234 39.466 1.00 46.53 326 GLU A CA 1
ATOM 2547 C C . GLU A 1 326 ? 5.198 -0.522 40.266 1.00 46.53 326 GLU A C 1
ATOM 2549 O O . GLU A 1 326 ? 6.351 -0.089 40.290 1.00 46.53 326 GLU A O 1
ATOM 2554 N N . ASP A 1 327 ? 4.884 -1.688 40.840 1.00 45.28 327 ASP A N 1
ATOM 2555 C CA . ASP A 1 327 ? 5.828 -2.506 41.626 1.00 45.28 327 ASP A CA 1
ATOM 2556 C C . ASP A 1 327 ? 6.877 -3.265 40.769 1.00 45.28 327 ASP A C 1
ATOM 2558 O O . ASP A 1 327 ? 7.734 -3.972 41.306 1.00 45.28 327 ASP A O 1
ATOM 2562 N N . ALA A 1 328 ? 6.843 -3.131 39.435 1.00 44.62 328 ALA A N 1
ATOM 2563 C CA . ALA A 1 328 ? 7.612 -3.960 38.495 1.00 44.62 328 ALA A CA 1
ATOM 2564 C C . ALA A 1 328 ? 8.852 -3.292 37.850 1.00 44.62 328 ALA A C 1
ATOM 2566 O O . ALA A 1 328 ? 9.406 -3.830 36.889 1.00 44.62 328 ALA A O 1
ATOM 2567 N N . VAL A 1 329 ? 9.333 -2.152 38.364 1.00 36.38 329 VAL A N 1
ATOM 2568 C CA . VAL A 1 329 ? 10.639 -1.571 37.972 1.00 36.38 329 VAL A CA 1
ATOM 2569 C C . VAL A 1 329 ? 11.744 -1.965 38.965 1.00 36.38 329 VAL A C 1
ATOM 2571 O O . VAL A 1 329 ? 11.896 -1.313 39.999 1.00 36.38 329 VAL A O 1
ATOM 2574 N N . PRO A 1 330 ? 12.558 -3.005 38.683 1.00 37.19 330 PRO A N 1
ATOM 2575 C CA . PRO A 1 330 ? 13.708 -3.325 39.519 1.00 37.19 330 PRO A CA 1
ATOM 2576 C C . PRO A 1 330 ? 14.770 -2.223 39.421 1.00 37.19 330 PRO A C 1
ATOM 2578 O O . PRO A 1 330 ? 15.269 -1.909 38.341 1.00 37.19 330 PRO A O 1
ATOM 2581 N N . ASP A 1 331 ? 15.136 -1.668 40.576 1.00 35.19 331 ASP A N 1
ATOM 2582 C CA . ASP A 1 331 ? 16.226 -0.704 40.736 1.00 35.19 331 ASP A CA 1
ATOM 2583 C C . ASP A 1 331 ? 17.561 -1.314 40.262 1.00 35.19 331 ASP A C 1
ATOM 2585 O O . ASP A 1 331 ? 18.033 -2.320 40.804 1.00 35.19 331 ASP A O 1
ATOM 2589 N N . VAL A 1 332 ? 18.145 -0.738 39.206 1.00 42.19 332 VAL A N 1
ATOM 2590 C CA . VAL A 1 332 ? 19.227 -1.365 38.421 1.00 42.19 332 VAL A CA 1
ATOM 2591 C C . VAL A 1 332 ? 20.605 -1.223 39.098 1.00 42.19 332 VAL A C 1
ATOM 2593 O O . VAL A 1 332 ? 21.557 -1.905 38.720 1.00 42.19 332 VAL A O 1
ATOM 2596 N N . ASP A 1 333 ? 20.730 -0.407 40.151 1.00 42.50 333 ASP A N 1
ATOM 2597 C CA . ASP A 1 333 ? 22.008 -0.079 40.805 1.00 42.50 333 ASP A CA 1
ATOM 2598 C C . ASP A 1 333 ? 22.385 -1.000 41.990 1.00 42.50 333 ASP A C 1
ATOM 2600 O O . ASP A 1 333 ? 22.764 -0.563 43.082 1.00 42.50 333 ASP A O 1
ATOM 2604 N N . LYS A 1 334 ? 22.365 -2.325 41.772 1.00 33.69 334 LYS A N 1
ATOM 2605 C CA . LYS A 1 334 ? 22.966 -3.311 42.702 1.00 33.69 334 LYS A CA 1
ATOM 2606 C C . LYS A 1 334 ? 23.926 -4.275 42.011 1.00 33.69 334 LYS A C 1
ATOM 2608 O O . LYS A 1 334 ? 23.621 -5.440 41.787 1.00 33.69 334 LYS A O 1
ATOM 2613 N N . ASN A 1 335 ? 25.135 -3.779 41.758 1.00 30.31 335 ASN A N 1
ATOM 2614 C CA . ASN A 1 335 ? 26.297 -4.545 41.299 1.00 30.31 335 ASN A CA 1
ATOM 2615 C C . ASN A 1 335 ? 26.868 -5.469 42.407 1.00 30.31 335 ASN A C 1
ATOM 2617 O O . ASN A 1 335 ? 27.435 -4.953 43.378 1.00 30.31 335 ASN A O 1
ATOM 2621 N N . PRO A 1 336 ? 26.807 -6.811 42.281 1.00 32.56 336 PRO A N 1
ATOM 2622 C CA . PRO A 1 336 ? 27.494 -7.735 43.178 1.00 32.56 336 PRO A CA 1
ATOM 2623 C C . PRO A 1 336 ? 28.900 -8.037 42.637 1.00 32.56 336 PRO A C 1
ATOM 2625 O O . PRO A 1 336 ? 29.061 -8.567 41.537 1.00 32.56 336 PRO A O 1
ATOM 2628 N N . LYS A 1 337 ? 29.937 -7.739 43.429 1.00 29.00 337 LYS A N 1
ATOM 2629 C CA . LYS A 1 337 ? 31.326 -8.086 43.086 1.00 29.00 337 LYS A CA 1
ATOM 2630 C C . LYS A 1 337 ? 31.504 -9.597 42.899 1.00 29.00 337 LYS A C 1
ATOM 2632 O O . LYS A 1 337 ? 31.020 -10.389 43.702 1.00 29.00 337 LYS A O 1
ATOM 2637 N N . ALA A 1 338 ? 32.294 -9.962 41.894 1.00 30.95 338 ALA A N 1
ATOM 2638 C CA . ALA A 1 338 ? 32.803 -11.315 41.713 1.00 30.95 338 ALA A CA 1
ATOM 2639 C C . ALA A 1 338 ? 33.898 -11.660 42.737 1.00 30.95 338 ALA A C 1
ATOM 2641 O O . ALA A 1 338 ? 34.720 -10.804 43.057 1.00 30.95 338 ALA A O 1
ATOM 2642 N N . GLU A 1 339 ? 33.972 -12.933 43.135 1.00 30.70 339 GLU A N 1
ATOM 2643 C CA . GLU A 1 339 ? 35.234 -13.646 43.388 1.00 30.70 339 GLU A CA 1
ATOM 2644 C C . GLU A 1 339 ? 35.016 -15.173 43.298 1.00 30.70 339 GLU A C 1
ATOM 2646 O O . GLU A 1 339 ? 33.883 -15.650 43.374 1.00 30.70 339 GLU A O 1
ATOM 2651 N N . ALA A 1 340 ? 36.081 -15.931 43.015 1.00 29.55 340 ALA A N 1
ATOM 2652 C CA . ALA A 1 340 ? 36.010 -17.297 42.474 1.00 29.55 340 ALA A CA 1
ATOM 2653 C C . ALA A 1 340 ? 36.461 -18.406 43.453 1.00 29.55 340 ALA A C 1
ATOM 2655 O O . ALA A 1 340 ? 37.176 -18.154 44.420 1.00 29.55 340 ALA A O 1
ATOM 2656 N N . ALA A 1 341 ? 36.074 -19.656 43.157 1.00 28.92 341 ALA A N 1
ATOM 2657 C CA . ALA A 1 341 ? 36.514 -20.887 43.844 1.00 28.92 341 ALA A CA 1
ATOM 2658 C C . ALA A 1 341 ? 37.958 -21.309 43.437 1.00 28.92 341 ALA A C 1
ATOM 2660 O O . ALA A 1 341 ? 38.474 -20.742 42.467 1.00 28.92 341 ALA A O 1
ATOM 2661 N N . PRO A 1 342 ? 38.642 -22.264 44.129 1.00 36.12 342 PRO A N 1
ATOM 2662 C CA . PRO A 1 342 ? 38.279 -23.705 44.234 1.00 36.12 342 PRO A CA 1
ATOM 2663 C C . PRO A 1 342 ? 38.415 -24.264 45.699 1.00 36.12 342 PRO A C 1
ATOM 2665 O O . PRO A 1 342 ? 38.441 -23.458 46.619 1.00 36.12 342 PRO A O 1
ATOM 2668 N N . ALA A 1 343 ? 38.460 -25.566 46.067 1.00 26.38 343 ALA A N 1
ATOM 2669 C CA . ALA A 1 343 ? 38.679 -26.827 45.329 1.00 26.38 343 ALA A CA 1
ATOM 2670 C C . ALA A 1 343 ? 38.084 -28.124 45.981 1.00 26.38 343 ALA A C 1
ATOM 2672 O O . ALA A 1 343 ? 37.406 -28.098 47.001 1.00 26.38 343 ALA A O 1
ATOM 2673 N N . VAL A 1 344 ? 38.377 -29.245 45.306 1.00 26.52 344 VAL A N 1
ATOM 2674 C CA . VAL A 1 344 ? 38.110 -30.708 45.463 1.00 26.52 344 VAL A CA 1
ATOM 2675 C C . VAL A 1 344 ? 39.069 -31.474 46.428 1.00 26.52 344 VAL A C 1
ATOM 2677 O O . VAL A 1 344 ? 40.026 -30.831 46.866 1.00 26.52 344 VAL A O 1
ATOM 2680 N N . PRO A 1 345 ? 39.011 -32.833 46.633 1.00 41.56 345 PRO A N 1
ATOM 2681 C CA . PRO A 1 345 ? 37.936 -33.880 46.528 1.00 41.56 345 PRO A CA 1
ATOM 2682 C C . PRO A 1 345 ? 37.937 -34.970 47.670 1.00 41.56 345 PRO A C 1
ATOM 2684 O O . PRO A 1 345 ? 38.803 -34.934 48.537 1.00 41.56 345 PRO A O 1
ATOM 2687 N N . ASP A 1 346 ? 37.034 -35.985 47.646 1.00 25.42 346 ASP A N 1
ATOM 2688 C CA . ASP A 1 346 ? 37.336 -37.440 47.381 1.00 25.42 346 ASP A CA 1
ATOM 2689 C C . ASP A 1 346 ? 36.217 -38.464 47.796 1.00 25.42 346 ASP A C 1
ATOM 2691 O O . ASP A 1 346 ? 35.447 -38.189 48.707 1.00 25.42 346 ASP A O 1
ATOM 2695 N N . ALA A 1 347 ? 36.164 -39.617 47.088 1.00 26.75 347 ALA A N 1
ATOM 2696 C CA . ALA A 1 347 ? 35.565 -40.966 47.321 1.00 26.75 347 ALA A CA 1
ATOM 2697 C C . ALA A 1 347 ? 34.218 -41.183 48.087 1.00 26.75 347 ALA A C 1
ATOM 2699 O O . ALA A 1 347 ? 33.945 -40.569 49.106 1.00 26.75 347 ALA A O 1
ATOM 2700 N N . GLY A 1 348 ? 33.348 -42.159 47.750 1.00 24.08 348 GLY A N 1
ATOM 2701 C CA . GLY A 1 348 ? 33.339 -43.172 46.674 1.00 24.08 348 GLY A CA 1
ATOM 2702 C C . GLY A 1 348 ? 32.286 -44.301 46.891 1.00 24.08 348 GLY A C 1
ATOM 2703 O O . GLY A 1 348 ? 31.751 -44.437 47.985 1.00 24.08 348 GLY A O 1
ATOM 2704 N N . ALA A 1 349 ? 32.064 -45.140 45.860 1.00 27.98 349 ALA A N 1
ATOM 2705 C CA . ALA A 1 349 ? 31.280 -46.406 45.814 1.00 27.98 349 ALA A CA 1
ATOM 2706 C C . ALA A 1 349 ? 29.717 -46.390 45.784 1.00 27.98 349 ALA A C 1
ATOM 2708 O O . ALA A 1 349 ? 29.047 -45.699 46.541 1.00 27.98 349 ALA A O 1
ATOM 2709 N N . GLY A 1 350 ? 29.146 -47.250 44.919 1.00 23.22 350 GLY A N 1
ATOM 2710 C CA . GLY A 1 350 ? 27.743 -47.739 44.915 1.00 23.22 350 GLY A CA 1
ATOM 2711 C C . GLY A 1 350 ? 27.732 -49.287 44.956 1.00 23.22 350 GLY A C 1
ATOM 2712 O O . GLY A 1 350 ? 28.706 -49.832 45.478 1.00 23.22 350 GLY A O 1
ATOM 2713 N N . PRO A 1 351 ? 26.781 -50.038 44.339 1.00 42.19 351 PRO A N 1
ATOM 2714 C CA . PRO A 1 351 ? 25.527 -49.640 43.671 1.00 42.19 351 PRO A CA 1
ATOM 2715 C C . PRO A 1 351 ? 24.311 -50.595 43.948 1.00 42.19 351 PRO A C 1
ATOM 2717 O O . PRO A 1 351 ? 24.391 -51.502 44.769 1.00 42.19 351 PRO A O 1
ATOM 2720 N N . ALA A 1 352 ? 23.255 -50.455 43.124 1.00 25.59 352 ALA A N 1
ATOM 2721 C CA . ALA A 1 352 ? 22.258 -51.471 42.708 1.00 25.59 352 ALA A CA 1
ATOM 2722 C C . ALA A 1 352 ? 21.008 -51.773 43.574 1.00 25.59 352 ALA A C 1
ATOM 2724 O O . ALA A 1 352 ? 21.049 -51.834 44.797 1.00 25.59 352 ALA A O 1
ATOM 2725 N N . GLY A 1 353 ? 19.894 -52.042 42.870 1.00 26.06 353 GLY A N 1
ATOM 2726 C CA . GLY A 1 353 ? 18.620 -52.536 43.412 1.00 26.06 353 GLY A CA 1
ATOM 2727 C C . GLY A 1 353 ? 17.405 -51.755 42.900 1.00 26.06 353 GLY A C 1
ATOM 2728 O O . GLY A 1 353 ? 17.063 -50.720 43.458 1.00 26.06 353 GLY A O 1
ATOM 2729 N N . GLY A 1 354 ? 16.740 -52.241 41.850 1.00 24.59 354 GLY A N 1
ATOM 2730 C CA . GLY A 1 354 ? 15.447 -51.709 41.401 1.00 24.59 354 GLY A CA 1
ATOM 2731 C C . GLY A 1 354 ? 14.394 -52.812 41.349 1.00 24.59 354 GLY A C 1
ATOM 2732 O O . GLY A 1 354 ? 14.775 -53.971 41.264 1.00 24.59 354 GLY A O 1
ATOM 2733 N N . GLU A 1 355 ? 13.110 -52.442 41.394 1.00 25.05 355 GLU A N 1
ATOM 2734 C CA . GLU A 1 355 ? 11.999 -53.043 40.627 1.00 25.05 355 GLU A CA 1
ATOM 2735 C C . GLU A 1 355 ? 10.645 -52.406 41.011 1.00 25.05 355 GLU A C 1
ATOM 2737 O O . GLU A 1 355 ? 10.391 -52.042 42.156 1.00 25.05 355 GLU A O 1
ATOM 2742 N N . SER A 1 356 ? 9.762 -52.270 40.021 1.00 26.97 356 SER A N 1
ATOM 2743 C CA . SER A 1 356 ? 8.304 -52.104 40.173 1.00 26.97 356 SER A CA 1
ATOM 2744 C C . SER A 1 356 ? 7.648 -53.368 39.597 1.00 26.97 356 SER A C 1
ATOM 2746 O O . SER A 1 356 ? 8.282 -53.997 38.745 1.00 26.97 356 SER A O 1
ATOM 2748 N N . PRO A 1 357 ? 6.404 -53.751 39.966 1.00 39.09 357 PRO A N 1
ATOM 2749 C CA . PRO A 1 357 ? 5.279 -53.267 39.143 1.00 39.09 357 PRO A CA 1
ATOM 2750 C C . PRO A 1 357 ? 3.865 -53.205 39.789 1.00 39.09 357 PRO A C 1
ATOM 2752 O O . PRO A 1 357 ? 3.545 -53.919 40.729 1.00 39.09 357 PRO A O 1
ATOM 2755 N N . ALA A 1 358 ? 3.006 -52.408 39.134 1.00 26.30 358 ALA A N 1
ATOM 2756 C CA . ALA A 1 358 ? 1.572 -52.608 38.822 1.00 26.30 358 ALA A CA 1
ATOM 2757 C C . ALA A 1 358 ? 0.514 -52.981 39.901 1.00 26.30 358 ALA A C 1
ATOM 2759 O O . ALA A 1 358 ? 0.637 -53.936 40.657 1.00 26.30 358 ALA A O 1
ATOM 2760 N N . GLY A 1 359 ? -0.648 -52.305 39.828 1.00 26.45 359 GLY A N 1
ATOM 2761 C CA . GLY A 1 359 ? -1.841 -52.597 40.641 1.00 26.45 359 GLY A CA 1
ATOM 2762 C C . GLY A 1 359 ? -3.121 -51.899 40.146 1.00 26.45 359 GLY A C 1
ATOM 2763 O O . GLY A 1 359 ? -3.545 -50.887 40.689 1.00 26.45 359 GLY A O 1
ATOM 2764 N N . GLU A 1 360 ? -3.732 -52.438 39.092 1.00 25.34 360 GLU A N 1
ATOM 2765 C CA . GLU A 1 360 ? -4.966 -51.964 38.437 1.00 25.34 360 GLU A CA 1
ATOM 2766 C C . GLU A 1 360 ? -6.250 -52.235 39.266 1.00 25.34 360 GLU A C 1
ATOM 2768 O O . GLU A 1 360 ? -6.359 -53.319 39.841 1.00 25.34 360 GLU A O 1
ATOM 2773 N N . ARG A 1 361 ? -7.271 -51.341 39.237 1.00 27.72 361 ARG A N 1
ATOM 2774 C CA . ARG A 1 361 ? -8.698 -51.692 38.938 1.00 27.72 361 ARG A CA 1
ATOM 2775 C C . ARG A 1 361 ? -9.729 -50.554 39.033 1.00 27.72 361 ARG A C 1
ATOM 2777 O O . ARG A 1 361 ? -9.792 -49.800 39.994 1.00 27.72 361 ARG A O 1
ATOM 2784 N N . ALA A 1 362 ? -10.628 -50.535 38.046 1.00 26.83 362 ALA A N 1
ATOM 2785 C CA . ALA A 1 362 ? -11.752 -49.604 37.904 1.00 26.83 362 ALA A CA 1
ATOM 2786 C C . ALA A 1 362 ? -13.061 -50.073 38.581 1.00 26.83 362 ALA A C 1
ATOM 2788 O O . ALA A 1 362 ? -13.258 -51.269 38.817 1.00 26.83 362 ALA A O 1
ATOM 2789 N N . ARG A 1 363 ? -14.034 -49.157 38.750 1.00 29.25 363 ARG A N 1
ATOM 2790 C CA . ARG A 1 363 ? -15.474 -49.488 38.862 1.00 29.25 363 ARG A CA 1
ATOM 2791 C C . ARG A 1 363 ? -16.369 -48.554 38.028 1.00 29.25 363 ARG A C 1
ATOM 2793 O O . ARG A 1 363 ? -15.992 -47.443 37.680 1.00 29.25 363 ARG A O 1
ATOM 2800 N N . LYS A 1 364 ? -17.537 -49.083 37.644 1.00 24.80 364 LYS A N 1
ATOM 2801 C CA . LYS A 1 364 ? -18.463 -48.609 36.593 1.00 24.80 364 LYS A CA 1
ATOM 2802 C C . LYS A 1 364 ? -19.793 -48.093 37.169 1.00 24.80 364 LYS A C 1
ATOM 2804 O O . LYS A 1 364 ? -20.367 -48.822 37.968 1.00 24.80 364 LYS A O 1
ATOM 2809 N N . ARG A 1 365 ? -20.366 -47.062 36.513 1.00 24.95 365 ARG A N 1
ATOM 2810 C CA . ARG A 1 365 ? -21.824 -46.823 36.268 1.00 24.95 365 ARG A CA 1
ATOM 2811 C C . ARG A 1 365 ? -22.709 -46.601 37.534 1.00 24.95 365 ARG A C 1
ATOM 2813 O O . ARG A 1 365 ? -22.272 -46.879 38.634 1.00 24.95 365 ARG A O 1
ATOM 2820 N N . ALA A 1 366 ? -23.939 -46.065 37.472 1.00 24.39 366 ALA A N 1
ATOM 2821 C CA . ALA A 1 366 ? -24.880 -45.892 36.353 1.00 24.39 366 ALA A CA 1
ATOM 2822 C C . ALA A 1 366 ? -25.790 -44.637 36.464 1.00 24.39 366 ALA A C 1
ATOM 2824 O O . ALA A 1 366 ? -25.790 -43.936 37.466 1.00 24.39 366 ALA A O 1
ATOM 2825 N N . ARG A 1 367 ? -26.579 -44.403 35.402 1.00 24.33 367 ARG A N 1
ATOM 2826 C CA . ARG A 1 367 ? -27.599 -43.346 35.225 1.00 24.33 367 ARG A CA 1
ATOM 2827 C C . ARG A 1 367 ? -28.850 -43.527 36.103 1.00 24.33 367 ARG A C 1
ATOM 2829 O O . ARG A 1 367 ? -29.286 -44.659 36.291 1.00 24.33 367 ARG A O 1
ATOM 2836 N N . THR A 1 368 ? -29.561 -42.423 36.337 1.00 24.75 368 THR A N 1
ATOM 2837 C CA . THR A 1 368 ? -31.040 -42.363 36.346 1.00 24.75 368 THR A CA 1
ATOM 2838 C C . THR A 1 368 ? -31.518 -41.160 35.529 1.00 24.75 368 THR A C 1
ATOM 2840 O O . THR A 1 368 ? -30.772 -40.201 35.353 1.00 24.75 368 THR A O 1
ATOM 2843 N N . ALA A 1 369 ? -32.734 -41.234 34.984 1.00 24.92 369 ALA A N 1
ATOM 2844 C CA . ALA A 1 369 ? -33.312 -40.230 34.091 1.00 24.92 369 ALA A CA 1
ATOM 2845 C C . ALA A 1 369 ? -34.632 -39.678 34.648 1.00 24.92 369 ALA A C 1
ATOM 2847 O O . ALA A 1 369 ? -35.346 -40.378 35.362 1.00 24.92 369 ALA A O 1
ATOM 2848 N N . GLY A 1 370 ? -34.973 -38.453 34.254 1.00 23.95 370 GLY A N 1
ATOM 2849 C CA . GLY A 1 370 ? -36.262 -37.813 34.500 1.00 23.95 370 GLY A CA 1
ATOM 2850 C C . GLY A 1 370 ? -36.282 -36.475 33.768 1.00 23.95 370 GLY A C 1
ATOM 2851 O O . GLY A 1 370 ? -35.362 -35.684 33.938 1.00 23.95 370 GLY A O 1
ATOM 2852 N N . GLY A 1 371 ? -37.270 -36.248 32.906 1.00 24.38 371 GLY A N 1
ATOM 2853 C CA . GLY A 1 371 ? -37.369 -35.020 32.113 1.00 24.38 371 GLY A CA 1
ATOM 2854 C C . GLY A 1 371 ? -38.763 -34.411 32.177 1.00 24.38 371 GLY A C 1
ATOM 2855 O O . GLY A 1 371 ? -39.722 -35.102 32.522 1.00 24.38 371 GLY A O 1
ATOM 2856 N N . GLN A 1 372 ? -38.865 -33.135 31.804 1.00 23.73 372 GLN A N 1
ATOM 2857 C CA . GLN A 1 372 ? -40.097 -32.473 31.361 1.00 23.73 372 GLN A CA 1
ATOM 2858 C C . GLN A 1 372 ? -39.757 -31.170 30.610 1.00 23.73 372 GLN A C 1
ATOM 2860 O O . GLN A 1 372 ? -38.621 -30.703 30.666 1.00 23.73 372 GLN A O 1
ATOM 2865 N N . SER A 1 373 ? -40.703 -30.651 29.819 1.00 25.77 373 SER A N 1
ATOM 2866 C CA . SER A 1 373 ? -40.440 -29.673 28.748 1.00 25.77 373 SER A CA 1
ATOM 2867 C C . SER A 1 373 ? -40.834 -28.231 29.070 1.00 25.77 373 SER A C 1
ATOM 2869 O O . SER A 1 373 ? -41.895 -28.028 29.654 1.00 25.77 373 SER A O 1
ATOM 2871 N N . ALA A 1 374 ? -40.118 -27.260 28.492 1.00 22.73 374 ALA A N 1
ATOM 2872 C CA . ALA A 1 374 ? -40.679 -26.014 27.943 1.00 22.73 374 ALA A CA 1
ATOM 2873 C C . ALA A 1 374 ? -39.647 -25.304 27.034 1.00 22.73 374 ALA A C 1
ATOM 2875 O O . ALA A 1 374 ? -38.452 -25.570 27.127 1.00 22.73 374 ALA A O 1
ATOM 2876 N N . ALA A 1 375 ? -40.109 -24.409 26.157 1.00 23.48 375 ALA A N 1
ATOM 2877 C CA . ALA A 1 375 ? -39.308 -23.592 25.231 1.00 23.48 375 ALA A CA 1
ATOM 2878 C C . ALA A 1 375 ? -39.764 -22.114 25.308 1.00 23.48 375 ALA A C 1
ATOM 2880 O O . ALA A 1 375 ? -40.816 -21.874 25.905 1.00 23.48 375 ALA A O 1
ATOM 2881 N N . PRO A 1 376 ? -39.096 -21.135 24.656 1.00 29.30 376 PRO A N 1
ATOM 2882 C CA . PRO A 1 376 ? -37.780 -21.160 24.004 1.00 29.30 376 PRO A CA 1
ATOM 2883 C C . PRO A 1 376 ? -36.754 -20.221 24.686 1.00 29.30 376 PRO A C 1
ATOM 2885 O O . PRO A 1 376 ? -37.113 -19.167 25.206 1.00 29.30 376 PRO A O 1
ATOM 2888 N N . ALA A 1 377 ? -35.465 -20.570 24.645 1.00 25.75 377 ALA A N 1
ATOM 2889 C CA . ALA A 1 377 ? -34.392 -19.721 25.176 1.00 25.75 377 ALA A CA 1
ATOM 2890 C C . ALA A 1 377 ? -33.950 -18.633 24.175 1.00 25.75 377 ALA A C 1
ATOM 2892 O O . ALA A 1 377 ? -34.073 -18.803 22.960 1.00 25.75 377 ALA A O 1
ATOM 2893 N N . GLY A 1 378 ? -33.432 -17.517 24.700 1.00 26.91 378 GLY A N 1
ATOM 2894 C CA . GLY A 1 378 ? -32.876 -16.422 23.902 1.00 26.91 378 GLY A CA 1
ATOM 2895 C C . GLY A 1 378 ? -31.599 -16.812 23.149 1.00 26.91 378 GLY A C 1
ATOM 2896 O O . GLY A 1 378 ? -30.960 -17.818 23.451 1.00 26.91 378 GLY A O 1
ATOM 2897 N N . VAL A 1 379 ? -31.223 -15.997 22.160 1.00 27.92 379 VAL A N 1
ATOM 2898 C CA . VAL A 1 379 ? -30.011 -16.211 21.357 1.00 27.92 379 VAL A CA 1
ATOM 2899 C C . VAL A 1 379 ? -28.777 -15.939 22.217 1.00 27.92 379 VAL A C 1
ATOM 2901 O O . VAL A 1 379 ? -28.373 -14.788 22.382 1.00 27.92 379 VAL A O 1
ATOM 2904 N N . ALA A 1 380 ? -28.182 -17.002 22.755 1.00 30.31 380 ALA A N 1
ATOM 2905 C CA . ALA A 1 380 ? -26.856 -16.945 23.347 1.00 30.31 380 ALA A CA 1
ATOM 2906 C C . ALA A 1 380 ? -25.827 -16.604 22.259 1.00 30.31 380 ALA A C 1
ATOM 2908 O O . ALA A 1 380 ? -25.832 -17.189 21.175 1.00 30.31 380 ALA A O 1
ATOM 2909 N N . ILE A 1 381 ? -24.948 -15.646 22.549 1.00 36.16 381 ILE A N 1
ATOM 2910 C CA . ILE A 1 381 ? -23.749 -15.409 21.746 1.00 36.16 381 ILE A CA 1
ATOM 2911 C C . ILE A 1 381 ? -22.687 -16.343 22.318 1.00 36.16 381 ILE A C 1
ATOM 2913 O O . ILE A 1 381 ? -22.043 -16.010 23.308 1.00 36.16 381 ILE A O 1
ATOM 2917 N N . GLU A 1 382 ? -22.559 -17.531 21.732 1.00 28.86 382 GLU A N 1
ATOM 2918 C CA . GLU A 1 382 ? -21.498 -18.468 22.098 1.00 28.86 382 GLU A CA 1
ATOM 2919 C C . GLU A 1 382 ? -20.137 -17.862 21.722 1.00 28.86 382 GLU A C 1
ATOM 2921 O O . GLU A 1 382 ? -19.900 -17.460 20.580 1.00 28.86 382 GLU A O 1
ATOM 2926 N N . THR A 1 383 ? -19.260 -17.753 22.717 1.00 33.34 383 THR A N 1
ATOM 2927 C CA . THR A 1 383 ? -17.841 -17.439 22.551 1.00 33.34 383 THR A CA 1
ATOM 2928 C C . THR A 1 383 ? -17.050 -18.719 22.767 1.00 33.34 383 THR A C 1
ATOM 2930 O O . THR A 1 383 ? -17.109 -19.282 23.861 1.00 33.34 383 THR A O 1
ATOM 2933 N N . ASP A 1 384 ? -16.299 -19.154 21.756 1.00 26.97 384 ASP A N 1
ATOM 2934 C CA . ASP A 1 384 ? -15.420 -20.324 21.833 1.00 26.97 384 ASP A CA 1
ATOM 2935 C C . ASP A 1 384 ? -14.225 -20.052 22.770 1.00 26.97 384 ASP A C 1
ATOM 2937 O O . ASP A 1 384 ? -13.133 -19.688 22.340 1.00 26.97 384 ASP A O 1
ATOM 2941 N N . ALA A 1 385 ? -14.452 -20.202 24.076 1.00 31.02 385 ALA A N 1
ATOM 2942 C CA . ALA A 1 385 ? -13.443 -20.106 25.126 1.00 31.02 385 ALA A CA 1
ATOM 2943 C C . ALA A 1 385 ? -13.679 -21.218 26.160 1.00 31.02 385 ALA A C 1
ATOM 2945 O O . ALA A 1 385 ? -14.442 -21.056 27.115 1.00 31.02 385 ALA A O 1
ATOM 2946 N N . GLU A 1 386 ? -13.034 -22.371 25.964 1.00 31.03 386 GLU A N 1
ATOM 2947 C CA . GLU A 1 386 ? -13.076 -23.479 26.923 1.00 31.03 386 GLU A CA 1
ATOM 2948 C C . GLU A 1 386 ? -12.464 -23.046 28.269 1.00 31.03 386 GLU A C 1
ATOM 2950 O O . GLU A 1 386 ? -11.249 -22.909 28.392 1.00 31.03 386 GLU A O 1
ATOM 2955 N N . GLY A 1 387 ? -13.305 -22.849 29.293 1.00 31.66 387 GLY A N 1
ATOM 2956 C CA . GLY A 1 387 ? -12.862 -22.703 30.689 1.00 31.66 387 GLY A CA 1
ATOM 2957 C C . GLY A 1 387 ? -13.420 -21.519 31.485 1.00 31.66 387 GLY A C 1
ATOM 2958 O O . GLY A 1 387 ? -13.221 -21.490 32.696 1.00 31.66 387 GLY A O 1
ATOM 2959 N N . ALA A 1 388 ? -14.133 -20.571 30.867 1.00 28.88 388 ALA A N 1
ATOM 2960 C CA . ALA A 1 388 ? -14.790 -19.478 31.591 1.00 28.88 388 ALA A CA 1
ATOM 2961 C C . ALA A 1 388 ? -16.281 -19.777 31.827 1.00 28.88 388 ALA A C 1
ATOM 2963 O O . ALA A 1 388 ? -17.008 -20.086 30.882 1.00 28.88 388 ALA A O 1
ATOM 2964 N N . GLU A 1 389 ? -16.761 -19.650 33.070 1.00 31.70 389 GLU A N 1
ATOM 2965 C CA . GLU A 1 389 ? -18.208 -19.628 33.321 1.00 31.70 389 GLU A CA 1
ATOM 2966 C C . GLU A 1 389 ? -18.841 -18.400 32.636 1.00 31.70 389 GLU A C 1
ATOM 2968 O O . GLU A 1 389 ? -18.219 -17.331 32.605 1.00 31.70 389 GLU A O 1
ATOM 2973 N N . PRO A 1 390 ? -20.058 -18.516 32.070 1.00 36.94 390 PRO A N 1
ATOM 2974 C CA . PRO A 1 390 ? -20.678 -17.425 31.332 1.00 36.94 390 PRO A CA 1
ATOM 2975 C C . PRO A 1 390 ? -21.021 -16.271 32.280 1.00 36.94 390 PRO A C 1
ATOM 2977 O O . PRO A 1 390 ? -22.000 -16.326 33.022 1.00 36.94 390 PRO A O 1
ATOM 2980 N N . ALA A 1 391 ? -20.220 -15.207 32.238 1.00 51.50 391 ALA A N 1
ATOM 2981 C CA . ALA A 1 391 ? -20.494 -13.988 32.984 1.00 51.50 391 ALA A CA 1
ATOM 2982 C C . ALA A 1 391 ? -21.849 -13.399 32.550 1.00 51.50 391 ALA A C 1
ATOM 2984 O O . ALA A 1 391 ? -22.037 -13.048 31.383 1.00 51.50 391 ALA A O 1
ATOM 2985 N N . GLU A 1 392 ? -22.794 -13.269 33.486 1.00 70.62 392 GLU A N 1
ATOM 2986 C CA . GLU A 1 392 ? -24.087 -12.621 33.236 1.00 70.62 392 GLU A CA 1
ATOM 2987 C C . GLU A 1 392 ? -23.891 -11.118 32.979 1.00 70.62 392 GLU A C 1
ATOM 2989 O O . GLU A 1 392 ? -23.873 -10.296 33.894 1.00 70.62 392 GLU A O 1
ATOM 2994 N N . TYR A 1 393 ? -23.731 -10.739 31.714 1.00 78.56 393 TYR A N 1
ATOM 2995 C CA . TYR A 1 393 ? -23.690 -9.337 31.305 1.00 78.56 393 TYR A CA 1
ATOM 2996 C C . TYR A 1 393 ? -25.054 -8.665 31.490 1.00 78.56 393 TYR A C 1
ATOM 2998 O O . TYR A 1 393 ? -26.095 -9.243 31.173 1.00 78.56 393 TYR A O 1
ATOM 3006 N N . ALA A 1 394 ? -25.056 -7.413 31.953 1.00 80.75 394 ALA A N 1
ATOM 3007 C CA . ALA A 1 394 ? -26.293 -6.658 32.096 1.00 80.75 394 ALA A CA 1
ATOM 3008 C C . ALA A 1 394 ? -26.831 -6.250 30.716 1.00 80.75 394 ALA A C 1
ATOM 3010 O O . ALA A 1 394 ? -26.134 -5.632 29.911 1.00 80.75 394 ALA A O 1
ATOM 3011 N N . ASN A 1 395 ? -28.096 -6.558 30.449 1.00 82.25 395 ASN A N 1
ATOM 3012 C CA . ASN A 1 395 ? -28.781 -6.118 29.241 1.00 82.25 395 ASN A CA 1
ATOM 3013 C C . ASN A 1 395 ? -29.160 -4.625 29.366 1.00 82.25 395 ASN A C 1
ATOM 3015 O O . ASN A 1 395 ? -29.855 -4.262 30.320 1.00 82.25 395 ASN A O 1
ATOM 3019 N N . PRO A 1 396 ? -28.769 -3.747 28.419 1.00 81.81 396 PRO A N 1
ATOM 3020 C CA . PRO A 1 396 ? -29.102 -2.322 28.468 1.00 81.81 396 PRO A CA 1
ATOM 3021 C C . PRO A 1 396 ? -30.602 -1.999 28.539 1.00 81.81 396 PRO A C 1
ATOM 3023 O O . PRO A 1 396 ? -30.960 -0.910 28.983 1.00 81.81 396 PRO A O 1
ATOM 3026 N N . ALA A 1 397 ? -31.479 -2.918 28.117 1.00 78.62 397 ALA A N 1
ATOM 3027 C CA . ALA A 1 397 ? -32.930 -2.735 28.192 1.00 78.62 397 ALA A CA 1
ATOM 3028 C C . ALA A 1 397 ? -33.492 -2.800 29.628 1.00 78.62 397 ALA A C 1
ATOM 3030 O O . ALA A 1 397 ? -34.528 -2.197 29.899 1.00 78.62 397 ALA A O 1
ATOM 3031 N N . ASP A 1 398 ? -32.804 -3.476 30.554 1.00 77.50 398 ASP A N 1
ATOM 3032 C CA . ASP A 1 398 ? -33.307 -3.775 31.905 1.00 77.50 398 ASP A CA 1
ATOM 3033 C C . ASP A 1 398 ? -32.913 -2.703 32.947 1.00 77.50 398 ASP A C 1
ATOM 3035 O O . ASP A 1 398 ? -32.940 -2.929 34.161 1.00 77.50 398 ASP A O 1
ATOM 3039 N N . ILE A 1 399 ? -32.503 -1.519 32.479 1.00 76.06 399 ILE A N 1
ATOM 3040 C CA . ILE A 1 399 ? -31.877 -0.477 33.300 1.00 76.06 399 ILE A CA 1
ATOM 3041 C C . ILE A 1 399 ? -32.796 0.746 33.381 1.00 76.06 399 ILE A C 1
ATOM 3043 O O . ILE A 1 399 ? -32.819 1.600 32.494 1.00 76.06 399 ILE A O 1
ATOM 3047 N N . ALA A 1 400 ? -33.531 0.862 34.485 1.00 66.12 400 ALA A N 1
ATOM 3048 C CA . ALA A 1 400 ? -34.335 2.040 34.816 1.00 66.12 400 ALA A CA 1
ATOM 3049 C C . ALA A 1 400 ? -33.468 3.225 35.297 1.00 66.12 400 ALA A C 1
ATOM 3051 O O . ALA A 1 400 ? -32.296 3.042 35.628 1.00 66.12 400 ALA A O 1
ATOM 3052 N N . ASP A 1 401 ? -34.034 4.436 35.323 1.00 57.97 401 ASP A N 1
ATOM 3053 C CA . ASP A 1 401 ? -33.316 5.653 35.743 1.00 57.97 401 ASP A CA 1
ATOM 3054 C C . ASP A 1 401 ? -32.959 5.668 37.241 1.00 57.97 401 ASP A C 1
ATOM 3056 O O . ASP A 1 401 ? -31.930 6.223 37.617 1.00 57.97 401 ASP A O 1
ATOM 3060 N N . GLU A 1 402 ? -33.773 5.042 38.096 1.00 54.31 402 GLU A N 1
ATOM 3061 C CA . GLU A 1 402 ? -33.554 4.987 39.551 1.00 54.31 402 GLU A CA 1
ATOM 3062 C C . GLU A 1 402 ? -32.818 3.707 39.969 1.00 54.31 402 GLU A C 1
ATOM 3064 O O . GLU A 1 402 ? -33.316 2.874 40.727 1.00 54.31 402 GLU A O 1
ATOM 3069 N N . ALA A 1 403 ? -31.607 3.529 39.443 1.00 52.28 403 ALA A N 1
ATOM 3070 C CA . ALA A 1 403 ? -30.730 2.446 39.863 1.00 52.28 403 ALA A CA 1
ATOM 3071 C C . ALA A 1 403 ? -30.129 2.738 41.253 1.00 52.28 403 ALA A C 1
ATOM 3073 O O . ALA A 1 403 ? -29.113 3.420 41.375 1.00 52.28 403 ALA A O 1
ATOM 3074 N N . SER A 1 404 ? -30.683 2.111 42.296 1.00 57.84 404 SER A N 1
ATOM 3075 C CA . SER A 1 404 ? -30.030 1.952 43.612 1.00 57.84 404 SER A CA 1
ATOM 3076 C C . SER A 1 404 ? -28.688 1.203 43.554 1.00 57.84 404 SER A C 1
ATOM 3078 O O . SER A 1 404 ? -27.989 1.082 44.557 1.00 57.84 404 SER A O 1
ATOM 3080 N N . ASP A 1 405 ? -28.355 0.659 42.384 1.00 66.12 405 ASP A N 1
ATOM 3081 C CA . ASP A 1 405 ? -27.317 -0.344 42.174 1.00 66.12 405 ASP A CA 1
ATOM 3082 C C . ASP A 1 405 ? -25.941 0.266 41.829 1.00 66.12 405 ASP A C 1
ATOM 3084 O O . ASP A 1 405 ? -24.944 -0.457 41.830 1.00 66.12 405 ASP A O 1
ATOM 3088 N N . GLY A 1 406 ? -25.873 1.584 41.585 1.00 78.00 406 GLY A N 1
ATOM 3089 C CA . GLY A 1 406 ? -24.649 2.338 41.270 1.00 78.00 406 GLY A CA 1
ATOM 3090 C C . GLY A 1 406 ? -24.624 2.943 39.859 1.00 78.00 406 GLY A C 1
ATOM 3091 O O . GLY A 1 406 ? -25.556 2.769 39.073 1.00 78.00 406 GLY A O 1
ATOM 3092 N N . GLU A 1 407 ? -23.542 3.655 39.526 1.00 85.12 407 GLU A N 1
ATOM 3093 C CA . GLU A 1 407 ? -23.301 4.157 38.167 1.00 85.12 407 GLU A CA 1
ATOM 3094 C C . GLU A 1 407 ? -23.005 2.983 37.207 1.00 85.12 407 GLU A C 1
ATOM 3096 O O . GLU A 1 407 ? -22.153 2.147 37.532 1.00 85.12 407 GLU A O 1
ATOM 3101 N N . PRO A 1 408 ? -23.653 2.907 36.024 1.00 90.88 408 PRO A N 1
ATOM 3102 C CA . PRO A 1 408 ? -23.430 1.820 35.073 1.00 90.88 408 PRO A CA 1
ATOM 3103 C C . PRO A 1 408 ? -21.970 1.725 34.619 1.00 90.88 408 PRO A C 1
ATOM 3105 O O . PRO A 1 408 ? -21.430 2.679 34.057 1.00 90.88 408 PRO A O 1
ATOM 3108 N N . THR A 1 409 ? -21.357 0.551 34.788 1.00 92.81 409 THR A N 1
ATOM 3109 C CA . THR A 1 409 ? -19.998 0.250 34.302 1.00 92.81 409 THR A CA 1
ATOM 3110 C C . THR A 1 409 ? -20.058 -0.716 33.115 1.00 92.81 409 THR A C 1
ATOM 3112 O O . THR A 1 409 ? -20.900 -1.617 33.071 1.00 92.81 409 THR A O 1
ATOM 3115 N N . GLY A 1 410 ? -19.161 -0.553 32.143 1.00 94.25 410 GLY A N 1
ATOM 3116 C CA . GLY A 1 410 ? -19.066 -1.410 30.966 1.00 94.25 410 GLY A CA 1
ATOM 3117 C C . GLY A 1 410 ? -17.640 -1.599 30.448 1.00 94.25 410 GLY A C 1
ATOM 3118 O O . GLY A 1 410 ? -16.749 -0.793 30.707 1.00 94.25 410 GLY A O 1
ATOM 3119 N N . ARG A 1 411 ? -17.455 -2.659 29.657 1.00 95.50 411 ARG A N 1
ATOM 3120 C CA . ARG A 1 411 ? -16.210 -3.027 28.968 1.00 95.50 411 ARG A CA 1
ATOM 3121 C C . ARG A 1 411 ? -16.292 -2.706 27.480 1.00 95.50 411 ARG A C 1
ATOM 3123 O O . ARG A 1 411 ? -17.294 -3.005 26.830 1.00 95.50 411 ARG A O 1
ATOM 3130 N N . VAL A 1 412 ? -15.219 -2.162 26.912 1.00 96.88 412 VAL A N 1
ATOM 3131 C CA . VAL A 1 412 ? -15.055 -2.012 25.462 1.00 96.88 412 VAL A CA 1
ATOM 3132 C C . VAL A 1 412 ? -14.858 -3.389 24.825 1.00 96.88 412 VAL A C 1
ATOM 3134 O O . VAL A 1 412 ? -13.874 -4.085 25.071 1.00 96.88 412 VAL A O 1
ATOM 3137 N N . VAL A 1 413 ? -15.797 -3.766 23.959 1.00 96.62 413 VAL A N 1
ATOM 3138 C CA . VAL A 1 413 ? -15.775 -5.031 23.199 1.00 96.62 413 VAL A CA 1
ATOM 3139 C C . VAL A 1 413 ? -15.446 -4.829 21.720 1.00 96.62 413 VAL A C 1
ATOM 3141 O O . VAL A 1 413 ? -15.252 -5.795 20.988 1.00 96.62 413 VAL A O 1
ATOM 3144 N N . GLY A 1 414 ? -15.345 -3.580 21.261 1.00 95.38 414 GLY A N 1
ATOM 3145 C CA . GLY A 1 414 ? -14.869 -3.258 19.919 1.00 95.38 414 GLY A CA 1
ATOM 3146 C C . GLY A 1 414 ? -14.732 -1.759 19.679 1.00 95.38 414 GLY A C 1
ATOM 3147 O O . GLY A 1 414 ? -15.403 -0.943 20.310 1.00 95.38 414 GLY A O 1
ATOM 3148 N N . ILE A 1 415 ? -13.870 -1.380 18.737 1.00 95.56 415 ILE A N 1
ATOM 3149 C CA . ILE A 1 415 ? -13.614 0.023 18.389 1.00 95.56 415 ILE A CA 1
ATOM 3150 C C . ILE A 1 415 ? -14.239 0.312 17.023 1.00 95.56 415 ILE A C 1
ATOM 3152 O O . ILE A 1 415 ? -13.752 -0.133 15.987 1.00 95.56 415 ILE A O 1
ATOM 3156 N N . ILE A 1 416 ? -15.341 1.064 17.024 1.00 92.69 416 ILE A N 1
ATOM 3157 C CA . ILE A 1 416 ? -16.131 1.401 15.829 1.00 92.69 416 ILE A CA 1
ATOM 3158 C C . ILE A 1 416 ? -15.362 2.387 14.941 1.00 92.69 416 ILE A C 1
ATOM 3160 O O . ILE A 1 416 ? -15.413 2.303 13.713 1.00 92.69 416 ILE A O 1
ATOM 3164 N N . ARG A 1 417 ? -14.664 3.351 15.555 1.00 91.94 417 ARG A N 1
ATOM 3165 C CA . ARG A 1 417 ? -13.799 4.308 14.858 1.00 91.94 417 ARG A CA 1
ATOM 3166 C C . ARG A 1 417 ? -12.695 4.805 15.786 1.00 91.94 417 ARG A C 1
ATOM 3168 O O . ARG A 1 417 ? -12.987 5.452 16.789 1.00 91.94 417 ARG A O 1
ATOM 3175 N N . ARG A 1 418 ? -11.444 4.580 15.381 1.00 87.62 418 ARG A N 1
ATOM 3176 C CA . ARG A 1 418 ? -10.258 5.170 16.011 1.00 87.62 418 ARG A CA 1
ATOM 3177 C C . ARG A 1 418 ? -10.232 6.694 15.860 1.00 87.62 418 ARG A C 1
ATOM 3179 O O . ARG A 1 418 ? -10.476 7.221 14.770 1.00 87.62 418 ARG A O 1
ATOM 3186 N N . ASN A 1 419 ? -9.883 7.384 16.935 1.00 85.06 419 ASN A N 1
ATOM 3187 C CA . ASN A 1 419 ? -9.551 8.799 16.977 1.00 85.06 419 ASN A CA 1
ATOM 3188 C C . ASN A 1 419 ? -8.029 8.967 16.875 1.00 85.06 419 ASN A C 1
ATOM 3190 O O . ASN A 1 419 ? -7.339 9.240 17.854 1.00 85.06 419 ASN A O 1
ATOM 3194 N N . TRP A 1 420 ? -7.511 8.805 15.656 1.00 68.38 420 TRP A N 1
ATOM 3195 C CA . TRP A 1 420 ? -6.117 9.089 15.316 1.00 68.38 420 TRP A CA 1
ATOM 3196 C C . TRP A 1 420 ? -5.825 10.594 15.451 1.00 68.38 420 TRP A C 1
ATOM 3198 O O . TRP A 1 420 ? -5.891 11.344 14.477 1.00 68.38 420 TRP A O 1
ATOM 3208 N N . LYS A 1 421 ? -5.538 11.046 16.674 1.00 60.25 421 LYS A N 1
ATOM 3209 C CA . LYS A 1 421 ? -4.926 12.349 16.949 1.00 60.25 421 LYS A CA 1
ATOM 3210 C C . LYS A 1 421 ? -3.421 12.176 17.094 1.00 60.25 421 LYS A C 1
ATOM 3212 O O . LYS A 1 421 ? -2.962 11.191 17.665 1.00 60.25 421 LYS A O 1
ATOM 3217 N N . SER A 1 422 ? -2.670 13.176 16.648 1.00 51.19 422 SER A N 1
ATOM 3218 C CA . SER A 1 422 ? -1.281 13.356 17.060 1.00 51.19 422 SER A CA 1
ATOM 3219 C C . SER A 1 422 ? -1.265 13.691 18.553 1.00 51.19 422 SER A C 1
ATOM 3221 O O . SER A 1 422 ? -1.698 14.774 18.947 1.00 51.19 422 SER A O 1
ATOM 3223 N N . TYR A 1 423 ? -0.823 12.747 19.382 1.00 59.28 423 TYR A N 1
ATOM 3224 C CA . TYR A 1 423 ? -0.540 12.990 20.798 1.00 59.28 423 TYR A CA 1
ATOM 3225 C C . TYR A 1 423 ? 0.892 13.532 20.971 1.00 59.28 423 TYR A C 1
ATOM 3227 O O . TYR A 1 423 ? 1.589 13.795 19.988 1.00 59.28 423 TYR A O 1
ATOM 3235 N N . CYS A 1 424 ? 1.289 13.802 22.217 1.00 48.47 424 CYS A N 1
ATOM 3236 C CA . CYS A 1 424 ? 2.523 14.507 22.566 1.00 48.47 424 CYS A CA 1
ATOM 3237 C C . CYS A 1 424 ? 3.774 13.936 21.867 1.00 48.47 424 CYS A C 1
ATOM 3239 O O . CYS A 1 424 ? 3.904 12.727 21.711 1.00 48.47 424 CYS A O 1
ATOM 3241 N N . ALA A 1 425 ? 4.702 14.827 21.493 1.00 46.06 425 ALA A N 1
ATOM 3242 C CA . ALA A 1 425 ? 5.950 14.524 20.777 1.00 46.06 425 ALA A CA 1
ATOM 3243 C C . ALA A 1 425 ? 5.812 13.998 19.325 1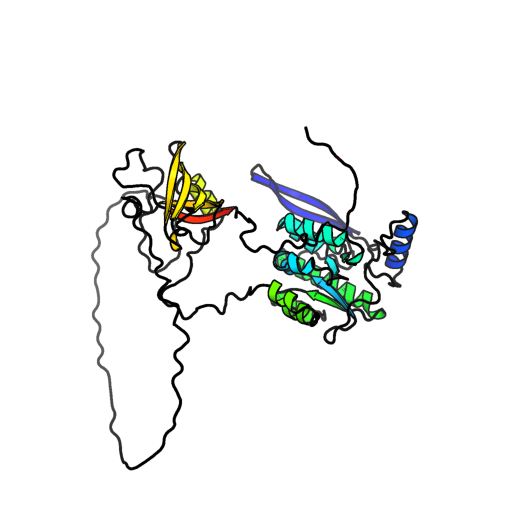.00 46.06 425 ALA A C 1
ATOM 3245 O O . ALA A 1 425 ? 6.709 13.329 18.817 1.00 46.06 425 ALA A O 1
ATOM 3246 N N . PHE A 1 426 ? 4.749 14.368 18.600 1.00 47.84 426 PHE A N 1
ATOM 3247 C CA . PHE A 1 426 ? 4.730 14.220 17.139 1.00 47.84 426 PHE A CA 1
ATOM 3248 C C . PHE A 1 426 ? 5.710 15.197 16.462 1.00 47.84 426 PHE A C 1
ATOM 3250 O O . PHE A 1 426 ? 5.515 16.414 16.503 1.00 47.84 426 PHE A O 1
ATOM 3257 N N . LEU A 1 427 ? 6.738 14.664 15.797 1.00 53.00 427 LEU A N 1
ATOM 3258 C CA . LEU A 1 427 ? 7.606 15.422 14.893 1.00 53.00 427 LEU A CA 1
ATOM 3259 C C . LEU A 1 427 ? 6.862 15.681 13.574 1.00 53.00 427 LEU A C 1
ATOM 3261 O O . LEU A 1 427 ? 6.851 14.821 12.695 1.00 53.00 427 LEU A O 1
ATOM 3265 N N . ASP A 1 428 ? 6.247 16.858 13.423 1.00 58.22 428 ASP A N 1
ATOM 3266 C CA . ASP A 1 428 ? 5.656 17.271 12.142 1.00 58.22 428 ASP A CA 1
ATOM 3267 C C . ASP A 1 428 ? 6.766 17.441 11.084 1.00 58.22 428 ASP A C 1
ATOM 3269 O O . ASP A 1 428 ? 7.608 18.334 11.228 1.00 58.22 428 ASP A O 1
ATOM 3273 N N . PRO A 1 429 ? 6.777 16.645 9.992 1.00 56.19 429 PRO A N 1
ATOM 3274 C CA . PRO A 1 429 ? 7.777 16.778 8.931 1.00 56.19 429 PRO A CA 1
ATOM 3275 C C . PRO A 1 429 ? 7.765 18.161 8.260 1.00 56.19 429 PRO A C 1
ATOM 3277 O O . PRO A 1 429 ? 8.758 18.569 7.662 1.00 56.19 429 PRO A O 1
ATOM 3280 N N . ASN A 1 430 ? 6.657 18.902 8.374 1.00 53.84 430 ASN A N 1
ATOM 3281 C CA . ASN A 1 430 ? 6.490 20.247 7.825 1.00 53.84 430 ASN A CA 1
ATOM 3282 C C . ASN A 1 430 ? 6.946 21.362 8.784 1.00 53.84 430 ASN A C 1
ATOM 3284 O O . ASN A 1 430 ? 6.790 22.540 8.452 1.00 53.84 430 ASN A O 1
ATOM 3288 N N . PHE A 1 431 ? 7.500 21.030 9.957 1.00 52.03 431 PHE A N 1
ATOM 3289 C CA . PHE A 1 431 ? 7.957 22.021 10.940 1.00 52.03 431 PHE A CA 1
ATOM 3290 C C . PHE A 1 431 ? 9.295 22.690 10.571 1.00 52.03 431 PHE A C 1
ATOM 3292 O O . PHE A 1 431 ? 9.739 23.616 11.253 1.00 52.03 431 PHE A O 1
ATOM 3299 N N . VAL A 1 432 ? 9.936 22.280 9.467 1.00 49.62 432 VAL A N 1
ATOM 3300 C CA . VAL A 1 432 ? 11.079 23.008 8.891 1.00 49.62 432 VAL A CA 1
ATOM 3301 C C . VAL A 1 432 ? 10.642 24.445 8.585 1.00 49.62 432 VAL A C 1
ATOM 3303 O O . VAL A 1 432 ? 9.660 24.679 7.879 1.00 49.62 432 VAL A O 1
ATOM 3306 N N . SER A 1 433 ? 11.340 25.419 9.177 1.00 45.62 433 SER A N 1
ATOM 3307 C CA . SER A 1 433 ? 10.786 26.760 9.391 1.00 45.62 433 SER A CA 1
ATOM 3308 C C . SER A 1 433 ? 10.302 27.450 8.107 1.00 45.62 433 SER A C 1
ATOM 3310 O O . SER A 1 433 ? 11.024 27.544 7.113 1.00 45.62 433 SER A O 1
ATOM 3312 N N . ARG A 1 434 ? 9.107 28.054 8.161 1.00 43.06 434 ARG A N 1
ATOM 3313 C CA . ARG A 1 434 ? 8.542 28.861 7.060 1.00 43.06 434 ARG A CA 1
ATOM 3314 C C . ARG A 1 434 ? 9.281 30.190 6.800 1.00 43.06 434 ARG A C 1
ATOM 3316 O O . ARG A 1 434 ? 8.860 30.942 5.924 1.00 43.06 434 ARG A O 1
ATOM 3323 N N . SER A 1 435 ? 10.390 30.472 7.493 1.00 43.12 435 SER A N 1
ATOM 3324 C CA . SER A 1 435 ? 11.167 31.722 7.372 1.00 43.12 435 SER A CA 1
ATOM 3325 C C . SER A 1 435 ? 11.794 31.974 5.994 1.00 43.12 435 SER A C 1
ATOM 3327 O O . SER A 1 435 ? 12.276 33.074 5.749 1.00 43.12 435 SER A O 1
ATOM 3329 N N . ALA A 1 436 ? 11.758 31.008 5.069 1.00 45.41 436 ALA A N 1
ATOM 3330 C CA . ALA A 1 436 ? 12.215 31.193 3.688 1.00 45.41 436 ALA A CA 1
ATOM 3331 C C . ALA A 1 436 ? 11.145 31.767 2.728 1.00 45.41 436 ALA A C 1
ATOM 3333 O O . ALA A 1 436 ? 11.449 32.019 1.564 1.00 45.41 436 ALA A O 1
ATOM 3334 N N . ARG A 1 437 ? 9.895 31.990 3.171 1.00 38.69 437 ARG A N 1
ATOM 3335 C CA . ARG A 1 437 ? 8.855 32.655 2.359 1.00 38.69 437 ARG A CA 1
ATOM 3336 C C . ARG A 1 437 ? 8.552 34.054 2.879 1.00 38.69 437 ARG A C 1
ATOM 3338 O O . ARG A 1 437 ? 7.523 34.300 3.503 1.00 38.69 437 ARG A O 1
ATOM 3345 N N . ALA A 1 438 ? 9.451 34.982 2.566 1.00 38.00 438 ALA A N 1
ATOM 3346 C CA . ALA A 1 438 ? 9.176 36.404 2.690 1.00 38.00 438 ALA A CA 1
ATOM 3347 C C . ALA A 1 438 ? 8.076 36.814 1.692 1.00 38.00 438 ALA A C 1
ATOM 3349 O O . ALA A 1 438 ? 8.312 36.885 0.488 1.00 38.00 438 ALA A O 1
ATOM 3350 N N . SER A 1 439 ? 6.880 37.122 2.194 1.00 36.84 439 SER A N 1
ATOM 3351 C CA . SER A 1 439 ? 5.875 37.901 1.463 1.00 36.84 439 SER A CA 1
ATOM 3352 C C . SER A 1 439 ? 5.451 39.091 2.320 1.00 36.84 439 SER A C 1
ATOM 3354 O O . SER A 1 439 ? 4.631 38.965 3.229 1.00 36.84 439 SER A O 1
ATOM 3356 N N . SER A 1 440 ? 6.059 40.244 2.054 1.00 41.59 440 SER A N 1
ATOM 3357 C CA . SER A 1 440 ? 5.818 41.498 2.765 1.00 41.59 440 SER A CA 1
ATOM 3358 C C . SER A 1 440 ? 4.446 42.090 2.431 1.00 41.59 440 SER A C 1
ATOM 3360 O O . SER A 1 440 ? 4.252 42.618 1.337 1.00 41.59 440 SER A O 1
ATOM 3362 N N . ALA A 1 441 ? 3.529 42.074 3.396 1.00 31.34 441 ALA A N 1
ATOM 3363 C CA . ALA A 1 441 ? 2.324 42.901 3.395 1.00 31.34 441 ALA A CA 1
ATOM 3364 C C . ALA A 1 441 ? 1.947 43.248 4.850 1.00 31.34 441 ALA A C 1
ATOM 3366 O O . ALA A 1 441 ? 1.635 42.340 5.620 1.00 31.34 441 ALA A O 1
ATOM 3367 N N . PRO A 1 442 ? 1.997 44.527 5.265 1.00 37.84 442 PRO A N 1
ATOM 3368 C CA . PRO A 1 442 ? 1.564 44.927 6.596 1.00 37.84 442 PRO A CA 1
ATOM 3369 C C . PRO A 1 442 ? 0.034 45.016 6.635 1.00 37.84 442 PRO A C 1
ATOM 3371 O O . PRO A 1 442 ? -0.568 45.801 5.905 1.00 37.84 442 PRO A O 1
ATOM 3374 N N . THR A 1 443 ? -0.603 44.252 7.520 1.00 33.31 443 THR A N 1
ATOM 3375 C CA . THR A 1 443 ? -1.997 44.494 7.911 1.00 33.31 443 THR A CA 1
ATOM 3376 C C . THR A 1 443 ? -1.994 45.107 9.302 1.00 33.31 443 THR A C 1
ATOM 3378 O O . THR A 1 443 ? -1.656 44.453 10.285 1.00 33.31 443 THR A O 1
ATOM 3381 N N . THR A 1 444 ? -2.321 46.395 9.366 1.00 33.94 444 THR A N 1
ATOM 3382 C CA . THR A 1 444 ? -2.519 47.139 10.612 1.00 33.94 444 THR A CA 1
ATOM 3383 C C . THR A 1 444 ? -3.709 46.584 11.384 1.00 33.94 444 THR A C 1
ATOM 3385 O O . THR A 1 444 ? -4.765 46.351 10.798 1.00 33.94 444 THR A O 1
ATOM 3388 N N . VAL A 1 445 ? -3.540 46.418 12.694 1.00 34.19 445 VAL A N 1
ATOM 3389 C CA . VAL A 1 445 ? -4.608 46.011 13.613 1.00 34.19 445 VAL A CA 1
ATOM 3390 C C . VAL A 1 445 ? -5.493 47.213 13.949 1.00 34.19 445 VAL A C 1
ATOM 3392 O O . VAL A 1 445 ? -4.970 48.281 14.263 1.00 34.19 445 VAL A O 1
ATOM 3395 N N . ASN A 1 446 ? -6.808 46.999 13.916 1.00 32.50 446 ASN A N 1
ATOM 3396 C CA . ASN A 1 446 ? -7.830 47.672 14.722 1.00 32.50 446 ASN A CA 1
ATOM 3397 C C . ASN A 1 446 ? -8.976 46.674 14.931 1.00 32.50 446 ASN A C 1
ATOM 3399 O O . ASN A 1 446 ? -9.343 46.026 13.925 1.00 32.50 446 ASN A O 1
#

Solvent-accessible surface area (backbone atoms only — not comparable to full-atom values): 27689 Å² total; per-residue (Å²): 89,82,45,77,55,68,49,78,45,72,44,100,85,68,52,78,44,80,45,76,39,84,43,66,32,37,83,74,73,45,87,23,48,56,77,47,85,51,68,48,38,48,46,44,43,50,57,41,55,74,74,40,95,56,41,55,96,78,38,41,80,51,21,37,25,60,88,78,45,62,68,40,98,89,60,40,32,38,32,43,33,56,42,53,63,45,46,74,75,40,43,78,60,62,66,39,78,87,59,49,31,33,42,43,42,42,63,39,54,55,48,29,55,73,77,34,59,65,55,36,50,50,54,58,49,53,50,66,36,62,89,33,14,35,37,77,38,55,34,73,34,25,58,91,26,45,67,83,74,54,96,88,56,52,78,61,60,43,47,56,49,28,51,48,40,36,43,50,49,47,32,69,71,27,51,93,72,61,38,35,45,31,37,31,38,80,48,67,69,57,40,51,55,27,47,76,71,73,37,54,55,40,35,61,70,65,57,44,62,73,40,68,95,47,62,67,58,60,68,70,64,54,80,80,70,87,76,84,78,71,92,83,48,90,83,67,89,70,74,77,80,60,53,52,76,66,55,48,56,48,30,49,73,69,42,53,28,38,51,28,48,32,44,53,42,98,89,38,86,47,38,30,32,25,56,26,63,42,78,88,70,50,75,46,71,34,36,22,60,39,68,77,24,36,42,92,64,54,68,54,17,29,34,32,30,36,36,44,31,64,87,71,22,50,75,71,85,80,75,82,85,74,70,89,69,71,87,71,72,78,80,82,91,72,86,78,84,87,85,84,87,90,88,88,88,84,89,82,88,87,84,91,90,86,87,84,84,89,87,88,87,88,90,79,87,85,87,86,88,85,87,86,89,89,84,82,83,77,91,76,84,86,71,99,56,98,85,67,80,85,76,69,59,37,53,50,73,80,63,65,92,85,54,92,59,37,50,50,28,28,30,43,41,32,74,80,41,81,51,90,65,88,57,90,89,68,81,60,88,77,66,66,71,72,82,84,67,86,75,94,73,89,79,84,89,129

Radius of gyration: 32.01 Å; Cα contacts (8 Å, |Δi|>4): 614; chains: 1; bounding box: 79×101×77 Å

pLDDT: mean 76.6, std 24.58, range [22.73, 98.5]

Mean predicted aligned error: 16.45 Å

Nearest PDB structures (foldseek):
  6h25-assembly1_J  TM=7.116E-01  e=2.888E-27  Homo sapiens
  6d6r-assembly1_K  TM=7.126E-01  e=1.497E-26  Homo sapiens
  6md3-assembly3_C  TM=8.151E-01  e=3.649E-10  Trypanosoma brucei
  6md3-assembly6_F  TM=8.182E-01  e=5.506E-10  Trypanosoma brucei
  6md3-assembly2_B  TM=7.812E-01  e=1.254E-09  Trypanosoma brucei

InterPro domains:
  IPR002716 PIN domain [PF13638] (80-203)
  IPR002716 PIN domain [SM00670] (78-192)
  IPR012340 Nucleic acid-binding, OB-fold [SSF50249] (239-328)
  IPR029060 PIN-like domain superfamily [SSF88723] (77-202)
  IPR033771 Rrp44-like cold shock domain [PF17216] (239-341)
  IPR050180 RNR Ribonuclease [PTHR23355] (21-429)